Protein AF-0000000084758966 (afdb_homodimer)

Nearest PDB structures (foldseek):
  4do7-assembly2_B  TM=8.228E-01  e=1.237E-17  Burkholderia multivorans ATCC 17616
  4dnm-assembly1_A  TM=8.079E-01  e=5.740E-18  Burkholderia multivorans ATCC 17616
  6uvz-assembly3_C  TM=7.709E-01  e=3.587E-14  Bifidobacterium longum subsp. infantis ATCC 15697 = JCM 1222 = DSM 20088
  6uvz-assembly5_E  TM=7.665E-01  e=8.199E-14  Bifidobacterium longum subsp. infantis ATCC 15697 = JCM 1222 = DSM 20088
  1pv8-assembly1_B  TM=4.193E-01  e=4.571E-02  Homo sapiens

pLDDT: mean 95.63, std 5.4, range [53.03, 98.94]

Solvent-accessible surface area (backbone atoms only — not comparable to full-atom values): 34797 Å² total; per-residue (Å²): 91,40,86,73,74,53,63,56,58,62,68,48,68,72,50,39,65,72,52,84,61,84,46,65,68,39,80,55,61,26,31,38,55,27,29,48,59,42,51,33,80,81,47,72,34,44,71,65,53,52,25,47,43,45,52,74,18,51,47,34,47,47,30,24,23,33,38,61,74,83,31,40,34,35,64,62,78,59,78,78,53,15,38,49,18,28,40,24,27,44,28,10,50,18,21,43,14,39,28,52,50,36,55,65,18,36,39,34,57,25,29,27,30,42,60,63,40,60,50,18,70,75,34,52,66,58,51,55,51,41,36,38,32,24,70,67,22,55,31,26,33,38,57,86,50,40,53,57,93,52,81,69,51,54,75,52,68,66,75,41,61,80,65,48,70,72,33,66,43,32,43,40,14,50,49,44,32,28,76,69,70,23,30,40,42,40,49,39,34,37,91,46,39,63,55,50,37,51,47,45,66,74,37,65,76,29,41,33,35,32,32,30,66,42,23,61,57,10,37,63,99,38,37,67,80,34,64,66,59,50,50,52,37,52,54,40,48,48,58,38,42,72,39,89,42,48,31,35,27,54,31,48,71,39,34,60,40,30,39,66,65,44,60,76,46,94,50,44,59,52,29,68,58,48,24,63,71,44,39,68,61,52,53,51,48,39,71,53,50,33,41,72,33,25,20,41,25,59,36,33,62,50,20,42,30,29,37,42,66,34,39,49,52,34,12,52,49,59,65,42,61,83,49,52,74,67,42,40,41,16,28,30,28,49,25,43,26,62,75,49,66,50,69,72,58,82,49,57,85,76,104,91,38,85,70,75,52,64,55,57,63,66,49,68,72,50,39,64,71,54,84,64,84,47,65,67,38,81,55,61,25,31,37,54,26,28,49,61,42,54,33,78,81,44,74,35,44,72,66,53,52,24,46,42,45,52,74,19,52,47,35,48,48,31,24,23,33,38,61,77,82,32,40,35,34,65,65,78,60,79,79,54,15,39,47,20,28,38,25,28,46,30,10,48,18,21,42,14,41,28,52,49,35,56,65,16,36,38,36,56,25,29,27,32,42,62,62,40,61,50,18,69,73,35,52,66,58,51,54,51,44,37,40,32,24,70,68,22,56,33,26,34,39,58,84,51,40,54,58,94,52,80,70,51,53,76,54,69,67,74,40,62,79,65,49,69,73,33,65,43,31,45,40,14,48,48,43,33,27,75,69,70,23,30,40,42,40,49,37,34,36,90,45,38,62,56,52,39,51,46,45,67,74,37,64,75,29,41,34,35,33,34,31,66,43,22,60,59,10,37,62,100,37,38,68,80,35,64,66,59,50,49,51,36,51,54,40,48,47,60,38,42,72,38,89,42,49,31,36,28,54,30,49,69,40,35,62,40,31,39,67,65,44,60,77,46,95,50,44,59,53,29,67,59,48,23,63,71,43,38,69,60,50,53,51,49,39,72,54,50,33,41,74,32,24,22,41,25,60,35,32,61,50,20,41,30,29,39,45,68,34,38,49,55,33,12,52,48,59,65,42,61,85,48,52,72,68,40,41,41,15,28,30,28,48,25,42,26,63,75,49,66,50,69,71,59,82,47,57,86,76,104

Secondary structure (DSSP, 8-state):
-B-----PPPP-HHHHTT---PPSSTTSEEEEEEE--EEETTEEESHHHHHHHHHHH--EEEEEEEE--S-S--SSS-GGGTTHHHHHHHHHHHHHHHTT-STTSEEEEEEEE---GGGGGGGHHHHHHHHHHTTT-EEEEE------SSTT---SSS-PPTTGGGSHHHHHHHHHHHHTT-EEEE---GGGHHHHHHHHHH-TTS-EEE-GGG----STT--TT-HHHHHHHHHHHHHHHT-TTEEEEE--TTSGGG---GGGSSSPPPHHHHHHHHHHHHHHHHHHH-GGGEEE---BTGGGGTS-HHHHHHHHHHHTTTS-HHHHHIIIIIHHHHHHT--GGGGTTT-/-B-----PPPP-HHHHTT---PPSSTTSEEEEEEE--EEETTEEESHHHHHHHHHHH--EEEEEEEE--S-S--SSS-GGGTTHHHHHHHHHHHHHHHTT-STTSEEEEEEEE---GGGGGGGHHHHHHHHHHTTT-EEEEE------SSTT---SSS-PPTTGGGSHHHHHHHHHHHHTT-EEEE---GGGHHHHHHHHHH-TTS-EEE-GGG----STT--TT-HHHHHHHHHHHHHHHT-TTEEEEE--TTSGGG---GGGSSSPPPHHHHHHHHHHHHHHHHHHH-GGGEEE---BTGGGGTS-HHHHHHHHHHHTTTS-HHHHHIIIIIHHHHHHT--GGGGTTT-

InterPro domains:
  IPR006680 Amidohydrolase-related [PF04909] (31-342)
  IPR032466 Metal-dependent hydrolase [SSF51556] (29-342)
  IPR052350 Metallo-dependent Lactonases [PTHR43569] (25-344)

Organism: Klebsiella aerogenes (strain ATCC 13048 / DSM 30053 / CCUG 1429 / JCM 1235 / KCTC 2190 / NBRC 13534 / NCIMB 10102 / NCTC 10006 / CDC 819-56) (NCBI:txid1028307)

Foldseek 3Di:
DAEFDFPFFAFDPVQQVVDADAFDPQLQEFEQAEAEAADYPSHGDAQANVLCLLQVLSHHHAEYAYADDPHQFQPDDDPQQSQLRVLLVLLVSQVVQVVCPGNSHSYNQAYATEGDLLCQPVCVVSVVSSCVSNVNRYAAYEDDDAADPFPFQGGGRDHDDHLQCVDPSNLSSQLNCLVVNHAYEYDYALVCLVSVLVSCVVRVSHQYEYEQLRHQFDDDVHHLPRVVSVVSSLVSLLSSLVRLSYAYENEDCQGVRSPDPQLVDSHADALVVVLVSCLVSLVSNCVRNNLQRYEYHYHPPSSSSRHGSSRSVSNVCVSCVPPDPVSSSSHGPNSSCVSRVPDVCVCVVVD/DAEFDFPFFAFDPVQQVVDADAFDPQLQEFEQAEAEAADYPSHGDAQANVLCLLQVLSHHHAEYAYADDPHQFAPDDDPQQSQLRVLLVLLVSQVVQVVCPGNSHSYNQAYATEGDLLCQPVCVVSVVSSCVSNVNRYAAYEDAAAADPFPFQGGGRDHDDHLQCVDPSNLSSQLNCLVVNHAYEYDYALVCLVSVLVSCVVRVSHQYEYEQLRHQFDDDVHHLPRPVSVVSSLVSLLSSLVRLSYAYENEDCQGVRSPDPQLVDSHADALVVVLVSCLVSLVSNCVRNNLQRYEYHYHPPSSSSRHGSSRSVSNVCVSCVPPDPVSSSSHGPNSSCVSRVPDVCVCVVVD

Structure (mmCIF, N/CA/C/O backbone):
data_AF-0000000084758966-model_v1
#
loop_
_entity.id
_entity.type
_entity.pdbx_description
1 polymer 'Amidohydrolase-related domain-containing protein'
#
loop_
_atom_site.group_PDB
_atom_site.id
_atom_site.type_symbol
_atom_site.label_atom_id
_atom_site.label_alt_id
_atom_site.label_comp_id
_atom_site.label_asym_id
_atom_site.label_entity_id
_atom_site.label_seq_id
_atom_site.pdbx_PDB_ins_code
_atom_site.Cartn_x
_atom_site.Cartn_y
_atom_site.Cartn_z
_atom_site.occupancy
_atom_site.B_iso_or_equiv
_atom_site.auth_seq_id
_atom_site.auth_comp_id
_atom_site.auth_asym_id
_atom_site.auth_atom_id
_atom_site.pdbx_PDB_model_num
ATOM 1 N N . MET A 1 1 ? 10.836 -4.926 9.688 1 72.5 1 MET A N 1
ATOM 2 C CA . MET A 1 1 ? 10.93 -6.094 8.82 1 72.5 1 MET A CA 1
ATOM 3 C C . MET A 1 1 ? 10.352 -7.332 9.492 1 72.5 1 MET A C 1
ATOM 5 O O . MET A 1 1 ? 10.539 -7.531 10.695 1 72.5 1 MET A O 1
ATOM 9 N N . GLU A 1 2 ? 9.617 -8.094 8.648 1 82.69 2 GLU A N 1
ATOM 10 C CA . GLU A 1 2 ? 8.938 -9.273 9.18 1 82.69 2 GLU A CA 1
ATOM 11 C C . GLU A 1 2 ? 9.898 -10.453 9.312 1 82.69 2 GLU A C 1
ATOM 13 O O . GLU A 1 2 ? 10.742 -10.68 8.445 1 82.69 2 GLU A O 1
ATOM 18 N N . ILE A 1 3 ? 9.719 -11.195 10.375 1 78.69 3 ILE A N 1
ATOM 19 C CA . ILE A 1 3 ? 10.539 -12.383 10.586 1 78.69 3 ILE A CA 1
ATOM 20 C C . ILE A 1 3 ? 9.734 -13.633 10.234 1 78.69 3 ILE A C 1
ATOM 22 O O . ILE A 1 3 ? 8.75 -13.953 10.898 1 78.69 3 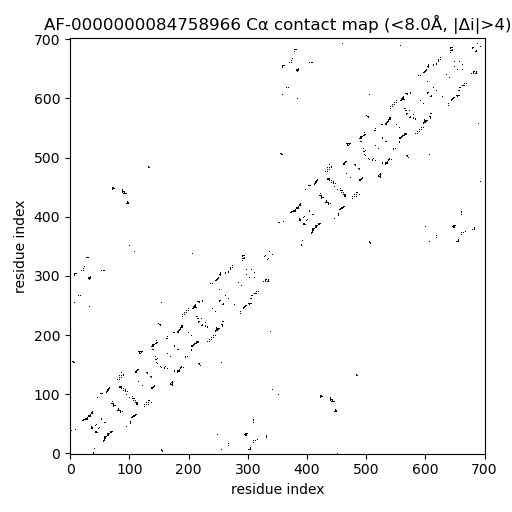ILE A O 1
ATOM 26 N N . VAL A 1 4 ? 10.078 -14.227 9.141 1 80.94 4 VAL A N 1
ATOM 27 C CA . VAL A 1 4 ? 9.453 -15.453 8.656 1 80.94 4 VAL A CA 1
ATOM 28 C C . VAL A 1 4 ? 10.531 -16.469 8.281 1 80.94 4 VAL A C 1
ATOM 30 O O . VAL A 1 4 ? 11.414 -16.188 7.469 1 80.94 4 VAL A O 1
ATOM 33 N N . THR A 1 5 ? 10.484 -17.672 8.859 1 79.56 5 THR A N 1
ATOM 34 C CA . THR A 1 5 ? 11.461 -18.719 8.57 1 79.56 5 THR A CA 1
ATOM 35 C C . THR A 1 5 ? 10.938 -19.641 7.477 1 79.56 5 THR A C 1
ATOM 37 O O . THR A 1 5 ? 10.414 -20.719 7.773 1 79.56 5 THR A O 1
ATOM 40 N N . ALA A 1 6 ? 11.055 -19.266 6.25 1 82.62 6 ALA A N 1
ATOM 41 C CA . ALA A 1 6 ? 10.641 -20.078 5.113 1 82.62 6 ALA A CA 1
ATOM 42 C C . ALA A 1 6 ? 11.844 -20.734 4.441 1 82.62 6 ALA A C 1
ATOM 44 O O . ALA A 1 6 ? 12.945 -20.156 4.426 1 82.62 6 ALA A O 1
ATOM 45 N N . PRO A 1 7 ? 11.617 -21.922 3.922 1 84.25 7 PRO A N 1
ATOM 46 C CA . PRO A 1 7 ? 12.727 -22.641 3.297 1 84.25 7 PRO A CA 1
ATOM 47 C C . PRO A 1 7 ? 12.977 -22.203 1.854 1 84.25 7 PRO A C 1
ATOM 49 O O . PRO A 1 7 ? 13.031 -23.047 0.954 1 84.25 7 PRO A O 1
ATOM 52 N N . HIS A 1 8 ? 13.086 -20.969 1.605 1 89.06 8 HIS A N 1
ATOM 53 C CA . HIS A 1 8 ? 13.352 -20.453 0.267 1 89.06 8 HIS A CA 1
ATOM 54 C C . HIS A 1 8 ? 14.82 -20.062 0.103 1 89.06 8 HIS A C 1
ATOM 56 O O . HIS A 1 8 ? 15.469 -19.641 1.062 1 89.06 8 HIS A O 1
ATOM 62 N N . LEU A 1 9 ? 15.281 -20.281 -1.057 1 91.38 9 LEU A N 1
ATOM 63 C CA . LEU A 1 9 ? 16.641 -19.844 -1.347 1 91.38 9 LEU A CA 1
ATOM 64 C C . LEU A 1 9 ? 16.75 -18.328 -1.337 1 91.38 9 LEU A C 1
ATOM 66 O O . LEU A 1 9 ? 15.844 -17.625 -1.811 1 91.38 9 LEU A O 1
ATOM 70 N N . ALA A 1 10 ? 17.844 -17.922 -0.864 1 91.62 10 ALA A N 1
ATOM 71 C CA . ALA A 1 10 ? 18.094 -16.484 -0.887 1 91.62 10 ALA A CA 1
ATOM 72 C C . ALA A 1 10 ? 18.234 -15.969 -2.318 1 91.62 10 ALA A C 1
ATOM 74 O O . ALA A 1 10 ? 18.812 -16.641 -3.174 1 91.62 10 ALA A O 1
ATOM 75 N N . VAL A 1 11 ? 17.719 -14.82 -2.596 1 95.75 11 VAL A N 1
ATOM 76 C CA . VAL A 1 11 ? 17.875 -14.164 -3.889 1 95.75 11 VAL A CA 1
ATOM 77 C C . VAL A 1 11 ? 19.281 -13.578 -3.994 1 95.75 11 VAL A C 1
ATOM 79 O O . VAL A 1 11 ? 19.703 -12.805 -3.133 1 95.75 11 VAL A O 1
ATOM 82 N N . ARG A 1 12 ? 20.047 -14 -4.969 1 95.94 12 ARG A N 1
ATOM 83 C CA . ARG A 1 12 ? 21.391 -13.492 -5.254 1 95.94 12 ARG A CA 1
ATOM 84 C C . ARG A 1 12 ? 21.391 -12.656 -6.527 1 95.94 12 ARG A C 1
ATOM 86 O O . ARG A 1 12 ? 21.688 -13.164 -7.609 1 95.94 12 ARG A O 1
ATOM 93 N N . ASN A 1 13 ? 21.156 -11.352 -6.391 1 96.12 13 ASN A N 1
ATOM 94 C CA . ASN A 1 13 ? 20.969 -10.469 -7.535 1 96.12 13 ASN A CA 1
ATOM 95 C C . ASN A 1 13 ? 22.219 -10.422 -8.422 1 96.12 13 ASN A C 1
ATOM 97 O O . ASN A 1 13 ? 22.109 -10.359 -9.648 1 96.12 13 ASN A O 1
ATOM 101 N N . GLU A 1 14 ? 23.359 -10.414 -7.805 1 96.88 14 GLU A N 1
ATOM 102 C CA . GLU A 1 14 ? 24.594 -10.383 -8.586 1 96.88 14 GLU A CA 1
ATOM 103 C C . GLU A 1 14 ? 24.766 -11.664 -9.398 1 96.88 14 GLU A C 1
ATOM 105 O O . GLU A 1 14 ? 25.219 -11.617 -10.547 1 96.88 14 GLU A O 1
ATOM 110 N N . TRP A 1 15 ? 24.438 -12.812 -8.766 1 97.88 15 TRP A N 1
ATOM 111 C CA . TRP A 1 15 ? 24.484 -14.094 -9.469 1 97.88 15 TRP A CA 1
ATOM 112 C C . TRP A 1 15 ? 23.484 -14.125 -10.617 1 97.88 15 TRP A C 1
ATOM 114 O O . TRP A 1 15 ? 23.812 -14.531 -11.727 1 97.88 15 TRP A O 1
ATOM 124 N N . LEU A 1 16 ? 22.297 -13.625 -10.398 1 98.12 16 LEU A N 1
ATOM 125 C CA . LEU A 1 16 ? 21.25 -13.594 -11.43 1 98.12 16 LEU A CA 1
ATOM 126 C C . LEU A 1 16 ? 21.688 -12.719 -12.602 1 98.12 16 LEU A C 1
ATOM 128 O O . LEU A 1 16 ? 21.328 -12.992 -13.75 1 98.12 16 LEU A O 1
ATOM 132 N N . ALA A 1 17 ? 22.484 -11.68 -12.312 1 96.88 17 ALA A N 1
ATOM 133 C CA . ALA A 1 17 ? 22.875 -10.688 -13.305 1 96.88 17 ALA A CA 1
ATOM 134 C C . ALA A 1 17 ? 23.938 -11.242 -14.242 1 96.88 17 ALA A C 1
ATOM 136 O O . ALA A 1 17 ? 24.219 -10.664 -15.289 1 96.88 17 ALA A O 1
ATOM 137 N N . LEU A 1 18 ? 24.5 -12.367 -13.891 1 97.81 18 LEU A N 1
ATOM 138 C CA . LEU A 1 18 ? 25.547 -12.977 -14.703 1 97.81 18 LEU A CA 1
ATOM 139 C C . LEU A 1 18 ? 24.984 -13.469 -16.031 1 97.81 18 LEU A C 1
ATOM 141 O O . LEU A 1 18 ? 25.75 -13.719 -16.969 1 97.81 18 LEU A O 1
ATOM 145 N N . HIS A 1 19 ? 23.688 -13.633 -16.125 1 97.5 19 HIS A N 1
ATOM 146 C CA . HIS A 1 19 ? 23.078 -14.07 -17.375 1 97.5 19 HIS A CA 1
ATOM 147 C C . HIS A 1 19 ? 21.812 -13.273 -17.688 1 97.5 19 HIS A C 1
ATOM 149 O O . HIS A 1 19 ? 20.891 -13.211 -16.844 1 97.5 19 HIS A O 1
ATOM 155 N N . ARG A 1 20 ? 21.719 -12.734 -18.812 1 96.25 20 ARG A N 1
ATOM 156 C CA . ARG A 1 20 ? 20.562 -12 -19.328 1 96.25 20 ARG A CA 1
ATOM 157 C C . ARG A 1 20 ? 20.219 -12.422 -20.75 1 96.25 20 ARG A C 1
ATOM 159 O O . ARG A 1 20 ? 21.125 -12.734 -21.531 1 96.25 20 ARG A O 1
ATOM 166 N N . GLU A 1 21 ? 18.938 -12.477 -21.016 1 97.81 21 GLU A N 1
ATOM 167 C CA . GLU A 1 21 ? 18.438 -12.812 -22.344 1 97.81 21 GLU A CA 1
ATOM 168 C C . GLU A 1 21 ? 17.469 -11.758 -22.844 1 97.81 21 GLU A C 1
ATOM 170 O O . GLU A 1 21 ? 16.672 -11.219 -22.078 1 97.81 21 GLU A O 1
ATOM 175 N N . PRO A 1 22 ? 17.641 -11.422 -24.188 1 98.31 22 PRO A N 1
ATOM 176 C CA . PRO A 1 22 ? 16.516 -10.648 -24.75 1 98.31 22 PRO A CA 1
ATOM 177 C C . PRO A 1 22 ? 15.188 -11.391 -24.656 1 98.31 22 PRO A C 1
ATOM 179 O O . PRO A 1 22 ? 15.148 -12.617 -24.797 1 98.31 22 PRO A O 1
ATOM 182 N N . PRO A 1 23 ? 14.141 -10.648 -24.469 1 98.75 23 PRO A N 1
ATOM 183 C CA . PRO A 1 23 ? 12.844 -11.328 -24.359 1 98.75 23 PRO A CA 1
ATOM 184 C C . PRO A 1 23 ? 12.398 -11.984 -25.656 1 98.75 23 PRO A C 1
ATOM 186 O O . PRO A 1 23 ? 12.469 -11.359 -26.719 1 98.75 23 PRO A O 1
ATOM 189 N N . LEU A 1 24 ? 11.977 -13.195 -25.547 1 98.56 24 LEU A N 1
ATOM 190 C CA . LEU A 1 24 ? 11.297 -13.852 -26.656 1 98.56 24 LEU A CA 1
ATOM 191 C C . LEU A 1 24 ? 9.852 -13.375 -26.766 1 98.56 24 LEU A C 1
ATOM 193 O O . LEU A 1 24 ? 9.164 -13.234 -25.75 1 98.56 24 LEU A O 1
ATOM 197 N N . GLN A 1 25 ? 9.391 -12.984 -28 1 97.69 25 GLN A N 1
ATOM 198 C CA . GLN A 1 25 ? 8.023 -12.547 -28.25 1 97.69 25 GLN A CA 1
ATOM 199 C C . GLN A 1 25 ? 7.617 -11.438 -27.281 1 97.69 25 GLN A C 1
ATOM 201 O O . GLN A 1 25 ? 6.598 -11.547 -26.594 1 97.69 25 GLN A O 1
ATOM 206 N N . PRO A 1 26 ? 8.383 -10.344 -27.266 1 97.38 26 PRO A N 1
ATOM 207 C CA . PRO A 1 26 ? 8.18 -9.289 -26.266 1 97.38 26 PRO A CA 1
ATOM 208 C C . PRO A 1 26 ? 6.785 -8.672 -26.344 1 97.38 26 PRO A C 1
ATOM 210 O O . PRO A 1 26 ? 6.344 -8.008 -25.406 1 97.38 26 PRO A O 1
ATOM 213 N N . GLU A 1 27 ? 6.035 -8.922 -27.438 1 95.31 27 GLU A N 1
ATOM 214 C CA . GLU A 1 27 ? 4.727 -8.305 -27.609 1 95.31 27 GLU A CA 1
ATOM 215 C C . GLU A 1 27 ? 3.621 -9.18 -27.016 1 95.31 27 GLU A C 1
ATOM 217 O O . GLU A 1 27 ? 2.486 -8.719 -26.844 1 95.31 27 GLU A O 1
ATOM 222 N N . LEU A 1 28 ? 3.889 -10.469 -26.75 1 96.75 28 LEU A N 1
ATOM 223 C CA . LEU A 1 28 ? 2.902 -11.383 -26.172 1 96.75 28 LEU A CA 1
ATOM 224 C C . LEU A 1 28 ? 2.514 -10.953 -24.766 1 96.75 28 LEU A C 1
ATOM 226 O O . LEU A 1 28 ? 3.363 -10.898 -23.875 1 96.75 28 LEU A O 1
ATOM 230 N N . PRO A 1 29 ? 1.207 -10.578 -24.531 1 97 29 PRO A N 1
ATOM 231 C CA . PRO A 1 29 ? 0.806 -10.164 -23.188 1 97 29 PRO A CA 1
ATOM 232 C C . PRO A 1 29 ? 0.881 -11.297 -22.172 1 97 29 PRO A C 1
ATOM 234 O O . PRO A 1 29 ? 0.601 -12.453 -22.5 1 97 29 PRO A O 1
ATOM 237 N N . ILE A 1 30 ? 1.218 -10.938 -20.969 1 98.19 30 ILE A N 1
ATOM 238 C CA . ILE A 1 30 ? 1.358 -11.906 -19.891 1 98.19 30 ILE A CA 1
ATOM 239 C C . ILE A 1 30 ? 0.564 -11.438 -18.672 1 98.19 30 ILE A C 1
ATOM 241 O O . ILE A 1 30 ? 0.602 -10.258 -18.312 1 98.19 30 ILE A O 1
ATOM 245 N N . ILE A 1 31 ? -0.259 -12.258 -18.125 1 98.5 31 ILE A N 1
ATOM 246 C CA . ILE A 1 31 ? -0.696 -12.125 -16.75 1 98.5 31 ILE A CA 1
ATOM 247 C C . ILE A 1 31 ? 0.118 -13.055 -15.852 1 98.5 31 ILE A C 1
ATOM 249 O O . ILE A 1 31 ? 0.013 -14.281 -15.961 1 98.5 31 ILE A O 1
ATOM 253 N N . ASP A 1 32 ? 1.025 -12.516 -15.07 1 98.88 32 ASP A N 1
ATOM 254 C CA . ASP A 1 32 ? 1.686 -13.344 -14.062 1 98.88 32 ASP A CA 1
ATOM 255 C C . ASP A 1 32 ? 0.694 -13.812 -13 1 98.88 32 ASP A C 1
ATOM 257 O O . ASP A 1 32 ? 0.366 -13.07 -12.078 1 98.88 32 ASP A O 1
ATOM 261 N N . ALA A 1 33 ? 0.337 -15.055 -13.047 1 98.88 33 ALA A N 1
ATOM 262 C CA . ALA A 1 33 ? -0.826 -15.547 -12.312 1 98.88 33 ALA A CA 1
ATOM 263 C C . ALA A 1 33 ? -0.471 -15.844 -10.859 1 98.88 33 ALA A C 1
ATOM 265 O O . ALA A 1 33 ? -1.327 -16.266 -10.078 1 98.88 33 ALA A O 1
ATOM 266 N N . HIS A 1 34 ? 0.829 -15.617 -10.484 1 98.94 34 HIS A N 1
ATOM 267 C CA . HIS A 1 34 ? 1.225 -15.945 -9.117 1 98.94 34 HIS A CA 1
ATOM 268 C C . HIS A 1 34 ? 2.529 -15.25 -8.742 1 98.94 34 HIS A C 1
ATOM 270 O O . HIS A 1 34 ? 3.6 -15.625 -9.234 1 98.94 34 HIS A O 1
ATOM 276 N N . HIS A 1 35 ? 2.424 -14.32 -7.883 1 98.75 35 HIS A N 1
ATOM 277 C CA . HIS A 1 35 ? 3.6 -13.75 -7.238 1 98.75 35 HIS A CA 1
ATOM 278 C C . HIS A 1 35 ? 3.297 -13.344 -5.801 1 98.75 35 HIS A C 1
ATOM 280 O O . HIS A 1 35 ? 2.143 -13.383 -5.371 1 98.75 35 HIS A O 1
ATOM 286 N N . HIS A 1 36 ? 4.336 -13.078 -5.074 1 98 36 HIS A N 1
ATOM 287 C CA . HIS A 1 36 ? 4.23 -12.617 -3.695 1 98 36 HIS A CA 1
ATOM 288 C C . HIS A 1 36 ? 4.934 -11.281 -3.506 1 98 36 HIS A C 1
ATOM 290 O O . HIS A 1 36 ? 5.758 -10.883 -4.332 1 98 36 HIS A O 1
ATOM 296 N N . LEU A 1 37 ? 4.574 -10.586 -2.506 1 98.38 37 LEU A N 1
ATOM 297 C CA . LEU A 1 37 ? 5.23 -9.375 -2.035 1 98.38 37 LEU A CA 1
ATOM 298 C C . LEU A 1 37 ? 5.461 -9.43 -0.528 1 98.38 37 LEU A C 1
ATOM 300 O O . LEU A 1 37 ? 4.535 -9.711 0.234 1 98.38 37 LEU A O 1
ATOM 304 N N . TRP A 1 38 ? 6.734 -9.18 -0.103 1 97 38 TRP A N 1
ATOM 305 C CA . TRP A 1 38 ? 7.008 -9.227 1.329 1 97 38 TRP A CA 1
ATOM 306 C C . TRP A 1 38 ? 8.219 -8.367 1.677 1 97 38 TRP A C 1
ATOM 308 O O . TRP A 1 38 ? 8.93 -7.895 0.786 1 97 38 TRP A O 1
ATOM 318 N N . ASP A 1 39 ? 8.383 -7.965 2.852 1 96.25 39 ASP A N 1
ATOM 319 C CA . ASP A 1 39 ? 9.531 -7.344 3.496 1 96.25 39 ASP A CA 1
ATOM 320 C C . ASP A 1 39 ? 9.984 -8.148 4.715 1 96.25 39 ASP A C 1
ATOM 322 O O . ASP A 1 39 ? 9.461 -7.961 5.816 1 96.25 39 ASP A O 1
ATOM 326 N N . ARG A 1 40 ? 10.93 -9.047 4.422 1 94.12 40 ARG A N 1
ATOM 327 C CA . ARG A 1 40 ? 11.328 -10.016 5.438 1 94.12 40 ARG A CA 1
ATOM 328 C C . ARG A 1 40 ? 12.828 -9.953 5.691 1 94.12 40 ARG A C 1
ATOM 330 O O . ARG A 1 40 ? 13.555 -9.258 4.977 1 94.12 40 ARG A O 1
ATOM 337 N N . GLN A 1 41 ? 13.242 -10.664 6.727 1 88.56 41 GLN A N 1
ATOM 338 C CA . GLN A 1 41 ? 14.656 -10.703 7.078 1 88.56 41 GLN A CA 1
ATOM 339 C C . GLN A 1 41 ? 15.484 -11.289 5.941 1 88.56 41 GLN A C 1
ATOM 341 O O . GLN A 1 41 ? 16.672 -10.961 5.793 1 88.56 41 GLN A O 1
ATOM 346 N N . THR A 1 42 ? 14.875 -12.102 5.098 1 86.12 42 THR A N 1
ATOM 347 C CA . THR A 1 42 ? 15.586 -12.773 4.012 1 86.12 42 THR A CA 1
ATOM 348 C C . THR A 1 42 ? 15.648 -11.875 2.777 1 86.12 42 THR A C 1
ATOM 350 O O . THR A 1 42 ? 16.312 -12.219 1.792 1 86.12 42 THR A O 1
ATOM 353 N N . GLY A 1 43 ? 14.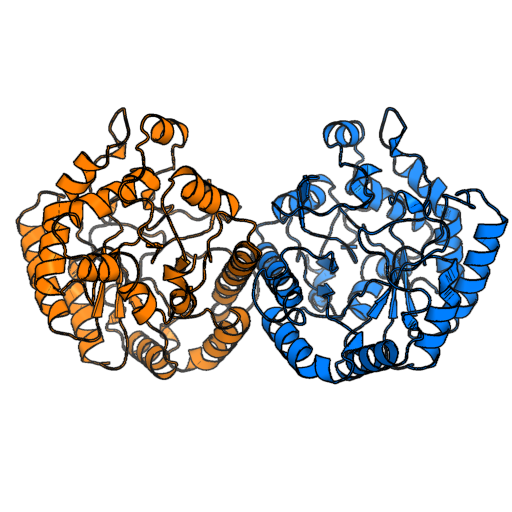914 -10.773 2.898 1 91.12 43 GLY A N 1
ATOM 354 C CA . GLY A 1 43 ? 14.961 -9.836 1.792 1 91.12 43 GLY A CA 1
ATOM 355 C C . GLY A 1 43 ? 13.617 -9.172 1.52 1 91.12 43 GLY A C 1
ATOM 356 O O . GLY A 1 43 ? 12.578 -9.648 1.987 1 91.12 43 GLY A O 1
ATOM 357 N N . ARG A 1 44 ? 13.719 -8.078 0.755 1 94.88 44 ARG A N 1
ATOM 358 C CA . ARG A 1 44 ? 12.531 -7.297 0.4 1 94.88 44 ARG A CA 1
ATOM 359 C C . ARG A 1 44 ? 12.156 -7.516 -1.061 1 94.88 44 ARG A C 1
ATOM 361 O O . ARG A 1 44 ? 13.023 -7.566 -1.934 1 94.88 44 ARG A O 1
ATOM 368 N N . TYR A 1 45 ? 10.984 -7.781 -1.384 1 97.75 45 TYR A N 1
ATOM 369 C CA . TYR A 1 45 ? 10.383 -7.832 -2.711 1 97.75 45 TYR A CA 1
ATOM 370 C C . TYR A 1 45 ? 9.008 -7.18 -2.711 1 97.75 45 TYR A C 1
ATOM 372 O O . TYR A 1 45 ? 7.992 -7.855 -2.508 1 97.75 45 TYR A O 1
ATOM 380 N N . LEU A 1 46 ? 9.023 -5.887 -2.895 1 98.06 46 LEU A N 1
ATOM 381 C CA . LEU A 1 46 ? 7.812 -5.078 -2.875 1 98.06 46 LEU A CA 1
ATOM 382 C C . LEU A 1 46 ? 7.562 -4.445 -4.238 1 98.06 46 LEU A C 1
ATOM 384 O O . LEU A 1 46 ? 7.969 -4.992 -5.266 1 98.06 46 LEU A O 1
ATOM 388 N N . THR A 1 47 ? 6.844 -3.375 -4.309 1 98.12 47 THR A N 1
ATOM 389 C CA . THR A 1 47 ? 6.41 -2.725 -5.543 1 98.12 47 THR A CA 1
ATOM 390 C C . THR A 1 47 ? 7.605 -2.438 -6.449 1 98.12 47 THR A C 1
ATOM 392 O O . THR A 1 47 ? 7.574 -2.754 -7.641 1 98.12 47 THR A O 1
ATOM 395 N N . HIS A 1 48 ? 8.656 -1.895 -5.898 1 96.88 48 HIS A N 1
ATOM 396 C CA . HIS A 1 48 ? 9.789 -1.454 -6.707 1 96.88 48 HIS A CA 1
ATOM 397 C C . HIS A 1 48 ? 10.555 -2.643 -7.273 1 96.88 48 HIS A C 1
ATOM 399 O O . HIS A 1 48 ? 10.922 -2.646 -8.453 1 96.88 48 HIS A O 1
ATOM 405 N N . GLU A 1 49 ? 10.789 -3.648 -6.383 1 97.62 49 GLU A N 1
ATOM 406 C CA . GLU A 1 49 ? 11.531 -4.828 -6.828 1 97.62 49 GLU A CA 1
ATOM 407 C C . GLU A 1 49 ? 10.773 -5.57 -7.926 1 97.62 49 GLU A C 1
ATOM 409 O O . GLU A 1 49 ? 11.359 -5.969 -8.93 1 97.62 49 GLU A O 1
ATOM 414 N N . PHE A 1 50 ? 9.477 -5.762 -7.723 1 98.75 50 PHE A N 1
ATOM 415 C CA . PHE A 1 50 ? 8.656 -6.457 -8.703 1 98.75 50 PHE A CA 1
ATOM 416 C C . PHE A 1 50 ? 8.586 -5.668 -10.008 1 98.75 50 PHE A C 1
ATOM 418 O O . PHE A 1 50 ? 8.742 -6.23 -11.094 1 98.75 50 PHE A O 1
ATOM 425 N N . SER A 1 51 ? 8.375 -4.316 -9.93 1 98.31 51 SER A N 1
ATOM 426 C CA . SER A 1 51 ? 8.344 -3.441 -11.094 1 98.31 51 SER A CA 1
ATOM 427 C C . SER A 1 51 ? 9.656 -3.502 -11.867 1 98.31 51 SER A C 1
ATOM 429 O O . SER A 1 51 ? 9.656 -3.545 -13.102 1 98.31 51 SER A O 1
ATOM 431 N N . ASP A 1 52 ? 10.734 -3.482 -11.125 1 97.88 52 ASP A N 1
ATOM 432 C CA . ASP A 1 52 ? 12.055 -3.547 -11.75 1 97.88 52 ASP A CA 1
ATOM 433 C C . ASP A 1 52 ? 12.234 -4.852 -12.523 1 97.88 52 ASP A C 1
ATOM 435 O O . ASP A 1 52 ? 12.789 -4.855 -13.625 1 97.88 52 ASP A O 1
ATOM 439 N N . ASP A 1 53 ? 11.805 -5.961 -11.914 1 98.56 53 ASP A N 1
ATOM 440 C CA . ASP A 1 53 ? 11.898 -7.25 -12.594 1 98.56 53 ASP A CA 1
ATOM 441 C C . ASP A 1 53 ? 11.102 -7.238 -13.898 1 98.56 53 ASP A C 1
ATOM 443 O O . ASP A 1 53 ? 11.578 -7.723 -14.922 1 98.56 53 ASP A O 1
ATOM 447 N N . ILE A 1 54 ? 9.906 -6.711 -13.844 1 98.56 54 ILE A N 1
ATOM 448 C CA . ILE A 1 54 ? 9.07 -6.641 -15.039 1 98.56 54 ILE A CA 1
ATOM 449 C C . ILE A 1 54 ? 9.758 -5.785 -16.094 1 98.56 54 ILE A C 1
ATOM 451 O O . ILE A 1 54 ? 9.93 -6.219 -17.234 1 98.56 54 ILE A O 1
ATOM 455 N N . GLN A 1 55 ? 10.203 -4.609 -15.703 1 97 55 GLN A N 1
ATOM 456 C CA . GLN A 1 55 ? 10.758 -3.643 -16.641 1 97 55 GLN A CA 1
ATOM 457 C C . GLN A 1 55 ? 12.047 -4.164 -17.281 1 97 55 GLN A C 1
ATOM 459 O O . GLN A 1 55 ? 12.227 -4.078 -18.484 1 97 55 GLN A O 1
ATOM 464 N N . THR A 1 56 ? 12.898 -4.699 -16.469 1 97.12 56 THR A N 1
ATOM 465 C CA . THR A 1 56 ? 14.203 -5.121 -16.969 1 97.12 56 THR A CA 1
ATOM 466 C C . THR A 1 56 ? 14.078 -6.406 -17.781 1 97.12 56 THR A C 1
ATOM 468 O O . THR A 1 56 ? 14.961 -6.73 -18.578 1 97.12 56 THR A O 1
ATOM 471 N N . SER A 1 57 ? 13.031 -7.172 -17.547 1 98 57 SER A N 1
ATOM 472 C CA . SER A 1 57 ? 12.836 -8.414 -18.281 1 98 57 SER A CA 1
ATOM 473 C C . SER A 1 57 ? 12.531 -8.141 -19.766 1 98 57 SER A C 1
ATOM 475 O O . SER A 1 57 ? 12.812 -8.977 -20.625 1 98 57 SER A O 1
ATOM 477 N N . GLY A 1 58 ? 11.867 -7.016 -20.031 1 97.62 58 GLY A N 1
ATOM 478 C CA . GLY A 1 58 ? 11.477 -6.648 -21.375 1 97.62 58 GLY A CA 1
ATOM 479 C C . GLY A 1 58 ? 10.211 -7.336 -21.844 1 97.62 58 GLY A C 1
ATOM 480 O O . GLY A 1 58 ? 9.703 -7.055 -22.938 1 97.62 58 GLY A O 1
ATOM 481 N N . HIS A 1 59 ? 9.695 -8.25 -21.047 1 98.38 59 HIS A N 1
ATOM 482 C CA . HIS A 1 59 ? 8.445 -8.922 -21.391 1 98.38 59 HIS A CA 1
ATOM 483 C C . HIS A 1 59 ? 7.242 -8.016 -21.156 1 98.38 59 HIS A C 1
ATOM 485 O O . HIS A 1 59 ? 7.301 -7.109 -20.312 1 98.38 59 HIS A O 1
ATOM 491 N N . ARG A 1 60 ? 6.164 -8.258 -21.859 1 97.25 60 ARG A N 1
ATOM 492 C CA . ARG A 1 60 ? 4.941 -7.473 -21.719 1 97.25 60 ARG A CA 1
ATOM 493 C C . ARG A 1 60 ? 4.043 -8.047 -20.625 1 97.25 60 ARG A C 1
ATOM 495 O O . ARG A 1 60 ? 2.988 -8.609 -20.922 1 97.25 60 ARG A O 1
ATOM 502 N N . VAL A 1 61 ? 4.461 -7.891 -19.438 1 97.81 61 VAL A N 1
ATOM 503 C CA . VAL A 1 61 ? 3.6 -8.25 -18.312 1 97.81 61 VAL A CA 1
ATOM 504 C C . VAL A 1 61 ? 2.504 -7.199 -18.141 1 97.81 61 VAL A C 1
ATOM 506 O O . VAL A 1 61 ? 2.775 -6.078 -17.703 1 97.81 61 VAL A O 1
ATOM 509 N N . PHE A 1 62 ? 1.348 -7.602 -18.391 1 95.31 62 PHE A N 1
ATOM 510 C CA . PHE A 1 62 ? 0.198 -6.703 -18.453 1 95.31 62 PHE A CA 1
ATOM 511 C C . PHE A 1 62 ? -0.464 -6.582 -17.078 1 95.31 62 PHE A C 1
ATOM 513 O O . PHE A 1 62 ? -0.916 -5.5 -16.703 1 95.31 62 PHE A O 1
ATOM 520 N N . SER A 1 63 ? -0.563 -7.609 -16.406 1 97.31 63 SER A N 1
ATOM 521 C CA . SER A 1 63 ? -1.243 -7.715 -15.117 1 97.31 63 SER A CA 1
ATOM 522 C C . SER A 1 63 ? -0.649 -8.836 -14.273 1 97.31 63 SER A C 1
ATOM 524 O O . SER A 1 63 ? 0.225 -9.57 -14.734 1 97.31 63 SER A O 1
ATOM 526 N N . SER A 1 64 ? -1.067 -8.875 -13.023 1 98.62 64 SER A N 1
ATOM 527 C CA . SER A 1 64 ? -0.572 -9.953 -12.172 1 98.62 64 SER A CA 1
ATOM 528 C C . SER A 1 64 ? -1.573 -10.289 -11.078 1 98.62 64 SER A C 1
ATOM 530 O O . SER A 1 64 ? -2.484 -9.508 -10.789 1 98.62 64 SER A O 1
ATOM 532 N N . VAL A 1 65 ? -1.412 -11.469 -10.516 1 98.94 65 VAL A N 1
ATOM 533 C CA . VAL A 1 65 ? -2.213 -11.977 -9.406 1 98.94 65 VAL A CA 1
ATOM 534 C C . VAL A 1 65 ? -1.337 -12.125 -8.164 1 98.94 65 VAL A C 1
ATOM 536 O O . VAL A 1 65 ? -0.365 -12.883 -8.164 1 98.94 65 VAL A O 1
ATOM 539 N N . TYR A 1 66 ? -1.687 -11.289 -7.129 1 98.88 66 TYR A N 1
ATOM 540 C CA . TYR A 1 66 ? -1.029 -11.438 -5.836 1 98.88 66 TYR A CA 1
ATOM 541 C C . TYR A 1 66 ? -1.579 -12.641 -5.078 1 98.88 66 TYR A C 1
ATOM 543 O O . TYR A 1 66 ? -2.797 -12.82 -4.984 1 98.88 66 TYR A O 1
ATOM 551 N N . VAL A 1 67 ? -0.711 -13.469 -4.559 1 98.75 67 VAL A N 1
ATOM 552 C CA . VAL A 1 67 ? -1.145 -14.641 -3.793 1 98.75 67 VAL A CA 1
ATOM 553 C C . VAL A 1 67 ? -0.61 -14.547 -2.365 1 98.75 67 VAL A C 1
ATOM 555 O O . VAL A 1 67 ? 0.573 -14.266 -2.156 1 98.75 67 VAL A O 1
ATOM 558 N N . GLN A 1 68 ? -1.47 -14.844 -1.469 1 96.56 68 GLN A N 1
ATOM 559 C CA . GLN A 1 68 ? -1.181 -14.703 -0.046 1 96.56 68 GLN A CA 1
ATOM 560 C C . GLN A 1 68 ? 0.123 -15.406 0.324 1 96.56 68 GLN A C 1
ATOM 562 O O . GLN A 1 68 ? 0.421 -16.484 -0.192 1 96.56 68 GLN A O 1
ATOM 567 N N . CYS A 1 69 ? 0.876 -14.797 1.172 1 95.31 69 CYS A N 1
ATOM 568 C CA . CYS A 1 69 ? 2.139 -15.352 1.649 1 95.31 69 CYS A CA 1
ATOM 569 C C . CYS A 1 69 ? 2.41 -14.93 3.088 1 95.31 69 CYS A C 1
ATOM 571 O O . CYS A 1 69 ? 3.564 -14.875 3.518 1 95.31 69 CYS A O 1
ATOM 573 N N . ARG A 1 70 ? 1.349 -14.461 3.828 1 93.62 70 ARG A N 1
ATOM 574 C CA . ARG A 1 70 ? 1.401 -14.039 5.223 1 93.62 70 ARG A CA 1
ATOM 575 C C . ARG A 1 70 ? 2.221 -12.766 5.379 1 93.62 70 ARG A C 1
ATOM 577 O O . ARG A 1 70 ? 2.996 -12.633 6.328 1 93.62 70 ARG A O 1
ATOM 584 N N . SER A 1 71 ? 2.135 -11.953 4.406 1 95.44 71 SER A N 1
ATOM 585 C CA . SER A 1 71 ? 2.746 -10.633 4.461 1 95.44 71 SER A CA 1
ATOM 586 C C . SER A 1 71 ? 1.829 -9.625 5.145 1 95.44 71 SER A C 1
ATOM 588 O O . SER A 1 71 ? 0.621 -9.609 4.902 1 95.44 71 SER A O 1
ATOM 590 N N . MET A 1 72 ? 2.363 -8.781 6.098 1 97.56 72 MET A N 1
ATOM 591 C CA . MET A 1 72 ? 1.708 -7.605 6.66 1 97.56 72 MET A CA 1
ATOM 592 C C . MET A 1 72 ? 0.439 -7.996 7.414 1 97.56 72 MET A C 1
ATOM 594 O O . MET A 1 72 ? -0.579 -7.309 7.324 1 97.56 72 MET A O 1
ATOM 598 N N . LEU A 1 73 ? 0.454 -9.164 8.07 1 96.56 73 LEU A N 1
ATOM 599 C CA . LEU A 1 73 ? -0.645 -9.5 8.969 1 96.56 73 LEU A CA 1
ATOM 600 C C . LEU A 1 73 ? -0.795 -8.438 10.055 1 96.56 73 LEU A C 1
ATOM 602 O O . LEU A 1 73 ? 0.2 -7.914 10.555 1 96.56 73 LEU A O 1
ATOM 606 N N . ARG A 1 74 ? -2.062 -8.156 10.422 1 96.31 74 ARG A N 1
ATOM 607 C CA . ARG A 1 74 ? -2.281 -7.195 11.5 1 96.31 74 ARG A CA 1
ATOM 608 C C . ARG A 1 74 ? -1.649 -7.68 12.805 1 96.31 74 ARG A C 1
ATOM 610 O O . ARG A 1 74 ? -1.78 -8.852 13.164 1 96.31 74 ARG A O 1
ATOM 617 N N . ARG A 1 75 ? -1.024 -6.801 13.477 1 94.06 75 ARG A N 1
ATOM 618 C CA . ARG A 1 75 ? -0.382 -7.137 14.742 1 94.06 75 ARG A CA 1
ATOM 619 C C . ARG A 1 75 ? -1.414 -7.301 15.852 1 94.06 75 ARG A C 1
ATOM 621 O O . ARG A 1 75 ? -1.243 -8.133 16.75 1 94.06 75 ARG A O 1
ATOM 628 N N . HIS A 1 76 ? -2.494 -6.508 15.742 1 91.19 76 HIS A N 1
ATOM 629 C CA . HIS A 1 76 ? -3.506 -6.492 16.797 1 91.19 76 HIS A CA 1
ATOM 630 C C . HIS A 1 76 ? -4.871 -6.906 16.25 1 91.19 76 HIS A C 1
ATOM 632 O O . HIS A 1 76 ? -5.055 -7.004 15.039 1 91.19 76 HIS A O 1
ATOM 638 N N . GLY A 1 77 ? -5.758 -7.219 17.219 1 90.56 77 GLY A N 1
ATOM 639 C CA . GLY A 1 77 ? -7.102 -7.625 16.844 1 90.56 77 GLY A CA 1
ATOM 640 C C . GLY A 1 77 ? -7.305 -9.125 16.875 1 90.56 77 GLY A C 1
ATOM 641 O O . GLY A 1 77 ? -6.387 -9.875 17.219 1 90.56 77 GLY A O 1
ATOM 642 N N . PRO A 1 78 ? -8.531 -9.547 16.516 1 92.56 78 PRO A N 1
ATOM 643 C CA . PRO A 1 78 ? -8.836 -10.977 16.516 1 92.56 78 PRO A CA 1
ATOM 644 C C . PRO A 1 78 ? -7.965 -11.758 15.539 1 92.56 78 PRO A C 1
ATOM 646 O O . PRO A 1 78 ? -7.719 -11.297 14.422 1 92.56 78 PRO A O 1
ATOM 649 N N . GLU A 1 79 ? -7.52 -12.93 15.953 1 91.38 79 GLU A N 1
ATOM 650 C CA . GLU A 1 79 ? -6.637 -13.781 15.156 1 91.38 79 GLU A CA 1
ATOM 651 C C . GLU A 1 79 ? -7.234 -14.062 13.781 1 91.38 79 GLU A C 1
ATOM 653 O O . GLU A 1 79 ? -6.52 -14.062 12.781 1 91.38 79 GLU A O 1
ATOM 658 N N . THR A 1 80 ? -8.531 -14.18 13.711 1 90.75 80 THR A N 1
ATOM 659 C CA . THR A 1 80 ? -9.227 -14.578 12.5 1 90.75 80 THR A CA 1
ATOM 660 C C . THR A 1 80 ? -9.25 -13.445 11.484 1 90.75 80 THR A C 1
ATOM 662 O O . THR A 1 80 ? -9.531 -13.664 10.305 1 90.75 80 THR A O 1
ATOM 665 N N . LEU A 1 81 ? -8.883 -12.203 11.969 1 94.06 81 LEU A N 1
ATOM 666 C CA . LEU A 1 81 ? -8.992 -11.055 11.078 1 94.06 81 LEU A CA 1
ATOM 667 C C . LEU A 1 81 ? -7.613 -10.5 10.734 1 94.06 81 LEU A C 1
ATOM 669 O O . LEU A 1 81 ? -7.488 -9.609 9.891 1 94.06 81 LEU A O 1
ATOM 673 N N . LYS A 1 82 ? -6.566 -11.07 11.305 1 95.56 82 LYS A N 1
ATOM 674 C CA . LYS A 1 82 ? -5.207 -10.586 11.086 1 95.56 82 LYS A CA 1
ATOM 675 C C . LYS A 1 82 ? -4.82 -10.672 9.609 1 95.56 82 LYS A C 1
ATOM 677 O O . LYS A 1 82 ? -4.156 -9.773 9.086 1 95.56 82 LYS A O 1
ATOM 682 N N . PRO A 1 83 ? -5.371 -11.703 8.883 1 96.25 83 PRO A N 1
ATOM 683 C CA . PRO A 1 83 ? -5 -11.82 7.469 1 96.25 83 PRO A CA 1
ATOM 684 C C . PRO A 1 83 ? -5.586 -10.703 6.609 1 96.25 83 PRO A C 1
ATOM 686 O O . PRO A 1 83 ? -5.168 -10.516 5.465 1 96.25 83 PRO A O 1
ATOM 689 N N . LEU A 1 84 ? -6.57 -9.938 7.137 1 96.88 84 LEU A N 1
ATOM 690 C CA . LEU A 1 84 ? -7.133 -8.812 6.391 1 96.88 84 LEU A CA 1
ATOM 691 C C . LEU A 1 84 ? -6.066 -7.766 6.094 1 96.88 84 LEU A C 1
ATOM 693 O O . LEU A 1 84 ? -6.133 -7.082 5.07 1 96.88 84 LEU A O 1
ATOM 697 N N . GLY A 1 85 ? -5.027 -7.684 7.008 1 97.69 85 GLY A N 1
ATOM 698 C CA . GLY A 1 85 ? -3.926 -6.762 6.785 1 97.69 85 GLY A CA 1
ATOM 699 C C . GLY A 1 85 ? -3.197 -7.008 5.477 1 97.69 85 GLY A C 1
ATOM 700 O O . GLY A 1 85 ? -2.818 -6.062 4.781 1 97.69 85 GLY A O 1
ATOM 701 N N . GLU A 1 86 ? -3.076 -8.258 5.121 1 98.12 86 GLU A N 1
ATOM 702 C CA . GLU A 1 8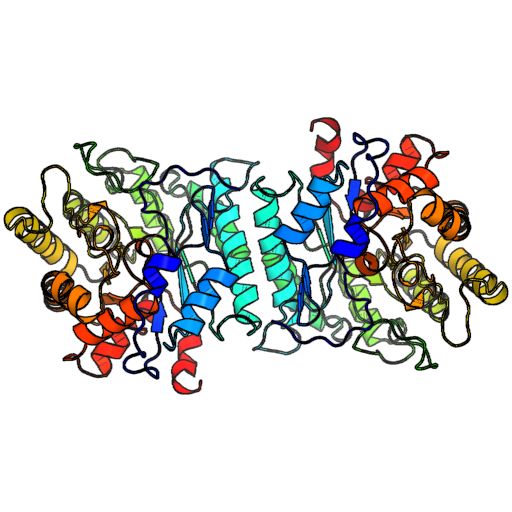6 ? -2.387 -8.617 3.883 1 98.12 86 GLU A CA 1
ATOM 703 C C . GLU A 1 86 ? -3.199 -8.195 2.66 1 98.12 86 GLU A C 1
ATOM 705 O O . GLU A 1 86 ? -2.635 -7.762 1.653 1 98.12 86 GLU A O 1
ATOM 710 N N . ILE A 1 87 ? -4.5 -8.336 2.723 1 98.38 87 ILE A N 1
ATOM 711 C CA . ILE A 1 87 ? -5.379 -7.988 1.614 1 98.38 87 ILE A CA 1
ATOM 712 C C . ILE A 1 87 ? -5.371 -6.477 1.407 1 98.38 87 ILE A C 1
ATOM 714 O O . ILE A 1 87 ? -5.277 -5.996 0.273 1 98.38 87 ILE A O 1
ATOM 718 N N . GLU A 1 88 ? -5.379 -5.758 2.49 1 97.81 88 GLU A N 1
ATOM 719 C CA . GLU A 1 88 ? -5.312 -4.301 2.434 1 97.81 88 GLU A CA 1
ATOM 720 C C . GLU A 1 88 ? -3.98 -3.834 1.856 1 97.81 88 GLU A C 1
ATOM 722 O O . GLU A 1 88 ? -3.943 -2.928 1.021 1 97.81 88 GLU A O 1
ATOM 727 N N . PHE A 1 89 ? -2.973 -4.48 2.312 1 98.56 89 PHE A N 1
ATOM 728 C CA . PHE A 1 89 ? -1.624 -4.203 1.829 1 98.56 89 PHE A CA 1
ATOM 729 C C . PHE A 1 89 ? -1.535 -4.422 0.323 1 98.56 89 PHE A C 1
ATOM 731 O O . PHE A 1 89 ? -1.102 -3.531 -0.413 1 98.56 89 PHE A O 1
ATOM 738 N N . ALA A 1 90 ? -1.973 -5.531 -0.139 1 98.75 90 ALA A N 1
ATOM 739 C CA . ALA A 1 90 ? -1.912 -5.863 -1.56 1 98.75 90 ALA A CA 1
ATOM 740 C C . ALA A 1 90 ? -2.746 -4.887 -2.387 1 98.75 90 ALA A C 1
ATOM 742 O O . ALA A 1 90 ? -2.365 -4.527 -3.502 1 98.75 90 ALA A O 1
ATOM 743 N N . SER A 1 91 ? -3.879 -4.508 -1.856 1 98.44 91 SER A N 1
ATOM 744 C CA . SER A 1 91 ? -4.727 -3.541 -2.545 1 98.44 91 SER A CA 1
ATOM 745 C C . SER A 1 91 ? -4.016 -2.203 -2.715 1 98.44 91 SER A C 1
ATOM 747 O O . SER A 1 91 ? -4.168 -1.539 -3.744 1 98.44 91 SER A O 1
ATOM 749 N N . GLY A 1 92 ? -3.299 -1.802 -1.689 1 98.5 92 GLY A N 1
ATOM 750 C CA . GLY A 1 92 ? -2.514 -0.583 -1.793 1 98.5 92 GLY A CA 1
ATOM 751 C C . GLY A 1 92 ? -1.441 -0.654 -2.863 1 98.5 92 GLY A C 1
ATOM 752 O O . GLY A 1 92 ? -1.184 0.332 -3.559 1 98.5 92 GLY A O 1
ATOM 753 N N . ILE A 1 93 ? -0.817 -1.798 -2.969 1 98.56 93 ILE A N 1
ATOM 754 C CA . ILE A 1 93 ? 0.195 -1.99 -4 1 98.56 93 ILE A CA 1
ATOM 755 C C . ILE A 1 93 ? -0.457 -1.937 -5.379 1 98.56 93 ILE A C 1
ATOM 757 O O . ILE A 1 93 ? 0.111 -1.378 -6.32 1 98.56 93 ILE A O 1
ATOM 761 N N . ALA A 1 94 ? -1.654 -2.541 -5.496 1 98.44 94 ALA A N 1
ATOM 762 C CA . ALA A 1 94 ? -2.4 -2.459 -6.746 1 98.44 94 ALA A CA 1
ATOM 763 C C . ALA A 1 94 ? -2.639 -1.005 -7.148 1 98.44 94 ALA A C 1
ATOM 765 O O . ALA A 1 94 ? -2.529 -0.652 -8.328 1 98.44 94 ALA A O 1
ATOM 766 N N . ALA A 1 95 ? -2.961 -0.173 -6.184 1 97.81 95 ALA A N 1
ATOM 767 C CA . ALA A 1 95 ? -3.176 1.249 -6.438 1 97.81 95 ALA A CA 1
ATOM 768 C C . ALA A 1 95 ? -1.903 1.913 -6.953 1 97.81 95 ALA A C 1
ATOM 770 O O . ALA A 1 95 ? -1.956 2.764 -7.844 1 97.81 95 ALA A O 1
ATOM 771 N N . MET A 1 96 ? -0.808 1.55 -6.387 1 98.12 96 MET A N 1
ATOM 772 C CA . MET A 1 96 ? 0.465 2.078 -6.867 1 98.12 96 MET A CA 1
ATOM 773 C C . MET A 1 96 ? 0.677 1.733 -8.336 1 98.12 96 MET A C 1
ATOM 775 O O . MET A 1 96 ? 0.977 2.611 -9.148 1 98.12 96 MET A O 1
ATOM 779 N N . PHE A 1 97 ? 0.447 0.494 -8.703 1 97.62 97 PHE A N 1
ATOM 780 C CA . PHE A 1 97 ? 0.612 0.075 -10.086 1 97.62 97 PHE A CA 1
ATOM 781 C C . PHE A 1 97 ? -0.398 0.777 -10.992 1 97.62 97 PHE A C 1
ATOM 783 O O . PHE A 1 97 ? -0.075 1.151 -12.117 1 97.62 97 PHE A O 1
ATOM 790 N N . ALA A 1 98 ? -1.601 0.958 -10.531 1 96.69 98 ALA A N 1
ATOM 791 C CA . ALA A 1 98 ? -2.676 1.564 -11.312 1 96.69 98 ALA A CA 1
ATOM 792 C C . ALA A 1 98 ? -2.373 3.029 -11.617 1 96.69 98 ALA A C 1
ATOM 794 O O . ALA A 1 98 ? -3.006 3.631 -12.492 1 96.69 98 ALA A O 1
ATOM 795 N N . SER A 1 99 ? -1.463 3.641 -10.836 1 96.31 99 SER A N 1
ATOM 796 C CA . SER A 1 99 ? -1.063 5.02 -11.102 1 96.31 99 SER A CA 1
ATOM 797 C C . SER A 1 99 ? -0.317 5.137 -12.422 1 96.31 99 SER A C 1
ATOM 799 O O . SER A 1 99 ? -0.195 6.23 -12.984 1 96.31 99 SER A O 1
ATOM 801 N N . GLY A 1 100 ? 0.304 4 -12.867 1 94.25 100 GLY A N 1
ATOM 802 C CA . GLY A 1 100 ? 1.045 3.979 -14.125 1 94.25 100 GLY A CA 1
ATOM 803 C C . GLY A 1 100 ? 2.525 4.262 -13.945 1 94.25 100 GLY A C 1
ATOM 804 O O . GLY A 1 100 ? 3.277 4.293 -14.922 1 94.25 100 GLY A O 1
ATOM 805 N N . HIS A 1 101 ? 2.982 4.32 -12.703 1 91.81 101 HIS A N 1
ATOM 806 C CA . HIS A 1 101 ? 4.359 4.742 -12.461 1 91.81 101 HIS A CA 1
ATOM 807 C C . HIS A 1 101 ? 5.273 3.541 -12.258 1 91.81 101 HIS A C 1
ATOM 809 O O . HIS A 1 101 ? 6.492 3.695 -12.148 1 91.81 101 HIS A O 1
ATOM 815 N N . TYR A 1 102 ? 4.664 2.293 -12.305 1 95.25 102 TYR A N 1
ATOM 816 C CA . TYR A 1 102 ? 5.438 1.09 -12.023 1 95.25 102 TYR A CA 1
ATOM 817 C C . TYR A 1 102 ? 5.246 0.05 -13.117 1 95.25 102 TYR A C 1
ATOM 819 O O . TYR A 1 102 ? 4.219 -0.628 -13.172 1 95.25 102 TYR A O 1
ATOM 827 N N . ALA A 1 103 ? 6.301 -0.203 -14.055 1 92.31 103 ALA A N 1
ATOM 828 C CA . ALA A 1 103 ? 6.457 -1.172 -15.141 1 92.31 103 ALA A CA 1
ATOM 829 C C . ALA A 1 103 ? 5.297 -1.083 -16.125 1 92.31 103 ALA A C 1
ATOM 831 O O . ALA A 1 103 ? 5.098 -1.983 -16.938 1 92.31 103 ALA A O 1
ATOM 832 N N . ASN A 1 104 ? 4.473 -0.012 -16.062 1 89.56 104 ASN A N 1
ATOM 833 C CA . ASN A 1 104 ? 3.268 0.048 -16.891 1 89.56 104 ASN A CA 1
ATOM 834 C C . ASN A 1 104 ? 2.457 -1.241 -16.797 1 89.56 104 ASN A C 1
ATOM 836 O O . ASN A 1 104 ? 2.123 -1.85 -17.812 1 89.56 104 ASN A O 1
ATOM 840 N N . ALA A 1 105 ? 2.189 -1.816 -15.789 1 94.94 105 ALA A N 1
ATOM 841 C CA . ALA A 1 105 ? 1.461 -3.045 -15.484 1 94.94 105 ALA A CA 1
ATOM 842 C C . ALA A 1 105 ? 0.38 -2.793 -14.438 1 94.94 105 ALA A C 1
ATOM 844 O O . ALA A 1 105 ? 0.501 -1.88 -13.617 1 94.94 105 ALA A O 1
ATOM 845 N N . LEU A 1 106 ? -0.679 -3.492 -14.547 1 96.31 106 LEU A N 1
ATOM 846 C CA . LEU A 1 106 ? -1.666 -3.521 -13.469 1 96.31 106 LEU A CA 1
ATOM 847 C C . LEU A 1 106 ? -1.329 -4.605 -12.453 1 96.31 106 LEU A C 1
ATOM 849 O O . LEU A 1 106 ? -2.025 -5.617 -12.367 1 96.31 106 LEU A O 1
ATOM 853 N N . GLY A 1 107 ? -0.23 -4.316 -11.703 1 97.5 107 GLY A N 1
ATOM 854 C CA . GLY A 1 107 ? 0.194 -5.266 -10.688 1 97.5 107 GLY A CA 1
ATOM 855 C C . GLY A 1 107 ? -0.845 -5.484 -9.602 1 97.5 107 GLY A C 1
ATOM 856 O O . GLY A 1 107 ? -1.515 -4.539 -9.18 1 97.5 107 GLY A O 1
ATOM 857 N N . CYS A 1 108 ? -1.034 -6.773 -9.195 1 98.44 108 CYS A N 1
ATOM 858 C CA . CYS A 1 108 ? -1.973 -7.156 -8.148 1 98.44 108 CYS A CA 1
ATOM 859 C C . CYS A 1 108 ? -3.404 -6.816 -8.547 1 98.44 108 CYS A C 1
ATOM 861 O O . CYS A 1 108 ? -4.203 -6.402 -7.707 1 98.44 108 CYS A O 1
ATOM 863 N N . GLU A 1 109 ? -3.678 -6.93 -9.828 1 97.69 109 GLU A N 1
ATOM 864 C CA . GLU A 1 109 ? -5.035 -6.66 -10.297 1 97.69 109 GLU A CA 1
ATOM 865 C C . GLU A 1 109 ? -6.035 -7.625 -9.664 1 97.69 109 GLU A C 1
ATOM 867 O O . GLU A 1 109 ? -7.203 -7.277 -9.477 1 97.69 109 GLU A O 1
ATOM 872 N N . ALA A 1 110 ? -5.551 -8.82 -9.375 1 98.75 110 ALA A N 1
ATOM 873 C CA . ALA A 1 110 ? -6.309 -9.789 -8.594 1 98.75 110 ALA A CA 1
ATOM 874 C C . ALA A 1 110 ? -5.547 -10.195 -7.336 1 98.75 110 ALA A C 1
ATOM 876 O O . ALA A 1 110 ? -4.312 -10.219 -7.332 1 98.75 110 ALA A O 1
ATOM 877 N N . ILE A 1 111 ? -6.348 -10.477 -6.293 1 98.81 111 ILE A N 1
ATOM 878 C CA . ILE A 1 111 ? -5.75 -10.805 -5.004 1 98.81 111 ILE A CA 1
ATOM 879 C C . ILE A 1 111 ? -6.305 -12.141 -4.504 1 98.81 111 ILE A C 1
ATOM 881 O O . ILE A 1 111 ? -7.523 -12.336 -4.461 1 98.81 111 ILE A O 1
ATOM 885 N N . ILE A 1 112 ? -5.434 -13.062 -4.297 1 98.88 112 ILE A N 1
ATOM 886 C CA . ILE A 1 112 ? -5.742 -14.273 -3.539 1 98.88 112 ILE A CA 1
ATOM 887 C C . ILE A 1 112 ? -5.324 -14.086 -2.082 1 98.88 112 ILE A C 1
ATOM 889 O O . ILE A 1 112 ? -4.133 -14.039 -1.771 1 98.88 112 ILE A O 1
ATOM 893 N N . GLY A 1 113 ? -6.316 -13.938 -1.227 1 98.06 113 GLY A N 1
ATOM 894 C CA . GLY A 1 113 ? -6.051 -13.68 0.178 1 98.06 113 GLY A CA 1
ATOM 895 C C . GLY A 1 113 ? -5.977 -14.938 1.018 1 98.06 113 GLY A C 1
ATOM 896 O O . GLY A 1 113 ? -5.934 -16.047 0.479 1 98.06 113 GLY A O 1
ATOM 897 N N . GLY A 1 114 ? -5.773 -14.688 2.311 1 95.25 114 GLY A N 1
ATOM 898 C CA . GLY A 1 114 ? -5.797 -15.766 3.283 1 95.25 114 GLY A CA 1
ATOM 899 C C . GLY A 1 114 ? -6.773 -15.523 4.418 1 95.25 114 GLY A C 1
ATOM 900 O O . GLY A 1 114 ? -6.82 -14.43 4.98 1 95.25 114 GLY A O 1
ATOM 901 N N . LEU A 1 115 ? -7.746 -16.406 4.637 1 94.19 115 LEU A N 1
ATOM 902 C CA . LEU A 1 115 ? -8.609 -16.469 5.812 1 94.19 115 LEU A CA 1
ATOM 903 C C . LEU A 1 115 ? -8.641 -17.891 6.383 1 94.19 115 LEU A C 1
ATOM 905 O O . LEU A 1 115 ? -8.234 -18.844 5.711 1 94.19 115 LEU A O 1
ATOM 909 N N . ASN A 1 116 ? -9.039 -18 7.602 1 92.31 116 ASN A N 1
ATOM 910 C CA . ASN A 1 116 ? -9.156 -19.312 8.227 1 92.31 116 ASN A CA 1
ATOM 911 C C . ASN A 1 116 ? -10.352 -20.094 7.684 1 92.31 116 ASN A C 1
ATOM 913 O O . ASN A 1 116 ? -11.477 -19.906 8.148 1 92.31 116 ASN A O 1
ATOM 917 N N . LEU A 1 117 ? -10.062 -21.016 6.848 1 94.06 117 LEU A N 1
ATOM 918 C CA . LEU A 1 117 ? -11.133 -21.781 6.211 1 94.06 117 LEU A CA 1
ATOM 919 C C . LEU A 1 117 ? -11.789 -22.734 7.199 1 94.06 117 LEU A C 1
ATOM 921 O O . LEU A 1 117 ? -12.875 -23.266 6.93 1 94.06 117 LEU A O 1
ATOM 925 N N . LEU A 1 118 ? -11.188 -22.906 8.359 1 93.44 118 LEU A N 1
ATOM 926 C CA . LEU A 1 118 ? -11.75 -23.828 9.344 1 93.44 118 LEU A CA 1
ATOM 927 C C . LEU A 1 118 ? -12.938 -23.203 10.055 1 93.44 118 LEU A C 1
ATOM 929 O O . LEU A 1 118 ? -13.688 -23.906 10.742 1 93.44 118 LEU A O 1
ATOM 933 N N . ALA A 1 119 ? -13.102 -21.922 9.875 1 91.44 119 ALA A N 1
ATOM 934 C CA . ALA A 1 119 ? -14.211 -21.234 10.523 1 91.44 119 ALA A CA 1
ATOM 935 C C . ALA A 1 119 ? -15.523 -21.5 9.805 1 91.44 119 ALA A C 1
ATOM 937 O O . ALA A 1 119 ? -16.594 -21.188 10.312 1 91.44 119 ALA A O 1
ATOM 938 N N . GLY A 1 120 ? -15.484 -22.125 8.695 1 89.12 120 GLY A N 1
ATOM 939 C CA . GLY A 1 120 ? -16.688 -22.438 7.938 1 89.12 120 GLY A CA 1
ATOM 940 C C . GLY A 1 120 ? -17.516 -21.219 7.613 1 89.12 120 GLY A C 1
ATOM 941 O O . GLY A 1 120 ? -16.984 -20.219 7.109 1 89.12 120 GLY A O 1
ATOM 942 N N . ASP A 1 121 ? -18.719 -21.234 7.973 1 85.88 121 ASP A N 1
ATOM 943 C CA . ASP A 1 121 ? -19.656 -20.141 7.672 1 85.88 121 ASP A CA 1
ATOM 944 C C . ASP A 1 121 ? -19.359 -18.906 8.508 1 85.88 121 ASP A C 1
ATOM 946 O O . ASP A 1 121 ? -19.75 -17.797 8.148 1 85.88 121 ASP A O 1
ATOM 950 N N . ALA A 1 122 ? -18.703 -19.172 9.562 1 89.81 122 ALA A N 1
ATOM 951 C CA . ALA A 1 122 ? -18.375 -18.062 10.461 1 89.81 122 ALA A CA 1
ATOM 952 C C . ALA A 1 122 ? -17.375 -17.109 9.812 1 89.81 122 ALA A C 1
ATOM 954 O O . ALA A 1 122 ? -17.156 -16 10.312 1 89.81 122 ALA A O 1
ATOM 955 N N . MET A 1 123 ? -16.906 -17.531 8.547 1 93.12 123 MET A N 1
ATOM 956 C CA . MET A 1 123 ? -15.945 -16.703 7.836 1 93.12 123 MET A CA 1
ATOM 957 C C . MET A 1 123 ? -16.641 -15.586 7.066 1 93.12 123 MET A C 1
ATOM 959 O O . MET A 1 123 ? -15.992 -14.656 6.59 1 93.12 123 MET A O 1
ATOM 963 N N . GLN A 1 124 ? -18.016 -15.594 6.926 1 95.12 124 GLN A N 1
ATOM 964 C CA . GLN A 1 124 ? -18.75 -14.727 6.012 1 95.12 124 GLN A CA 1
ATOM 965 C C . GLN A 1 124 ? -18.453 -13.258 6.289 1 95.12 124 GLN A C 1
ATOM 967 O O . GLN A 1 124 ? -18.141 -12.5 5.371 1 95.12 124 GLN A O 1
ATOM 972 N N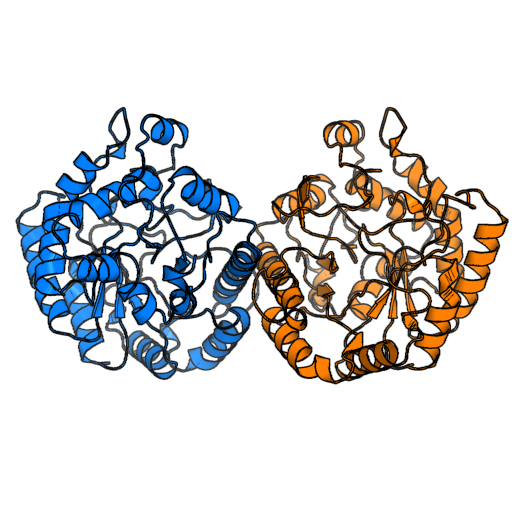 . PRO A 1 125 ? -18.469 -12.883 7.602 1 94.5 125 PRO A N 1
ATOM 973 C CA . PRO A 1 125 ? -18.172 -11.469 7.867 1 94.5 125 PRO A CA 1
ATOM 974 C C . PRO A 1 125 ? -16.75 -11.078 7.438 1 94.5 125 PRO A C 1
ATOM 976 O O . PRO A 1 125 ? -16.547 -9.969 6.941 1 94.5 125 PRO A O 1
ATOM 979 N N . ALA A 1 126 ? -15.812 -11.945 7.633 1 95.12 126 ALA A N 1
ATOM 980 C CA . ALA A 1 126 ? -14.438 -11.68 7.234 1 95.12 126 ALA A CA 1
ATOM 981 C C . ALA A 1 126 ? -14.312 -11.586 5.715 1 95.12 126 ALA A C 1
ATOM 983 O O . ALA A 1 126 ? -13.547 -10.766 5.199 1 95.12 126 ALA A O 1
ATOM 984 N N . ILE A 1 127 ? -15.086 -12.391 4.965 1 96.62 127 ILE A N 1
ATOM 985 C CA . ILE A 1 127 ? -15.086 -12.359 3.506 1 96.62 127 ILE A CA 1
ATOM 986 C C . ILE A 1 127 ? -15.625 -11.016 3.023 1 96.62 127 ILE A C 1
ATOM 988 O O . ILE A 1 127 ? -15.047 -10.398 2.123 1 96.62 127 ILE A O 1
ATOM 992 N N . GLU A 1 128 ? -16.672 -10.57 3.646 1 95.12 128 GLU A N 1
ATOM 993 C CA . GLU A 1 128 ? -17.266 -9.281 3.279 1 95.12 128 GLU A CA 1
ATOM 994 C C . GLU A 1 128 ? -16.281 -8.141 3.51 1 95.12 128 GLU A C 1
ATOM 996 O O . GLU A 1 128 ? -16.125 -7.262 2.656 1 95.12 128 GLU A O 1
ATOM 1001 N N . SER A 1 129 ? -15.625 -8.203 4.656 1 94.19 129 SER A N 1
ATOM 1002 C CA . SER A 1 129 ? -14.602 -7.199 4.953 1 94.19 129 SER A CA 1
ATOM 1003 C C . SER A 1 129 ? -13.461 -7.258 3.939 1 94.19 129 SER A C 1
ATOM 1005 O O . SER A 1 129 ? -12.984 -6.223 3.479 1 94.19 129 SER A O 1
ATOM 1007 N N . ALA A 1 130 ? -13.07 -8.422 3.586 1 96.69 130 ALA A N 1
ATOM 1008 C CA . ALA A 1 130 ? -11.969 -8.617 2.645 1 96.69 130 ALA A CA 1
ATOM 1009 C C . ALA A 1 130 ? -12.328 -8.078 1.263 1 96.69 130 ALA A C 1
ATOM 1011 O O . ALA A 1 130 ? -11.5 -7.449 0.6 1 96.69 130 ALA A O 1
ATOM 1012 N N . LEU A 1 131 ? -13.562 -8.297 0.83 1 96.19 131 LEU A N 1
ATOM 1013 C CA . LEU A 1 131 ? -14.031 -7.801 -0.462 1 96.19 131 LEU A CA 1
ATOM 1014 C C . LEU A 1 131 ? -14.008 -6.277 -0.502 1 96.19 131 LEU A C 1
ATOM 1016 O O . LEU A 1 131 ? -13.531 -5.684 -1.476 1 96.19 131 LEU A O 1
ATOM 1020 N N . ALA A 1 132 ? -14.391 -5.711 0.54 1 93.81 132 ALA A N 1
ATOM 1021 C CA . ALA A 1 132 ? -14.414 -4.254 0.617 1 93.81 132 ALA A CA 1
ATOM 1022 C C . ALA A 1 132 ? -12.992 -3.686 0.647 1 93.81 132 ALA A C 1
ATOM 1024 O O . ALA A 1 132 ? -12.672 -2.758 -0.098 1 93.81 132 ALA A O 1
ATOM 1025 N N . LEU A 1 133 ? -12.125 -4.25 1.417 1 94.75 133 LEU A N 1
ATOM 1026 C CA . LEU A 1 133 ? -10.766 -3.766 1.636 1 94.75 133 LEU A CA 1
ATOM 1027 C C . LEU A 1 133 ? -9.914 -3.947 0.384 1 94.75 133 LEU A C 1
ATOM 1029 O O . LEU A 1 133 ? -8.938 -3.221 0.18 1 94.75 133 LEU A O 1
ATOM 1033 N N . SER A 1 134 ? -10.312 -4.887 -0.486 1 96.56 134 SER A N 1
ATOM 1034 C CA . SER A 1 134 ? -9.516 -5.176 -1.679 1 96.56 134 SER A CA 1
ATOM 1035 C C . SER A 1 134 ? -9.938 -4.289 -2.848 1 96.56 134 SER A C 1
ATOM 1037 O O . SER A 1 134 ? -9.336 -4.344 -3.922 1 96.56 134 SER A O 1
ATOM 1039 N N . GLY A 1 135 ? -11.008 -3.438 -2.668 1 91.5 135 GLY A N 1
ATOM 1040 C CA . GLY A 1 135 ? -11.547 -2.652 -3.77 1 91.5 135 GLY A CA 1
ATOM 1041 C C . GLY A 1 135 ? -12.125 -3.502 -4.883 1 91.5 135 GLY A C 1
ATOM 1042 O O . GLY A 1 135 ? -12.062 -3.123 -6.055 1 91.5 135 GLY A O 1
ATOM 1043 N N . GLY A 1 136 ? -12.523 -4.695 -4.52 1 91.19 136 GLY A N 1
ATOM 1044 C CA . GLY A 1 136 ? -13.109 -5.59 -5.508 1 91.19 136 GLY A CA 1
ATOM 1045 C C . GLY A 1 136 ? -12.086 -6.473 -6.195 1 91.19 136 GLY A C 1
ATOM 1046 O O . GLY A 1 136 ? -12.398 -7.145 -7.18 1 91.19 136 GLY A O 1
ATOM 1047 N N . ARG A 1 137 ? -10.883 -6.52 -5.691 1 97.31 137 ARG A N 1
ATOM 1048 C CA . ARG A 1 137 ? -9.812 -7.266 -6.355 1 97.31 137 ARG A CA 1
ATOM 1049 C C . ARG A 1 137 ? -9.719 -8.688 -5.812 1 97.31 137 ARG A C 1
ATOM 1051 O O . ARG A 1 137 ? -9.039 -9.531 -6.395 1 97.31 137 ARG A O 1
ATOM 1058 N N . LEU A 1 138 ? -10.375 -8.977 -4.66 1 98.25 138 LEU A N 1
ATOM 1059 C CA . LEU A 1 138 ? -10.305 -10.312 -4.074 1 98.25 138 LEU A CA 1
ATOM 1060 C C . LEU A 1 138 ? -10.953 -11.344 -4.988 1 98.25 138 LEU A C 1
ATOM 1062 O O . LEU A 1 138 ? -12.109 -11.18 -5.387 1 98.25 138 LEU A O 1
ATOM 1066 N N . ARG A 1 139 ? -10.172 -12.375 -5.312 1 98.75 139 ARG A N 1
ATOM 1067 C CA . ARG A 1 139 ? -10.688 -13.359 -6.258 1 98.75 139 ARG A CA 1
ATOM 1068 C C . ARG A 1 139 ? -10.656 -14.766 -5.66 1 98.75 139 ARG A C 1
ATOM 1070 O O . ARG A 1 139 ? -11.281 -15.688 -6.184 1 98.75 139 ARG A O 1
ATOM 1077 N N . GLY A 1 140 ? -10.008 -14.984 -4.641 1 98.62 140 GLY A N 1
ATOM 1078 C CA . GLY A 1 140 ? -9.891 -16.297 -4.035 1 98.62 140 GLY A CA 1
ATOM 1079 C C . GLY A 1 140 ? -9.133 -16.297 -2.725 1 98.62 140 GLY A C 1
ATOM 1080 O O . GLY A 1 140 ? -8.797 -15.227 -2.207 1 98.62 140 GLY A O 1
ATOM 1081 N N . MET A 1 141 ? -8.992 -17.484 -2.16 1 98.12 141 MET A N 1
ATOM 1082 C CA . MET A 1 141 ? -8.242 -17.688 -0.924 1 98.12 141 MET A CA 1
ATOM 1083 C C . MET A 1 141 ? -7.25 -18.844 -1.077 1 98.12 141 MET A C 1
ATOM 1085 O O . MET A 1 141 ? -7.441 -19.719 -1.916 1 98.12 141 MET A O 1
ATOM 1089 N N . ARG A 1 142 ? -6.238 -18.703 -0.385 1 96.31 142 ARG A N 1
ATOM 1090 C CA . ARG A 1 142 ? -5.277 -19.797 -0.234 1 96.31 142 ARG A CA 1
ATOM 1091 C C . ARG A 1 142 ? -4.988 -20.062 1.237 1 96.31 142 ARG A C 1
ATOM 1093 O O . ARG A 1 142 ? -4.855 -19.141 2.035 1 96.31 142 ARG A O 1
ATOM 1100 N N . ASN A 1 143 ? -5.031 -21.328 1.646 1 91.44 143 ASN A N 1
ATOM 1101 C CA . ASN A 1 143 ? -4.703 -21.797 2.99 1 91.44 143 ASN A CA 1
ATOM 1102 C C . ASN A 1 143 ? -3.592 -22.844 2.971 1 91.44 143 ASN A C 1
ATOM 1104 O O . ASN A 1 143 ? -3.436 -23.562 1.987 1 91.44 143 ASN A O 1
ATOM 1108 N N . PRO A 1 144 ? -2.844 -22.875 4.043 1 90.06 144 PRO A N 1
ATOM 1109 C CA . PRO A 1 144 ? -1.8 -23.906 4.109 1 90.06 144 PRO A CA 1
ATOM 1110 C C . PRO A 1 144 ? -2.365 -25.312 4.105 1 90.06 144 PRO A C 1
ATOM 1112 O O . PRO A 1 144 ? -3.213 -25.656 4.938 1 90.06 144 PRO A O 1
ATOM 1115 N N . LEU A 1 145 ? -1.893 -26.094 3.168 1 95.62 145 LEU A N 1
ATOM 1116 C CA . LEU A 1 145 ? -2.377 -27.469 3.061 1 95.62 145 LEU A CA 1
ATOM 1117 C C . LEU A 1 145 ? -1.216 -28.453 2.893 1 95.62 145 LEU A C 1
ATOM 1119 O O . LEU A 1 145 ? -1.378 -29.656 3.096 1 95.62 145 LEU A O 1
ATOM 1123 N N . ALA A 1 146 ? -0.04 -27.984 2.488 1 96.44 146 ALA A N 1
ATOM 1124 C CA . ALA A 1 146 ? 1.067 -28.859 2.121 1 96.44 146 ALA A CA 1
ATOM 1125 C C . ALA A 1 146 ? 1.587 -29.625 3.336 1 96.44 146 ALA A C 1
ATOM 1127 O O . ALA A 1 146 ? 2.057 -29.031 4.301 1 96.44 146 ALA A O 1
ATOM 1128 N N . TRP A 1 147 ? 1.518 -30.906 3.295 1 96.56 147 TRP A N 1
ATOM 1129 C CA . TRP A 1 147 ? 1.937 -31.781 4.391 1 96.56 147 TRP A CA 1
ATOM 1130 C C . TRP A 1 147 ? 2.615 -33.031 3.857 1 96.56 147 TRP A C 1
ATOM 1132 O O . TRP A 1 147 ? 2.188 -33.594 2.846 1 96.56 147 TRP A O 1
ATOM 1142 N N . HIS A 1 148 ? 3.623 -33.438 4.43 1 96.62 148 HIS A N 1
ATOM 1143 C CA . HIS A 1 148 ? 4.32 -34.688 4.172 1 96.62 148 HIS A CA 1
ATOM 1144 C C . HIS A 1 148 ? 4.906 -35.25 5.453 1 96.62 148 HIS A C 1
ATOM 1146 O O . HIS A 1 148 ? 5.383 -34.531 6.316 1 96.62 148 HIS A O 1
ATOM 1152 N N . PRO A 1 149 ? 4.875 -36.594 5.598 1 95.5 149 PRO A N 1
ATOM 1153 C CA . PRO A 1 149 ? 5.391 -37.188 6.836 1 95.5 149 PRO A CA 1
ATOM 1154 C C . PRO A 1 149 ? 6.906 -37.062 6.969 1 95.5 149 PRO A C 1
ATOM 1156 O O . PRO A 1 149 ? 7.434 -37.062 8.086 1 95.5 149 PRO A O 1
ATOM 1159 N N . ASP A 1 150 ? 7.66 -36.969 5.867 1 95.62 150 ASP A N 1
ATOM 1160 C CA . ASP A 1 150 ? 9.109 -36.812 5.898 1 95.62 150 ASP A CA 1
ATOM 1161 C C . ASP A 1 150 ? 9.5 -35.375 6.164 1 95.62 150 ASP A C 1
ATOM 1163 O O . ASP A 1 150 ? 9.164 -34.469 5.375 1 95.62 150 ASP A O 1
ATOM 1167 N N . PRO A 1 151 ? 10.211 -35.094 7.18 1 92 151 PRO A N 1
ATOM 1168 C CA . PRO A 1 151 ? 10.539 -33.688 7.547 1 92 151 PRO A CA 1
ATOM 1169 C C . PRO A 1 151 ? 11.438 -33.031 6.52 1 92 151 PRO A C 1
ATOM 1171 O O . PRO A 1 151 ? 11.555 -31.797 6.516 1 92 151 PRO A O 1
ATOM 1174 N N . ARG A 1 152 ? 12.102 -33.906 5.754 1 92.94 152 ARG A N 1
ATOM 1175 C CA . ARG A 1 152 ? 12.961 -33.344 4.707 1 92.94 152 ARG A CA 1
ATOM 1176 C C . ARG A 1 152 ? 12.125 -32.719 3.598 1 92.94 152 ARG A C 1
ATOM 1178 O O . ARG A 1 152 ? 12.648 -31.984 2.766 1 92.94 152 ARG A O 1
ATOM 1185 N N . VAL A 1 153 ? 10.812 -32.938 3.52 1 95.44 153 VAL A N 1
ATOM 1186 C CA . VAL A 1 153 ? 9.875 -32.344 2.57 1 95.44 153 VAL A CA 1
ATOM 1187 C C . VAL A 1 153 ? 9.148 -31.172 3.227 1 95.44 153 VAL A C 1
ATOM 1189 O O . VAL A 1 153 ? 8.117 -31.344 3.869 1 95.44 153 VAL A O 1
ATOM 1192 N N . THR A 1 154 ? 9.727 -29.969 3.062 1 91.94 154 THR A N 1
ATOM 1193 C CA . THR A 1 154 ? 9.18 -28.766 3.678 1 91.94 154 THR A CA 1
ATOM 1194 C C . THR A 1 154 ? 9.273 -27.578 2.721 1 91.94 154 THR A C 1
ATOM 1196 O O . THR A 1 154 ? 10.297 -27.391 2.055 1 91.94 154 THR A O 1
ATOM 1199 N N . SER A 1 155 ? 8.211 -26.906 2.564 1 90.94 155 SER A N 1
ATOM 1200 C CA . SER A 1 155 ? 8.195 -25.781 1.651 1 90.94 155 SER A CA 1
ATOM 1201 C C . SER A 1 155 ? 7.598 -24.547 2.318 1 90.94 155 SER A C 1
ATOM 1203 O O . SER A 1 155 ? 7.523 -23.469 1.706 1 90.94 155 SER A O 1
ATOM 1205 N N . SER A 1 156 ? 7.137 -24.578 3.514 1 86.88 156 SER A N 1
ATOM 1206 C CA . SER A 1 156 ? 6.5 -23.484 4.238 1 86.88 156 SER A CA 1
ATOM 1207 C C . SER A 1 156 ? 6.941 -23.453 5.699 1 86.88 156 SER A C 1
ATOM 1209 O O . SER A 1 156 ? 7.367 -24.469 6.242 1 86.88 156 SER A O 1
ATOM 1211 N N . PRO A 1 157 ? 6.938 -22.25 6.301 1 80 157 PRO A N 1
ATOM 1212 C CA . PRO A 1 157 ? 7.301 -22.172 7.719 1 80 157 PRO A CA 1
ATOM 1213 C C . PRO A 1 157 ? 6.273 -22.844 8.625 1 80 157 PRO A C 1
ATOM 1215 O O . PRO A 1 157 ? 6.594 -23.203 9.758 1 80 157 PRO A O 1
ATOM 1218 N N . VAL A 1 158 ? 5.133 -23 8.156 1 78.81 158 VAL A N 1
ATOM 1219 C CA . VAL A 1 158 ? 4.055 -23.625 8.922 1 78.81 158 VAL A CA 1
ATOM 1220 C C . VAL A 1 158 ? 3.623 -24.922 8.25 1 78.81 158 VAL A C 1
ATOM 1222 O O . VAL A 1 158 ? 3.438 -24.969 7.031 1 78.81 158 VAL A O 1
ATOM 1225 N N . THR A 1 159 ? 3.535 -26.047 9.055 1 87.56 159 THR A N 1
ATOM 1226 C CA . THR A 1 159 ? 3.059 -27.328 8.547 1 87.56 159 THR A CA 1
ATOM 1227 C C . THR A 1 159 ? 1.655 -27.625 9.062 1 87.56 159 THR A C 1
ATOM 1229 O O . THR A 1 159 ? 1.459 -27.812 10.266 1 87.56 159 THR A O 1
ATOM 1232 N N . PRO A 1 160 ? 0.76 -27.641 8.156 1 92.38 160 PRO A N 1
ATOM 1233 C CA . PRO A 1 160 ? -0.605 -27.984 8.57 1 92.38 160 PRO A CA 1
ATOM 1234 C C . PRO A 1 160 ? -0.767 -29.453 8.93 1 92.38 160 PRO A C 1
ATOM 1236 O O . PRO A 1 160 ? 0.117 -30.266 8.641 1 92.38 160 PRO A O 1
ATOM 1239 N N . PRO A 1 161 ? -1.862 -29.812 9.648 1 92.62 161 PRO A N 1
ATOM 1240 C CA . PRO A 1 161 ? -2.125 -31.234 9.906 1 92.62 161 PRO A CA 1
ATOM 1241 C C . PRO A 1 161 ? -2.4 -32.031 8.633 1 92.62 161 PRO A C 1
ATOM 1243 O O . PRO A 1 161 ? -2.84 -31.453 7.629 1 92.62 161 PRO A O 1
ATOM 1246 N N . ALA A 1 162 ? -2.037 -33.312 8.703 1 94.81 162 ALA A N 1
ATOM 1247 C CA . ALA A 1 162 ? -2.338 -34.219 7.598 1 94.81 162 ALA A CA 1
ATOM 1248 C C . ALA A 1 162 ? -3.838 -34.25 7.32 1 94.81 162 ALA A C 1
ATOM 1250 O O . ALA A 1 162 ? -4.648 -34.25 8.25 1 94.81 162 ALA A O 1
ATOM 1251 N N . GLY A 1 163 ? -4.219 -34.219 6.059 1 95 163 GLY A N 1
ATOM 1252 C CA . GLY A 1 163 ? -5.594 -34.469 5.66 1 95 163 GLY A CA 1
ATOM 1253 C C . GLY A 1 163 ? -6.5 -33.25 5.879 1 95 163 GLY A C 1
ATOM 1254 O O . GLY A 1 163 ? -7.723 -33.406 5.906 1 95 163 GLY A O 1
ATOM 1255 N N . LEU A 1 164 ? -5.949 -32.125 6.062 1 94.38 164 LEU A N 1
ATOM 1256 C CA . LEU A 1 164 ? -6.715 -30.922 6.395 1 94.38 164 LEU A CA 1
ATOM 1257 C C . LEU A 1 164 ? -7.773 -30.641 5.336 1 94.38 164 LEU A C 1
ATOM 1259 O O . LEU A 1 164 ? -8.898 -30.25 5.66 1 94.38 164 LEU A O 1
ATOM 1263 N N . ALA A 1 165 ? -7.5 -30.844 4.07 1 94.19 165 ALA A N 1
ATOM 1264 C CA . ALA A 1 165 ? -8.406 -30.516 2.971 1 94.19 165 ALA A CA 1
ATOM 1265 C C . ALA A 1 165 ? -9.664 -31.391 3.029 1 94.19 165 ALA A C 1
ATOM 1267 O O . ALA A 1 165 ? -10.703 -31.031 2.48 1 94.19 165 ALA A O 1
ATOM 1268 N N . LEU A 1 166 ? -9.578 -32.5 3.699 1 92 166 LEU A N 1
ATOM 1269 C CA . LEU A 1 166 ? -10.688 -33.438 3.771 1 92 166 LEU A CA 1
ATOM 1270 C C . LEU A 1 166 ? -11.492 -33.25 5.051 1 92 166 LEU A C 1
ATOM 1272 O O . LEU A 1 166 ? -12.547 -33.844 5.234 1 92 166 LEU A O 1
ATOM 1276 N N . SER A 1 167 ? -10.992 -32.469 5.941 1 94.88 167 SER A N 1
ATOM 1277 C CA . SER A 1 167 ? -11.711 -32.219 7.191 1 94.88 167 SER A CA 1
ATOM 1278 C C . SER A 1 167 ? -13.016 -31.484 6.945 1 94.88 167 SER A C 1
ATOM 1280 O O . SER A 1 167 ? -13.125 -30.703 6 1 94.88 167 SER A O 1
ATOM 1282 N N . GLU A 1 168 ? -13.969 -31.703 7.809 1 95.5 168 GLU A N 1
ATOM 1283 C CA . GLU A 1 168 ? -15.297 -31.125 7.652 1 95.5 168 GLU A CA 1
ATOM 1284 C C . GLU A 1 168 ? -15.242 -29.594 7.762 1 95.5 168 GLU A C 1
ATOM 1286 O O . GLU A 1 168 ? -15.844 -28.891 6.949 1 95.5 168 GLU A O 1
ATOM 1291 N N . PRO A 1 169 ? -14.508 -29.109 8.75 1 95 169 PRO A N 1
ATOM 1292 C CA . PRO A 1 169 ? -14.453 -27.656 8.836 1 95 169 PRO A CA 1
ATOM 1293 C C . PRO A 1 169 ? -13.844 -27.016 7.59 1 95 169 PRO A C 1
ATOM 1295 O O . PRO A 1 169 ? -14.336 -25.984 7.121 1 95 169 PRO A O 1
ATOM 1298 N N . PHE A 1 170 ? -12.875 -27.609 7.031 1 96.25 170 PHE A N 1
ATOM 1299 C CA . PHE A 1 170 ? -12.242 -27.062 5.836 1 96.25 170 PHE A CA 1
ATOM 1300 C C . PHE A 1 170 ? -13.195 -27.094 4.648 1 96.25 170 PHE A C 1
ATOM 1302 O O . PHE A 1 170 ? -13.289 -26.141 3.889 1 96.25 170 PHE A O 1
ATOM 1309 N N . ARG A 1 171 ? -13.914 -28.219 4.543 1 96.5 171 ARG A N 1
ATOM 1310 C CA . ARG A 1 171 ? -14.867 -28.375 3.449 1 96.5 171 ARG A CA 1
ATOM 1311 C C . ARG A 1 171 ? -15.984 -27.344 3.545 1 96.5 171 ARG A C 1
ATOM 1313 O O . ARG A 1 171 ? -16.438 -26.812 2.529 1 96.5 171 ARG A O 1
ATOM 1320 N N . ARG A 1 172 ? -16.391 -27.062 4.734 1 96.5 172 ARG A N 1
ATOM 1321 C CA . ARG A 1 172 ? -17.406 -26.031 4.934 1 96.5 172 ARG A CA 1
ATOM 1322 C C . ARG A 1 172 ? -16.875 -24.656 4.535 1 96.5 172 ARG A C 1
ATOM 1324 O O . ARG A 1 172 ? -17.609 -23.859 3.932 1 96.5 172 ARG A O 1
ATOM 1331 N N . GLY A 1 173 ? -15.633 -24.391 4.945 1 96.75 173 GLY A N 1
ATOM 1332 C CA . GLY A 1 173 ? -15 -23.156 4.523 1 96.75 173 GLY A CA 1
ATOM 1333 C C . GLY A 1 173 ? -14.867 -23.031 3.016 1 96.75 173 GLY A C 1
ATOM 1334 O O . GLY A 1 173 ? -15.133 -21.969 2.445 1 96.75 173 GLY A O 1
ATOM 1335 N N . ALA A 1 174 ? -14.531 -24.125 2.373 1 97.69 174 ALA A N 1
ATOM 1336 C CA . ALA A 1 174 ? -14.406 -24.156 0.917 1 97.69 174 ALA A CA 1
ATOM 1337 C C . ALA A 1 174 ? -15.75 -23.922 0.247 1 97.69 174 ALA A C 1
ATOM 1339 O O . ALA A 1 174 ? -15.836 -23.219 -0.762 1 97.69 174 ALA A O 1
ATOM 1340 N N . ALA A 1 175 ? -16.734 -24.484 0.815 1 97.25 175 ALA A N 1
ATOM 1341 C CA . ALA A 1 175 ? -18.094 -24.266 0.297 1 97.25 175 ALA A CA 1
ATOM 1342 C C . ALA A 1 175 ? -18.5 -22.812 0.423 1 97.25 175 ALA A C 1
ATOM 1344 O O . ALA A 1 175 ? -19.172 -22.266 -0.462 1 97.25 175 ALA A O 1
ATOM 1345 N N . CYS A 1 176 ? -18.125 -22.25 1.527 1 97.06 176 CYS A N 1
ATOM 1346 C CA . CYS A 1 176 ? -18.406 -20.844 1.732 1 97.06 176 CYS A CA 1
ATOM 1347 C C . CYS A 1 176 ? -17.719 -19.984 0.67 1 97.06 176 CYS A C 1
ATOM 1349 O O . CYS A 1 176 ? -18.297 -19.016 0.18 1 97.06 176 CYS A O 1
ATOM 1351 N N . LEU A 1 177 ? -16.484 -20.312 0.253 1 97.75 177 LEU A N 1
ATOM 1352 C CA . LEU A 1 177 ? -15.805 -19.625 -0.838 1 97.75 177 LEU A CA 1
ATOM 1353 C C . LEU A 1 177 ? -16.609 -19.703 -2.127 1 97.75 177 LEU A C 1
ATOM 1355 O O . LEU A 1 177 ? -16.844 -18.703 -2.797 1 97.75 177 LEU A O 1
ATOM 1359 N N . ALA A 1 178 ? -17.094 -20.922 -2.418 1 98 178 ALA A N 1
ATOM 1360 C CA . ALA A 1 178 ? -17.875 -21.156 -3.637 1 98 178 ALA A CA 1
ATOM 1361 C C . ALA A 1 178 ? -19.125 -20.297 -3.662 1 98 178 ALA A C 1
ATOM 1363 O O . ALA A 1 178 ? -19.484 -19.734 -4.699 1 98 178 ALA A O 1
ATOM 1364 N N . GLN A 1 179 ? -19.734 -20.141 -2.535 1 97.31 179 GLN A N 1
ATOM 1365 C CA . GLN A 1 179 ? -20.969 -19.375 -2.416 1 97.31 179 GLN A CA 1
ATOM 1366 C C . GLN A 1 179 ? -20.719 -17.891 -2.648 1 97.31 179 GLN A C 1
ATOM 1368 O O . GLN A 1 179 ? -21.625 -17.156 -3.061 1 97.31 179 GLN A O 1
ATOM 1373 N N . ASN A 1 180 ? -19.516 -17.469 -2.369 1 97.06 180 ASN A N 1
ATOM 1374 C CA . ASN A 1 180 ? -19.172 -16.062 -2.539 1 97.06 180 ASN A CA 1
ATOM 1375 C C . ASN A 1 180 ? -18.453 -15.812 -3.865 1 97.06 180 ASN A C 1
ATOM 1377 O O . ASN A 1 180 ? -17.906 -14.734 -4.094 1 97.06 180 ASN A O 1
ATOM 1381 N N . GLY A 1 181 ? -18.359 -16.844 -4.734 1 97.5 181 GLY A N 1
ATOM 1382 C CA . GLY A 1 181 ? -17.719 -16.703 -6.035 1 97.5 181 GLY A CA 1
ATOM 1383 C C . GLY A 1 181 ? -16.219 -16.594 -5.957 1 97.5 181 GLY A C 1
ATOM 1384 O O . GLY A 1 181 ? -15.578 -16.016 -6.844 1 97.5 181 GLY A O 1
ATOM 1385 N N . LEU A 1 182 ? -15.617 -17.062 -4.883 1 98.38 182 LEU A N 1
ATOM 1386 C CA . LEU A 1 182 ? -14.172 -17.016 -4.684 1 98.38 182 LEU A CA 1
ATOM 1387 C C . LEU A 1 182 ? -13.531 -18.359 -5 1 98.38 182 LEU A C 1
ATOM 1389 O O . LEU A 1 182 ? -14.109 -19.422 -4.707 1 98.38 182 LEU A O 1
ATOM 1393 N N . SER A 1 183 ? -12.383 -18.344 -5.617 1 98.69 183 SER A N 1
ATOM 1394 C CA . SER A 1 183 ? -11.633 -19.562 -5.91 1 98.69 183 SER A CA 1
ATOM 1395 C C . SER A 1 183 ? -10.82 -20.016 -4.703 1 98.69 183 SER A C 1
ATOM 1397 O O . SER A 1 183 ? -10.672 -19.281 -3.729 1 98.69 183 SER A O 1
ATOM 1399 N N . LEU A 1 184 ? -10.438 -21.266 -4.742 1 98.56 184 LEU A N 1
ATOM 1400 C CA . LEU A 1 184 ? -9.484 -21.828 -3.791 1 98.56 184 LEU A CA 1
ATOM 1401 C C . LEU A 1 184 ? -8.172 -22.188 -4.488 1 98.56 184 LEU A C 1
ATOM 1403 O O . LEU A 1 184 ? -8.141 -23.109 -5.312 1 98.56 184 LEU A O 1
ATOM 1407 N N . ASP A 1 185 ? -7.113 -21.422 -4.23 1 98.75 185 ASP A N 1
ATOM 1408 C CA . ASP A 1 185 ? -5.781 -21.797 -4.691 1 98.75 185 ASP A CA 1
ATOM 1409 C C . ASP A 1 185 ? -5.133 -22.812 -3.746 1 98.75 185 ASP A C 1
ATOM 1411 O O . ASP A 1 185 ? -5.113 -22.609 -2.531 1 98.75 185 ASP A O 1
ATOM 1415 N N . VAL A 1 186 ? -4.621 -23.859 -4.305 1 98.12 186 VAL A N 1
ATOM 1416 C CA . VAL A 1 186 ? -4.172 -24.969 -3.469 1 98.12 186 VAL A CA 1
ATOM 1417 C C . VAL A 1 186 ? -2.699 -25.25 -3.742 1 98.12 186 VAL A C 1
ATOM 1419 O O . VAL A 1 186 ? -2.305 -25.469 -4.891 1 98.12 186 VAL A O 1
ATOM 1422 N N . TRP A 1 187 ? -1.935 -25.188 -2.732 1 97.31 187 TRP A N 1
ATOM 1423 C CA . TRP A 1 187 ? -0.558 -25.672 -2.748 1 97.31 187 TRP A CA 1
ATOM 1424 C C . TRP A 1 187 ? -0.408 -26.906 -1.878 1 97.31 187 TRP A C 1
ATOM 1426 O O . TRP A 1 187 ? -0.637 -26.859 -0.667 1 97.31 187 TRP A O 1
ATOM 1436 N N . VAL A 1 188 ? -0.114 -28.016 -2.504 1 97.5 188 VAL A N 1
ATOM 1437 C CA . VAL A 1 188 ? 0.067 -29.297 -1.854 1 97.5 188 VAL A CA 1
ATOM 1438 C C . VAL A 1 188 ? 1.19 -30.078 -2.543 1 97.5 188 VAL A C 1
ATOM 1440 O O . VAL A 1 188 ? 1.703 -29.641 -3.578 1 97.5 188 VAL A O 1
ATOM 1443 N N . TYR A 1 189 ? 1.592 -31.203 -1.9 1 97.69 189 TYR A N 1
ATOM 1444 C CA . TYR A 1 189 ? 2.531 -32.125 -2.539 1 97.69 189 TYR A CA 1
ATOM 1445 C C . TYR A 1 189 ? 1.798 -33.188 -3.357 1 97.69 189 TYR A C 1
ATOM 1447 O O . TYR A 1 189 ? 0.614 -33.438 -3.127 1 97.69 189 TYR A O 1
ATOM 1455 N N . HIS A 1 190 ? 2.549 -33.75 -4.332 1 97.94 190 HIS A N 1
ATOM 1456 C CA . HIS A 1 190 ? 1.927 -34.719 -5.254 1 97.94 190 HIS A CA 1
ATOM 1457 C C . HIS A 1 190 ? 1.251 -35.844 -4.5 1 97.94 190 HIS A C 1
ATOM 1459 O O . HIS A 1 190 ? 0.291 -36.438 -4.996 1 97.94 190 HIS A O 1
ATOM 1465 N N . THR A 1 191 ? 1.641 -36.094 -3.234 1 97.25 191 THR A N 1
ATOM 1466 C CA . THR A 1 191 ? 1.101 -37.188 -2.426 1 97.25 191 THR A CA 1
ATOM 1467 C C . THR A 1 191 ? -0.297 -36.844 -1.922 1 97.25 191 THR A C 1
ATOM 1469 O O . THR A 1 191 ? -1.002 -37.688 -1.394 1 97.25 191 THR A O 1
ATOM 1472 N N . GLN A 1 192 ? -0.716 -35.594 -2.088 1 98.25 192 GLN A N 1
ATOM 1473 C CA . GLN A 1 192 ? -1.99 -35.125 -1.542 1 98.25 192 GLN A CA 1
ATOM 1474 C C . GLN A 1 192 ? -3.006 -34.875 -2.652 1 98.25 192 GLN A C 1
ATOM 1476 O O . GLN A 1 192 ? -4.125 -34.438 -2.391 1 98.25 192 GLN A O 1
ATOM 1481 N N . LEU A 1 193 ? -2.691 -35.125 -3.922 1 98.56 193 LEU A N 1
ATOM 1482 C CA . LEU A 1 193 ? -3.504 -34.719 -5.062 1 98.56 193 LEU A CA 1
ATOM 1483 C C . LEU A 1 193 ? -4.848 -35.438 -5.059 1 98.56 193 LEU A C 1
ATOM 1485 O O . LEU A 1 193 ? -5.859 -34.875 -5.48 1 98.56 193 LEU A O 1
ATOM 1489 N N . ASP A 1 194 ? -4.906 -36.656 -4.602 1 97.06 194 ASP A N 1
ATOM 1490 C CA . ASP A 1 194 ? -6.168 -37.375 -4.547 1 97.06 194 ASP A CA 1
ATOM 1491 C C . ASP A 1 194 ? -7.141 -36.719 -3.568 1 97.06 194 ASP A C 1
ATOM 1493 O O . ASP A 1 194 ? -8.352 -36.719 -3.783 1 97.06 194 ASP A O 1
ATOM 1497 N N . GLU A 1 195 ? -6.59 -36.188 -2.48 1 96.94 195 GLU A N 1
ATOM 1498 C CA . GLU A 1 195 ? -7.418 -35.438 -1.536 1 96.94 195 GLU A CA 1
ATOM 1499 C C . GLU A 1 195 ? -8.031 -34.219 -2.193 1 96.94 195 GLU A C 1
ATOM 1501 O O . GLU A 1 195 ? -9.18 -33.875 -1.927 1 96.94 195 GLU A O 1
ATOM 1506 N N . ILE A 1 196 ? -7.297 -33.562 -3.021 1 98.19 196 ILE A N 1
ATOM 1507 C CA . ILE A 1 196 ? -7.773 -32.344 -3.707 1 98.19 196 ILE A CA 1
ATOM 1508 C C . ILE A 1 196 ? -8.828 -32.75 -4.742 1 98.19 196 ILE A C 1
ATOM 1510 O O . ILE A 1 196 ? -9.828 -32.031 -4.914 1 98.19 196 ILE A O 1
ATOM 1514 N N . ALA A 1 197 ? -8.602 -33.906 -5.41 1 98.38 197 ALA A N 1
ATOM 1515 C CA . ALA A 1 197 ? -9.602 -34.375 -6.352 1 98.38 197 ALA A CA 1
ATOM 1516 C C . ALA A 1 197 ? -10.93 -34.656 -5.656 1 98.38 197 ALA A C 1
ATOM 1518 O O . ALA A 1 197 ? -11.992 -34.344 -6.199 1 98.38 197 ALA A O 1
ATOM 1519 N N . GLU A 1 198 ? -10.852 -35.219 -4.484 1 97.81 198 GLU A N 1
ATOM 1520 C CA . GLU A 1 198 ? -12.07 -35.469 -3.715 1 97.81 198 GLU A CA 1
ATOM 1521 C C . GLU A 1 198 ? -12.781 -34.188 -3.352 1 97.81 198 GLU A C 1
ATOM 1523 O O . GLU A 1 198 ? -14.008 -34.094 -3.471 1 97.81 198 GLU A O 1
ATOM 1528 N N . LEU A 1 199 ? -12.016 -33.219 -2.906 1 97.62 199 LEU A N 1
ATOM 1529 C CA . LEU A 1 199 ? -12.578 -31.906 -2.584 1 97.62 199 LEU A CA 1
ATOM 1530 C C . LEU A 1 199 ? -13.273 -31.297 -3.801 1 97.62 199 LEU A C 1
ATOM 1532 O O . LEU A 1 199 ? -14.391 -30.797 -3.695 1 97.62 199 LEU A O 1
ATOM 1536 N N . ALA A 1 200 ? -12.633 -31.359 -4.945 1 98.31 200 ALA A N 1
ATOM 1537 C CA . ALA A 1 200 ? -13.148 -30.797 -6.191 1 98.31 200 ALA A CA 1
ATOM 1538 C C . ALA A 1 200 ? -14.445 -31.484 -6.605 1 98.31 200 ALA A C 1
ATOM 1540 O O . ALA A 1 200 ? -15.375 -30.844 -7.094 1 98.31 200 ALA A O 1
ATOM 1541 N N . ARG A 1 201 ? -14.5 -32.781 -6.434 1 97.81 201 ARG A N 1
ATOM 1542 C CA . ARG A 1 201 ? -15.688 -33.562 -6.777 1 97.81 201 ARG A CA 1
ATOM 1543 C C . ARG A 1 201 ? -16.859 -33.219 -5.867 1 97.81 201 ARG A C 1
ATOM 1545 O O . ARG A 1 201 ? -18 -33.156 -6.309 1 97.81 201 ARG A O 1
ATOM 1552 N N . GLN A 1 202 ? -16.562 -32.969 -4.652 1 97.06 202 GLN A N 1
ATOM 1553 C CA . GLN A 1 202 ? -17.594 -32.719 -3.646 1 97.06 202 GLN A CA 1
ATOM 1554 C C . GLN A 1 202 ? -18.219 -31.344 -3.803 1 97.06 202 GLN A C 1
ATOM 1556 O O . GLN A 1 202 ? -19.375 -31.141 -3.445 1 97.06 202 GLN A O 1
ATOM 1561 N N . ILE A 1 203 ? -17.469 -30.391 -4.266 1 97.88 203 ILE A N 1
ATOM 1562 C CA . ILE A 1 203 ? -17.969 -29.031 -4.441 1 97.88 203 ILE A CA 1
ATOM 1563 C C . ILE A 1 203 ? -17.734 -28.594 -5.887 1 97.88 203 ILE A C 1
ATOM 1565 O O . ILE A 1 203 ? -16.891 -27.734 -6.156 1 97.88 203 ILE A O 1
ATOM 1569 N N . PRO A 1 204 ? -18.531 -29.016 -6.785 1 97.88 204 PRO A N 1
ATOM 1570 C CA . PRO A 1 204 ? -18.312 -28.766 -8.211 1 97.88 204 PRO A CA 1
ATOM 1571 C C . PRO A 1 204 ? -18.391 -27.281 -8.578 1 97.88 204 PRO A C 1
ATOM 1573 O O . PRO A 1 204 ? -17.906 -26.875 -9.633 1 97.88 204 PRO A O 1
ATOM 1576 N N . THR A 1 205 ? -18.984 -26.469 -7.688 1 98.06 205 THR A N 1
ATOM 1577 C CA . THR A 1 205 ? -19.141 -25.062 -7.98 1 98.06 205 THR A CA 1
ATOM 1578 C C . THR A 1 205 ? -17.922 -24.266 -7.512 1 98.06 205 THR A C 1
ATOM 1580 O O . THR A 1 205 ? -17.797 -23.078 -7.797 1 98.06 205 THR A O 1
ATOM 1583 N N . LEU A 1 206 ? -17.016 -24.891 -6.801 1 98.19 206 LEU A N 1
ATOM 1584 C CA . LEU A 1 206 ? -15.781 -24.266 -6.344 1 98.19 206 LEU A CA 1
ATOM 1585 C C . LEU A 1 206 ? -14.711 -24.328 -7.43 1 98.19 206 LEU A C 1
ATOM 1587 O O . LEU A 1 206 ? -14.344 -25.406 -7.891 1 98.19 206 LEU A O 1
ATOM 1591 N N . GLN A 1 207 ? -14.289 -23.203 -7.855 1 98.56 207 GLN A N 1
ATOM 1592 C CA . GLN A 1 207 ? -13.117 -23.172 -8.727 1 98.56 207 GLN A CA 1
ATOM 1593 C C . GLN A 1 207 ? -11.844 -23.422 -7.938 1 98.56 207 GLN A C 1
ATOM 1595 O O . GLN A 1 207 ? -11.516 -22.688 -7.012 1 98.56 207 GLN A O 1
ATOM 1600 N N . ILE A 1 208 ? -11.172 -24.469 -8.242 1 98.75 208 ILE A N 1
ATOM 1601 C CA . ILE A 1 208 ? -9.914 -24.812 -7.594 1 98.75 208 ILE A CA 1
ATOM 1602 C C . ILE A 1 208 ? -8.75 -24.562 -8.555 1 98.75 208 ILE A C 1
ATOM 1604 O O . ILE A 1 208 ? -8.789 -24.984 -9.711 1 98.75 208 ILE A O 1
ATOM 1608 N N . VAL A 1 209 ? -7.793 -23.812 -8.141 1 98.88 209 VAL A N 1
ATOM 1609 C CA . VAL A 1 209 ? -6.562 -23.578 -8.898 1 98.88 209 VAL A CA 1
ATOM 1610 C C . VAL A 1 209 ? -5.402 -24.328 -8.234 1 98.88 209 VAL A C 1
ATOM 1612 O O . VAL A 1 209 ? -4.977 -23.969 -7.133 1 98.88 209 VAL A O 1
ATOM 1615 N N . LEU A 1 210 ? -4.988 -25.344 -8.852 1 98.81 210 LEU A N 1
ATOM 1616 C CA . LEU A 1 210 ? -3.871 -26.141 -8.352 1 98.81 210 LEU A CA 1
ATOM 1617 C C . LEU A 1 210 ? -2.541 -25.453 -8.641 1 98.81 210 LEU A C 1
ATOM 1619 O O . LEU A 1 210 ? -2.176 -25.25 -9.797 1 98.81 210 LEU A O 1
ATOM 1623 N N . ASP A 1 211 ? -1.831 -25.094 -7.566 1 98.69 211 ASP A N 1
ATOM 1624 C CA . ASP A 1 211 ? -0.588 -24.344 -7.699 1 98.69 211 ASP A CA 1
ATOM 1625 C C . ASP A 1 211 ? 0.587 -25.266 -8.008 1 98.69 211 ASP A C 1
ATOM 1627 O O . ASP A 1 211 ? 0.61 -26.422 -7.559 1 98.69 211 ASP A O 1
ATOM 1631 N N . HIS A 1 212 ? 1.522 -24.766 -8.828 1 98.5 212 HIS A N 1
ATOM 1632 C CA . HIS A 1 212 ? 2.879 -25.297 -8.969 1 98.5 212 HIS A CA 1
ATOM 1633 C C . HIS A 1 212 ? 2.869 -26.734 -9.445 1 98.5 212 HIS A C 1
ATOM 1635 O O . HIS A 1 212 ? 3.504 -27.609 -8.836 1 98.5 212 HIS A O 1
ATOM 1641 N N . CYS A 1 213 ? 2.053 -27 -10.438 1 98.38 213 CYS A N 1
ATOM 1642 C CA . CYS A 1 213 ? 2.023 -28.281 -11.148 1 98.38 213 CYS A CA 1
ATOM 1643 C C . CYS A 1 213 ? 1.57 -29.406 -10.227 1 98.38 213 CYS A C 1
ATOM 1645 O O . CYS A 1 213 ? 1.9 -30.578 -10.461 1 98.38 213 CYS A O 1
ATOM 1647 N N . GLY A 1 214 ? 0.924 -29.062 -9.117 1 98 214 GLY A N 1
ATOM 1648 C CA . GLY A 1 214 ? 0.464 -30.094 -8.203 1 98 214 GLY A CA 1
ATOM 1649 C C . GLY A 1 214 ? 1.553 -30.594 -7.27 1 98 214 GLY A C 1
ATOM 1650 O O . GLY A 1 214 ? 1.428 -31.672 -6.684 1 98 214 GLY A O 1
ATOM 1651 N N . GLY A 1 215 ? 2.625 -29.953 -7.199 1 97.62 215 GLY A N 1
ATOM 1652 C CA . GLY A 1 215 ? 3.637 -30.109 -6.168 1 97.62 215 GLY A CA 1
ATOM 1653 C C . GLY A 1 215 ? 4.441 -31.391 -6.312 1 97.62 215 GLY A C 1
ATOM 1654 O O . GLY A 1 215 ? 4.605 -32.125 -5.344 1 97.62 215 GLY A O 1
ATOM 1655 N N . PRO A 1 216 ? 4.898 -31.734 -7.555 1 97.62 216 PRO A N 1
ATOM 1656 C CA . PRO A 1 216 ? 5.859 -32.844 -7.621 1 97.62 216 PRO A CA 1
ATOM 1657 C C . PRO A 1 216 ? 7.098 -32.594 -6.762 1 97.62 216 PRO A C 1
ATOM 1659 O O . PRO A 1 216 ? 7.785 -31.594 -6.938 1 97.62 216 PRO A O 1
ATOM 1662 N N . VAL A 1 217 ? 7.387 -33.531 -5.859 1 97 217 VAL A N 1
ATOM 1663 C CA . VAL A 1 217 ? 8.453 -33.375 -4.879 1 97 217 VAL A CA 1
ATOM 1664 C C . VAL A 1 217 ? 9.711 -34.094 -5.359 1 97 217 VAL A C 1
ATOM 1666 O O . VAL A 1 217 ? 9.633 -35.219 -5.852 1 97 217 VAL A O 1
ATOM 1669 N N . GLY A 1 218 ? 10.836 -33.406 -5.262 1 96 218 GLY A N 1
ATOM 1670 C CA . GLY A 1 218 ? 12.086 -33.969 -5.711 1 96 218 GLY A CA 1
ATOM 1671 C C . GLY A 1 218 ? 13.133 -34.062 -4.613 1 96 218 GLY A C 1
ATOM 1672 O O . GLY A 1 218 ? 14.336 -34.062 -4.895 1 96 218 GLY A O 1
ATOM 1673 N N . VAL A 1 219 ? 12.703 -34.062 -3.34 1 95.88 219 VAL A N 1
ATOM 1674 C CA . VAL A 1 219 ? 13.617 -34.125 -2.205 1 95.88 219 VAL A CA 1
ATOM 1675 C C . VAL A 1 219 ? 13.164 -35.219 -1.238 1 95.88 219 VAL A C 1
ATOM 1677 O O . VAL A 1 219 ? 12.117 -35.844 -1.438 1 95.88 219 VAL A O 1
ATOM 1680 N N . GLY A 1 220 ? 13.961 -35.406 -0.213 1 95.12 220 GLY A N 1
ATOM 1681 C CA . GLY A 1 220 ? 13.609 -36.438 0.746 1 95.12 220 GLY A CA 1
ATOM 1682 C C . GLY A 1 220 ? 13.602 -37.812 0.145 1 95.12 220 GLY A C 1
ATOM 1683 O O . GLY A 1 220 ? 14.586 -38.25 -0.458 1 95.12 220 GLY A O 1
ATOM 1684 N N . PRO A 1 221 ? 12.422 -38.5 0.282 1 95.38 221 PRO A N 1
ATOM 1685 C CA . PRO A 1 221 ? 12.359 -39.844 -0.275 1 95.38 221 PRO A CA 1
ATOM 1686 C C . PRO A 1 221 ? 12.289 -39.844 -1.801 1 95.38 221 PRO A C 1
ATOM 1688 O O . PRO A 1 221 ? 12.242 -40.906 -2.414 1 95.38 221 PRO A O 1
ATOM 1691 N N . TYR A 1 222 ? 12.375 -38.625 -2.359 1 95.19 222 TYR A N 1
ATOM 1692 C CA . TYR A 1 222 ? 12.227 -38.5 -3.805 1 95.19 222 TYR A CA 1
ATOM 1693 C C . TYR A 1 222 ? 13.43 -37.812 -4.414 1 95.19 222 TYR A C 1
ATOM 1695 O O . TYR A 1 222 ? 14.281 -37.281 -3.695 1 95.19 222 TYR A O 1
ATOM 1703 N N . SER A 1 223 ? 13.492 -38 -5.656 1 91.75 223 SER A N 1
ATOM 1704 C CA . SER A 1 223 ? 14.414 -37.219 -6.473 1 91.75 223 SER A CA 1
ATOM 1705 C C . SER A 1 223 ? 13.711 -36.656 -7.703 1 91.75 223 SER A C 1
ATOM 1707 O O . SER A 1 223 ? 12.695 -37.188 -8.148 1 91.75 223 SER A O 1
ATOM 1709 N N . GLU A 1 224 ? 14.188 -35.594 -8.195 1 83.69 224 GLU A N 1
ATOM 1710 C CA . GLU A 1 224 ? 13.57 -34.938 -9.352 1 83.69 224 GLU A CA 1
ATOM 1711 C C . GLU A 1 224 ? 13.555 -35.844 -10.562 1 83.69 224 GLU A C 1
ATOM 1713 O O . GLU A 1 224 ? 12.758 -35.688 -11.477 1 83.69 224 GLU A O 1
ATOM 1718 N N . ARG A 1 225 ? 14.398 -36.906 -10.508 1 86.88 225 ARG A N 1
ATOM 1719 C CA . ARG A 1 225 ? 14.508 -37.812 -11.617 1 86.88 225 ARG A CA 1
ATOM 1720 C C . ARG A 1 225 ? 13.875 -39.156 -11.273 1 86.88 225 ARG A C 1
ATOM 1722 O O . ARG A 1 225 ? 14.039 -40.156 -12.008 1 86.88 225 ARG A O 1
ATOM 1729 N N . ASP A 1 226 ? 13.172 -39.125 -10.211 1 91.06 226 ASP A N 1
ATOM 1730 C CA . ASP A 1 226 ? 12.555 -40.344 -9.75 1 91.06 226 ASP A CA 1
ATOM 1731 C C . ASP A 1 226 ? 11.383 -40.75 -10.641 1 91.06 226 ASP A C 1
ATOM 1733 O O . ASP A 1 226 ? 10.32 -40.125 -10.594 1 91.06 226 ASP A O 1
ATOM 1737 N N . PRO A 1 227 ? 11.5 -41.812 -11.438 1 93.44 227 PRO A N 1
ATOM 1738 C CA . PRO A 1 227 ? 10.43 -42.188 -12.359 1 93.44 227 PRO A CA 1
ATOM 1739 C C . PRO A 1 227 ? 9.164 -42.625 -11.633 1 93.44 227 PRO A C 1
ATOM 1741 O O . PRO A 1 227 ? 8.055 -42.438 -12.141 1 93.44 227 PRO A O 1
ATOM 1744 N N . ASP A 1 228 ? 9.312 -43.219 -10.5 1 94.69 228 ASP A N 1
ATOM 1745 C CA . ASP A 1 228 ? 8.148 -43.656 -9.742 1 94.69 228 ASP A CA 1
ATOM 1746 C C . ASP A 1 228 ? 7.332 -42.469 -9.242 1 94.69 228 ASP A C 1
ATOM 1748 O O . ASP A 1 228 ? 6.102 -42.469 -9.297 1 94.69 228 ASP A O 1
ATOM 1752 N N . MET A 1 229 ? 8.055 -41.562 -8.719 1 95 229 MET A N 1
ATOM 1753 C CA . MET A 1 229 ? 7.391 -40.344 -8.281 1 95 229 MET A CA 1
ATOM 1754 C C . MET A 1 229 ? 6.672 -39.656 -9.445 1 95 229 MET A C 1
ATOM 1756 O O . MET A 1 229 ? 5.531 -39.219 -9.305 1 95 229 MET A O 1
ATOM 1760 N N . PHE A 1 230 ? 7.273 -39.562 -10.641 1 97.44 230 PHE A N 1
ATOM 1761 C CA . PHE A 1 230 ? 6.68 -38.969 -11.828 1 97.44 230 PHE A CA 1
ATOM 1762 C C . PHE A 1 230 ? 5.398 -39.688 -12.227 1 97.44 230 PHE A C 1
ATOM 1764 O O . PHE A 1 230 ? 4.395 -39.062 -12.539 1 97.44 230 PHE A O 1
ATOM 1771 N N . GLN A 1 231 ? 5.484 -40.969 -12.195 1 97.44 231 GLN A N 1
ATOM 1772 C CA . GLN A 1 231 ? 4.324 -41.75 -12.57 1 97.44 231 GLN A CA 1
ATOM 1773 C C . GLN A 1 231 ? 3.18 -41.562 -11.578 1 97.44 231 GLN A C 1
ATOM 1775 O O . GLN A 1 231 ? 2.014 -41.5 -11.977 1 97.44 231 GLN A O 1
ATOM 1780 N N . GLN A 1 232 ? 3.543 -41.562 -10.344 1 96.94 232 GLN A N 1
ATOM 1781 C CA . GLN A 1 232 ? 2.531 -41.312 -9.32 1 96.94 232 GLN A CA 1
ATOM 1782 C C . GLN A 1 232 ? 1.878 -39.938 -9.531 1 96.94 232 GLN A C 1
ATOM 1784 O O . GLN A 1 232 ? 0.652 -39.812 -9.492 1 96.94 232 GLN A O 1
ATOM 1789 N N . TRP A 1 233 ? 2.686 -38.969 -9.672 1 98.19 233 TRP A N 1
ATOM 1790 C CA . TRP A 1 233 ? 2.221 -37.594 -9.945 1 98.19 233 TRP A CA 1
ATOM 1791 C C . TRP A 1 233 ? 1.326 -37.562 -11.18 1 98.19 233 TRP A C 1
ATOM 1793 O O . TRP A 1 233 ? 0.209 -37.062 -11.133 1 98.19 233 TRP A O 1
ATOM 1803 N N . ARG A 1 234 ? 1.76 -38.156 -12.25 1 98.31 234 ARG A N 1
ATOM 1804 C CA . ARG A 1 234 ? 1.021 -38.156 -13.508 1 98.31 234 ARG A CA 1
ATOM 1805 C C . ARG A 1 234 ? -0.342 -38.844 -13.336 1 98.31 234 ARG A C 1
ATOM 1807 O O . ARG A 1 234 ? -1.346 -38.344 -13.859 1 98.31 234 ARG A O 1
ATOM 1814 N N . SER A 1 235 ? -0.349 -39.906 -12.648 1 98.12 235 SER A N 1
ATOM 1815 C CA . SER A 1 235 ? -1.593 -40.625 -12.406 1 98.12 235 SER A CA 1
ATOM 1816 C C . SER A 1 235 ? -2.586 -39.781 -11.625 1 98.12 235 SER A C 1
ATOM 1818 O O . SER A 1 235 ? -3.766 -39.688 -11.977 1 98.12 235 SER A O 1
ATOM 1820 N N . SER A 1 236 ? -2.113 -39.188 -10.578 1 98.31 236 SER A N 1
ATOM 1821 C CA . SER A 1 236 ? -2.977 -38.312 -9.766 1 98.31 236 SER A CA 1
ATOM 1822 C C . SER A 1 236 ? -3.451 -37.125 -10.555 1 98.31 236 SER A C 1
ATOM 1824 O O . SER A 1 236 ? -4.605 -36.688 -10.422 1 98.31 236 SER A O 1
ATOM 1826 N N . MET A 1 237 ? -2.592 -36.562 -11.375 1 98.75 237 MET A N 1
ATOM 1827 C CA . MET A 1 237 ? -2.949 -35.406 -12.211 1 98.75 237 MET A CA 1
ATOM 1828 C C . MET A 1 237 ? -4.031 -35.781 -13.211 1 98.75 237 MET A C 1
ATOM 1830 O O . MET A 1 237 ? -4.891 -34.969 -13.555 1 98.75 237 MET A O 1
ATOM 1834 N N . ARG A 1 238 ? -3.953 -36.969 -13.711 1 98.31 238 ARG A N 1
ATOM 1835 C CA . ARG A 1 238 ? -4.977 -37.469 -14.633 1 98.31 238 ARG A CA 1
ATOM 1836 C C . ARG A 1 238 ? -6.355 -37.438 -13.984 1 98.31 238 ARG A C 1
ATOM 1838 O O . ARG A 1 238 ? -7.336 -37.031 -14.609 1 98.31 238 ARG A O 1
ATOM 1845 N N . HIS A 1 239 ? -6.441 -37.844 -12.734 1 97.75 239 HIS A N 1
ATOM 1846 C CA . HIS A 1 239 ? -7.703 -37.781 -12 1 97.75 239 HIS A CA 1
ATOM 1847 C C . HIS A 1 239 ? -8.203 -36.344 -11.859 1 97.75 239 HIS A C 1
ATOM 1849 O O . HIS A 1 239 ? -9.398 -36.094 -12.039 1 97.75 239 HIS A O 1
ATOM 1855 N N . LEU A 1 240 ? -7.32 -35.469 -11.523 1 98.69 240 LEU A N 1
ATOM 1856 C CA . LEU A 1 240 ? -7.688 -34.062 -11.383 1 98.69 240 LEU A CA 1
ATOM 1857 C C . LEU A 1 240 ? -8.156 -33.5 -12.711 1 98.69 240 LEU A C 1
ATOM 1859 O O . LEU A 1 240 ? -9.07 -32.656 -12.742 1 98.69 240 LEU A O 1
ATOM 1863 N N . ALA A 1 241 ? -7.531 -33.906 -13.797 1 98.62 241 ALA A N 1
ATOM 1864 C CA . ALA A 1 241 ? -7.828 -33.375 -15.125 1 98.62 241 ALA A CA 1
ATOM 1865 C C . ALA A 1 241 ? -9.242 -33.75 -15.562 1 98.62 241 ALA A C 1
ATOM 1867 O O . ALA A 1 241 ? -9.82 -33.094 -16.438 1 98.62 241 ALA A O 1
ATOM 1868 N N . GLU A 1 242 ? -9.852 -34.781 -15 1 98.19 242 GLU A N 1
ATOM 1869 C CA . GLU A 1 242 ? -11.219 -35.188 -15.312 1 98.19 242 GLU A CA 1
ATOM 1870 C C . GLU A 1 242 ? -12.234 -34.25 -14.688 1 98.19 242 GLU A C 1
ATOM 1872 O O . GLU A 1 242 ? -13.414 -34.25 -15.047 1 98.19 242 GLU A O 1
ATOM 1877 N N . LEU A 1 243 ? -11.867 -33.406 -13.781 1 98.62 243 LEU A N 1
ATOM 1878 C CA . LEU A 1 243 ? -12.742 -32.5 -13.047 1 98.62 243 LEU A CA 1
ATOM 1879 C C . LEU A 1 243 ? -12.719 -31.094 -13.664 1 98.62 243 LEU A C 1
ATOM 1881 O O . LEU A 1 243 ? -11.727 -30.375 -13.531 1 98.62 243 LEU A O 1
ATOM 1885 N N . PRO A 1 244 ? -13.797 -30.609 -14.188 1 98.12 244 PRO A N 1
ATOM 1886 C CA . PRO A 1 244 ? -13.797 -29.375 -14.977 1 98.12 244 PRO A CA 1
ATOM 1887 C C . PRO A 1 244 ? -13.547 -28.125 -14.133 1 98.12 244 PRO A C 1
ATOM 1889 O O . PRO A 1 244 ? -13.234 -27.062 -14.664 1 98.12 244 PRO A O 1
ATOM 1892 N N . ASN A 1 245 ? -13.703 -28.188 -12.812 1 98.5 245 ASN A N 1
ATOM 1893 C CA . ASN A 1 245 ? -13.547 -27.031 -11.945 1 98.5 245 ASN A CA 1
ATOM 1894 C C . ASN A 1 245 ? -12.117 -26.906 -11.422 1 98.5 245 ASN A C 1
ATOM 1896 O O . ASN A 1 245 ? -11.867 -26.203 -10.445 1 98.5 245 ASN A O 1
ATOM 1900 N N . VAL A 1 246 ? -11.148 -27.609 -12.055 1 98.81 246 VAL A N 1
ATOM 1901 C CA . VAL A 1 246 ? -9.75 -27.531 -11.625 1 98.81 246 VAL A CA 1
ATOM 1902 C C . VAL A 1 246 ? -8.898 -26.969 -12.75 1 98.81 246 VAL A C 1
ATOM 1904 O O . VAL A 1 246 ? -8.977 -27.422 -13.898 1 98.81 246 VAL A O 1
ATOM 1907 N N . CYS A 1 247 ? -8.164 -25.906 -12.469 1 98.69 247 CYS A N 1
ATOM 1908 C CA . CYS A 1 247 ? -7.109 -25.359 -13.312 1 98.69 247 CYS A CA 1
ATOM 1909 C C . CYS A 1 247 ? -5.742 -25.531 -12.664 1 98.69 247 CYS A C 1
ATOM 1911 O O . CYS A 1 247 ? -5.648 -25.797 -11.461 1 98.69 247 CYS A O 1
ATOM 1913 N N . VAL A 1 248 ? -4.699 -25.375 -13.484 1 98.81 248 VAL A N 1
ATOM 1914 C CA . VAL A 1 248 ? -3.359 -25.641 -12.969 1 98.81 248 VAL A CA 1
ATOM 1915 C C . VAL A 1 248 ? -2.441 -24.453 -13.281 1 98.81 248 VAL A C 1
ATOM 1917 O O . VAL A 1 248 ? -2.484 -23.906 -14.383 1 98.81 248 VAL A O 1
ATOM 1920 N N . LYS A 1 249 ? -1.694 -24.031 -12.297 1 98.88 249 LYS A N 1
ATOM 1921 C CA . LYS A 1 249 ? -0.58 -23.109 -12.516 1 98.88 249 LYS A CA 1
ATOM 1922 C C . LYS A 1 249 ? 0.711 -23.875 -12.805 1 98.88 249 LYS A C 1
ATOM 1924 O O . LYS A 1 249 ? 1.116 -24.734 -12.016 1 98.88 249 LYS A O 1
ATOM 1929 N N . ILE A 1 250 ? 1.244 -23.625 -13.938 1 98.75 250 ILE A N 1
ATOM 1930 C CA . ILE A 1 250 ? 2.557 -24.156 -14.281 1 98.75 250 ILE A CA 1
ATOM 1931 C C . ILE A 1 250 ? 3.646 -23.219 -13.758 1 98.75 250 ILE A C 1
ATOM 1933 O O . ILE A 1 250 ? 4.004 -22.25 -14.422 1 98.75 250 ILE A O 1
ATOM 1937 N N . SER A 1 251 ? 4.109 -23.484 -12.578 1 98.31 251 SER A N 1
ATOM 1938 C CA . SER A 1 251 ? 5.012 -22.641 -11.805 1 98.31 251 SER A CA 1
ATOM 1939 C C . SER A 1 251 ? 5.684 -23.422 -10.68 1 98.31 251 SER A C 1
ATOM 1941 O O . SER A 1 251 ? 5.516 -24.641 -10.578 1 98.31 251 SER A O 1
ATOM 1943 N N . GLY A 1 252 ? 6.492 -22.781 -9.906 1 97.75 252 GLY A N 1
ATOM 1944 C CA . GLY A 1 252 ? 7.055 -23.328 -8.688 1 97.75 252 GLY A CA 1
ATOM 1945 C C . GLY A 1 252 ? 8.258 -24.234 -8.945 1 97.75 252 GLY A C 1
ATOM 1946 O O . GLY A 1 252 ? 8.656 -25 -8.07 1 97.75 252 GLY A O 1
ATOM 1947 N N . PHE A 1 253 ? 8.852 -24.094 -10.133 1 96.38 253 PHE A N 1
ATOM 1948 C CA . PHE A 1 253 ? 9.961 -24.969 -10.516 1 96.38 253 PHE A CA 1
ATOM 1949 C C . PHE A 1 253 ? 11.234 -24.562 -9.781 1 96.38 253 PHE A C 1
ATOM 1951 O O . PHE A 1 253 ? 12.211 -25.328 -9.758 1 96.38 253 PHE A O 1
ATOM 1958 N N . GLY A 1 254 ? 11.219 -23.391 -9.195 1 96.5 254 GLY A N 1
ATOM 1959 C CA . GLY A 1 254 ? 12.406 -22.906 -8.516 1 96.5 254 GLY A CA 1
ATOM 1960 C C . GLY A 1 254 ? 12.398 -23.188 -7.02 1 96.5 254 GLY A C 1
ATOM 1961 O O . GLY A 1 254 ? 13.359 -22.859 -6.316 1 96.5 254 GLY A O 1
ATOM 1962 N N . MET A 1 255 ? 11.328 -23.812 -6.477 1 96.56 255 MET A N 1
ATOM 1963 C CA . MET A 1 255 ? 11.273 -24.156 -5.059 1 96.56 255 MET A CA 1
ATOM 1964 C C . MET A 1 255 ? 12.266 -25.266 -4.73 1 96.56 255 MET A C 1
ATOM 1966 O O . MET A 1 255 ? 12.438 -26.203 -5.52 1 96.56 255 MET A O 1
ATOM 1970 N N . THR A 1 256 ? 12.789 -25.234 -3.533 1 94.88 256 THR A N 1
ATOM 1971 C CA . THR A 1 256 ? 13.781 -26.219 -3.133 1 94.88 256 THR A CA 1
ATOM 1972 C C . THR A 1 256 ? 13.164 -27.625 -3.09 1 94.88 256 THR A C 1
ATOM 1974 O O . THR A 1 256 ? 13.836 -28.609 -3.379 1 94.88 256 THR A O 1
ATOM 1977 N N . VAL A 1 257 ? 11.922 -27.656 -2.82 1 95.75 257 VAL A N 1
ATOM 1978 C CA . VAL A 1 257 ? 11.25 -28.953 -2.664 1 95.75 257 VAL A CA 1
ATOM 1979 C C . VAL A 1 257 ? 11.125 -29.641 -4.023 1 95.75 257 VAL A C 1
ATOM 1981 O O . VAL A 1 257 ? 10.969 -30.859 -4.094 1 95.75 257 VAL A O 1
ATOM 1984 N N . ARG A 1 258 ? 11.234 -28.906 -5.113 1 95.56 258 ARG A N 1
ATOM 1985 C CA . ARG A 1 258 ? 11.211 -29.484 -6.453 1 95.56 258 ARG A CA 1
ATOM 1986 C C . ARG A 1 258 ? 12.484 -30.266 -6.734 1 95.56 258 ARG A C 1
ATOM 1988 O O . ARG A 1 258 ? 12.477 -31.219 -7.523 1 95.56 258 ARG A O 1
ATOM 1995 N N . GLY A 1 259 ? 13.609 -29.797 -6.203 1 95 259 GLY A N 1
ATOM 1996 C CA . GLY A 1 259 ? 14.836 -30.594 -6.195 1 95 259 GLY A CA 1
ATOM 1997 C C . GLY A 1 259 ? 15.797 -30.219 -7.305 1 95 259 GLY A C 1
ATOM 1998 O O . GLY A 1 259 ? 16.906 -30.75 -7.391 1 95 259 GLY A O 1
ATOM 1999 N N . PHE A 1 260 ? 15.391 -29.25 -8.227 1 96.12 260 PHE A N 1
ATOM 2000 C CA . PHE A 1 260 ? 16.312 -28.844 -9.281 1 96.12 260 PHE A CA 1
ATOM 2001 C C . PHE A 1 260 ? 17.531 -28.125 -8.688 1 96.12 260 PHE A C 1
ATOM 2003 O O . PHE A 1 260 ? 17.406 -27.344 -7.75 1 96.12 260 PHE A O 1
ATOM 2010 N N . PRO A 1 261 ? 18.688 -28.344 -9.195 1 95.38 261 PRO A N 1
ATOM 2011 C CA . PRO A 1 261 ? 19.922 -27.812 -8.586 1 95.38 261 PRO A CA 1
ATOM 2012 C C . PRO A 1 261 ? 20.438 -26.547 -9.281 1 95.38 261 PRO A C 1
ATOM 2014 O O . PRO A 1 261 ? 21.641 -26.344 -9.359 1 95.38 261 PRO A O 1
ATOM 2017 N N . PHE A 1 262 ? 19.641 -25.75 -9.891 1 96.69 262 PHE A N 1
ATOM 2018 C CA . PHE A 1 262 ? 20.078 -24.641 -10.719 1 96.69 262 PHE A CA 1
ATOM 2019 C C . PHE A 1 262 ? 20.906 -23.656 -9.906 1 96.69 262 PHE A C 1
ATOM 2021 O O . PHE A 1 262 ? 21.875 -23.094 -10.406 1 96.69 262 PHE A O 1
ATOM 2028 N N . ALA A 1 263 ? 20.578 -23.484 -8.633 1 96.62 263 ALA A N 1
ATOM 2029 C CA . ALA A 1 263 ? 21.203 -22.484 -7.781 1 96.62 263 ALA A CA 1
ATOM 2030 C C . ALA A 1 263 ? 22.641 -22.859 -7.434 1 96.62 263 ALA A C 1
ATOM 2032 O O . ALA A 1 263 ? 23.422 -22.016 -7.016 1 96.62 263 ALA A O 1
ATOM 2033 N N . ALA A 1 264 ? 22.938 -24.141 -7.594 1 96.31 264 ALA A N 1
ATOM 2034 C CA . ALA A 1 264 ? 24.25 -24.641 -7.203 1 96.31 264 ALA A CA 1
ATOM 2035 C C . ALA A 1 264 ? 25.297 -24.328 -8.266 1 96.31 264 ALA A C 1
ATOM 2037 O O . ALA A 1 264 ? 26.5 -24.422 -8.008 1 96.31 264 ALA A O 1
ATOM 2038 N N . ALA A 1 265 ? 24.875 -23.938 -9.406 1 97.06 265 ALA A N 1
ATOM 2039 C CA . ALA A 1 265 ? 25.781 -23.703 -10.523 1 97.06 265 ALA A CA 1
ATOM 2040 C C . ALA A 1 265 ? 26.484 -22.359 -10.367 1 97.06 265 ALA A C 1
ATOM 2042 O O . ALA A 1 265 ? 26.031 -21.484 -9.625 1 97.06 265 ALA A O 1
ATOM 2043 N N . GLU A 1 266 ? 27.578 -22.172 -11.055 1 97.19 266 GLU A N 1
ATOM 2044 C CA . GLU A 1 266 ? 28.359 -20.938 -11.023 1 97.19 266 GLU A CA 1
ATOM 2045 C C . GLU A 1 266 ? 27.594 -19.797 -11.672 1 97.19 266 GLU A C 1
ATOM 2047 O O . GLU A 1 266 ? 27.719 -18.641 -11.258 1 97.19 266 GLU A O 1
ATOM 2052 N N . THR A 1 267 ? 26.875 -20.156 -12.648 1 97.88 267 THR A N 1
ATOM 2053 C CA . THR A 1 267 ? 26.047 -19.188 -13.359 1 97.88 267 THR A CA 1
ATOM 2054 C C . THR A 1 267 ? 24.594 -19.609 -13.367 1 97.88 267 THR A C 1
ATOM 2056 O O . THR A 1 267 ? 24.281 -20.797 -13.305 1 97.88 267 THR A O 1
ATOM 2059 N N . PRO A 1 268 ? 23.703 -18.625 -13.344 1 98.44 268 PRO A N 1
ATOM 2060 C CA . PRO A 1 268 ? 22.281 -19 -13.406 1 98.44 268 PRO A CA 1
ATOM 2061 C C . PRO A 1 268 ? 21.922 -19.703 -14.711 1 98.44 268 PRO A C 1
ATOM 2063 O O . PRO A 1 268 ? 22.625 -19.547 -15.719 1 98.44 268 PRO A O 1
ATOM 2066 N N . PRO A 1 269 ? 20.906 -20.469 -14.688 1 98.62 269 PRO A N 1
ATOM 2067 C CA . PRO A 1 269 ? 20.516 -21.188 -15.898 1 98.62 269 PRO A CA 1
ATOM 2068 C C . PRO A 1 269 ? 19.984 -20.266 -16.984 1 98.62 269 PRO A C 1
ATOM 2070 O O . PRO A 1 269 ? 19.469 -19.172 -16.688 1 98.62 269 PRO A O 1
ATOM 2073 N N . ASP A 1 270 ? 20.188 -20.656 -18.203 1 98.62 270 ASP A N 1
ATOM 2074 C CA . ASP A 1 270 ? 19.516 -19.969 -19.297 1 98.62 270 ASP A CA 1
ATOM 2075 C C . ASP A 1 270 ? 18.141 -20.562 -19.562 1 98.62 270 ASP A C 1
ATOM 2077 O O . ASP A 1 270 ? 17.75 -21.547 -18.922 1 98.62 270 ASP A O 1
ATOM 2081 N N . SER A 1 271 ? 17.391 -19.922 -20.438 1 98.81 271 SER A N 1
ATOM 2082 C CA . SER A 1 271 ? 16 -20.328 -20.656 1 98.81 271 SER A CA 1
ATOM 2083 C C . SER A 1 271 ? 15.914 -21.672 -21.344 1 98.81 271 SER A C 1
ATOM 2085 O O . SER A 1 271 ? 14.938 -22.406 -21.172 1 98.81 271 SER A O 1
ATOM 2087 N N . GLN A 1 272 ? 16.891 -22.031 -22.156 1 98.69 272 GLN A N 1
ATOM 2088 C CA . GLN A 1 272 ? 16.906 -23.328 -22.812 1 98.69 272 GLN A CA 1
ATOM 2089 C C . GLN A 1 272 ? 17.047 -24.453 -21.797 1 98.69 272 GLN A C 1
ATOM 2091 O O . GLN A 1 272 ? 16.344 -25.469 -21.859 1 98.69 272 GLN A O 1
ATOM 2096 N N . MET A 1 273 ? 17.984 -24.234 -20.859 1 98.56 273 MET A N 1
ATOM 2097 C CA . MET A 1 273 ? 18.203 -25.203 -19.781 1 98.56 273 MET A CA 1
ATOM 2098 C C . MET A 1 273 ? 16.922 -25.406 -18.953 1 98.56 273 MET A C 1
ATOM 2100 O O . MET A 1 273 ? 16.547 -26.531 -18.656 1 98.56 273 MET A O 1
ATOM 2104 N N . LEU A 1 274 ? 16.297 -24.328 -18.625 1 98.81 274 LEU A N 1
ATOM 2105 C CA . LEU A 1 274 ? 15.07 -24.391 -17.828 1 98.81 274 LEU A CA 1
ATOM 2106 C C . LEU A 1 274 ? 13.953 -25.094 -18.594 1 98.81 274 LEU A C 1
ATOM 2108 O O . LEU A 1 274 ? 13.289 -25.984 -18.062 1 98.81 274 LEU A O 1
ATOM 2112 N N . ALA A 1 275 ? 13.758 -24.703 -19.844 1 98.81 275 ALA A N 1
ATOM 2113 C CA . ALA A 1 275 ? 12.703 -25.297 -20.672 1 98.81 275 ALA A CA 1
ATOM 2114 C C . ALA A 1 275 ? 12.891 -26.812 -20.812 1 98.81 275 ALA A C 1
ATOM 2116 O O . ALA A 1 275 ? 11.93 -27.562 -20.719 1 98.81 275 ALA A O 1
ATOM 2117 N N . GLN A 1 276 ? 14.125 -27.203 -21 1 98.38 276 GLN A N 1
ATOM 2118 C CA . GLN A 1 276 ? 14.422 -28.625 -21.141 1 98.38 276 GLN A CA 1
ATOM 2119 C C . GLN A 1 276 ? 14.109 -29.375 -19.844 1 98.38 276 GLN A C 1
ATOM 2121 O O . GLN A 1 276 ? 13.523 -30.469 -19.875 1 98.38 276 GLN A O 1
ATOM 2126 N N . ALA A 1 277 ? 14.445 -28.797 -18.734 1 97.81 277 ALA A N 1
ATOM 2127 C CA . ALA A 1 277 ? 14.219 -29.422 -17.438 1 97.81 277 ALA A CA 1
ATOM 2128 C C . ALA A 1 277 ? 12.727 -29.531 -17.125 1 97.81 277 ALA A C 1
ATOM 2130 O O . ALA A 1 277 ? 12.281 -30.484 -16.484 1 97.81 277 ALA A O 1
ATOM 2131 N N . TRP A 1 278 ? 11.945 -28.594 -17.609 1 98.25 278 TRP A N 1
ATOM 2132 C CA . TRP A 1 278 ? 10.539 -28.469 -17.219 1 98.25 278 TRP A CA 1
ATOM 2133 C C . TRP A 1 278 ? 9.641 -29.172 -18.234 1 98.25 278 TRP A C 1
ATOM 2135 O O . TRP A 1 278 ? 8.469 -29.438 -17.953 1 98.25 278 TRP A O 1
ATOM 2145 N N . GLN A 1 279 ? 10.141 -29.531 -19.344 1 98.06 279 GLN A N 1
ATOM 2146 C CA . GLN A 1 279 ? 9.391 -29.984 -20.516 1 98.06 279 GLN A CA 1
ATOM 2147 C C . GLN A 1 279 ? 8.531 -31.203 -20.172 1 98.06 279 GLN A C 1
ATOM 2149 O O . GLN A 1 279 ? 7.352 -31.25 -20.531 1 98.06 279 GLN A O 1
ATOM 2154 N N . PRO A 1 280 ? 9.016 -32.219 -19.422 1 97.31 280 PRO A N 1
ATOM 2155 C CA . PRO A 1 280 ? 8.18 -33.406 -19.156 1 97.31 280 PRO A CA 1
ATOM 2156 C C . PRO A 1 280 ? 6.926 -33.062 -18.359 1 97.31 280 PRO A C 1
ATOM 2158 O O . PRO A 1 280 ? 5.855 -33.625 -18.609 1 97.31 280 PRO A O 1
ATOM 2161 N N . TRP A 1 281 ? 7.082 -32.188 -17.438 1 97.69 281 TRP A N 1
ATOM 2162 C CA . TRP A 1 281 ? 5.957 -31.781 -16.594 1 97.69 281 TRP A CA 1
ATOM 2163 C C . TRP A 1 281 ? 4.957 -30.953 -17.391 1 97.69 281 TRP A C 1
ATOM 2165 O O . TRP A 1 281 ? 3.748 -31.203 -17.344 1 97.69 281 TRP A O 1
ATOM 2175 N N . PHE A 1 282 ? 5.48 -30.031 -18.203 1 98.44 282 PHE A N 1
ATOM 2176 C CA . PHE A 1 282 ? 4.656 -29.156 -19.031 1 98.44 282 PHE A CA 1
ATOM 2177 C C . PHE A 1 282 ? 3.834 -29.984 -20.016 1 98.44 282 PHE A C 1
ATOM 2179 O O . PHE A 1 282 ? 2.611 -29.828 -20.094 1 98.44 282 PHE A O 1
ATOM 2186 N N . GLU A 1 283 ? 4.5 -30.844 -20.719 1 98.31 283 GLU A N 1
ATOM 2187 C CA . GLU A 1 283 ? 3.832 -31.625 -21.75 1 98.31 283 GLU A CA 1
ATOM 2188 C C . GLU A 1 283 ? 2.75 -32.531 -21.141 1 98.31 283 GLU A C 1
ATOM 2190 O O . GLU A 1 283 ? 1.67 -32.656 -21.719 1 98.31 283 GLU A O 1
ATOM 2195 N N . THR A 1 284 ? 3.057 -33.062 -20.016 1 98.5 284 THR A N 1
ATOM 2196 C CA . THR A 1 284 ? 2.088 -33.938 -19.344 1 98.5 284 THR A CA 1
ATOM 2197 C C . THR A 1 284 ? 0.848 -33.156 -18.938 1 98.5 284 THR A C 1
ATOM 2199 O O . THR A 1 284 ? -0.279 -33.562 -19.188 1 98.5 284 THR A O 1
ATOM 2202 N N . ILE A 1 285 ? 1.034 -32 -18.328 1 98.75 285 ILE A N 1
ATOM 2203 C CA . ILE A 1 285 ? -0.069 -31.188 -17.828 1 98.75 285 ILE A CA 1
ATOM 2204 C C . ILE A 1 285 ? -0.931 -30.703 -19 1 98.75 285 ILE A C 1
ATOM 2206 O O . ILE A 1 285 ? -2.16 -30.781 -18.938 1 98.75 285 ILE A O 1
ATOM 2210 N N . ILE A 1 286 ? -0.279 -30.297 -20.109 1 98.69 286 ILE A N 1
ATOM 2211 C CA . ILE A 1 286 ? -1.015 -29.797 -21.266 1 98.69 286 ILE A CA 1
ATOM 2212 C C . ILE A 1 286 ? -1.816 -30.922 -21.891 1 98.69 286 ILE A C 1
ATOM 2214 O O . ILE A 1 286 ? -2.963 -30.734 -22.312 1 98.69 286 ILE A O 1
ATOM 2218 N N . ALA A 1 287 ? -1.177 -32.062 -21.969 1 98.5 287 ALA A N 1
ATOM 2219 C CA . ALA A 1 287 ? -1.861 -33.219 -22.547 1 98.5 287 ALA A CA 1
ATOM 2220 C C . ALA A 1 287 ? -3.094 -33.594 -21.734 1 98.5 287 ALA A C 1
ATOM 2222 O O . ALA A 1 287 ? -4.105 -34 -22.281 1 98.5 287 ALA A O 1
ATOM 2223 N N . LEU A 1 288 ? -3.045 -33.438 -20.453 1 98.69 288 LEU A N 1
ATOM 2224 C CA . LEU A 1 288 ? -4.109 -33.875 -19.562 1 98.69 288 LEU A CA 1
ATOM 2225 C C . LEU A 1 288 ? -5.191 -32.812 -19.438 1 98.69 288 LEU A C 1
ATOM 2227 O O . LEU A 1 288 ? -6.383 -33.125 -19.5 1 98.69 288 LEU A O 1
ATOM 2231 N N . PHE A 1 289 ? -4.863 -31.531 -19.234 1 98.75 289 PHE A N 1
ATOM 2232 C CA . PHE A 1 289 ? -5.797 -30.484 -18.859 1 98.75 289 PHE A CA 1
ATOM 2233 C C . PHE A 1 289 ? -6.188 -29.641 -20.078 1 98.75 289 PHE A C 1
ATOM 2235 O O . PHE A 1 289 ? -7.262 -29.047 -20.094 1 98.75 289 PHE A O 1
ATOM 2242 N N . GLY A 1 290 ? -5.281 -29.656 -21.141 1 98.31 290 GLY A N 1
ATOM 2243 C CA . GLY A 1 290 ? -5.43 -28.656 -22.188 1 98.31 290 GLY A CA 1
ATOM 2244 C C . GLY A 1 290 ? -4.973 -27.281 -21.766 1 98.31 290 GLY A C 1
ATOM 2245 O O . GLY A 1 290 ? -4.953 -26.953 -20.578 1 98.31 290 GLY A O 1
ATOM 2246 N N . ALA A 1 291 ? -4.664 -26.453 -22.781 1 98.25 291 ALA A N 1
ATOM 2247 C CA . ALA A 1 291 ? -4.141 -25.109 -22.516 1 98.25 291 ALA A CA 1
ATOM 2248 C C . ALA A 1 291 ? -5.199 -24.234 -21.844 1 98.25 291 ALA A C 1
ATOM 2250 O O . ALA A 1 291 ? -4.867 -23.328 -21.094 1 98.25 291 ALA A O 1
ATOM 2251 N N . GLU A 1 292 ? -6.508 -24.484 -22.016 1 98.06 292 GLU A N 1
ATOM 2252 C CA . GLU A 1 292 ? -7.609 -23.656 -21.547 1 98.06 292 GLU A CA 1
ATOM 2253 C C . GLU A 1 292 ? -7.75 -23.75 -20.031 1 98.06 292 GLU A C 1
ATOM 2255 O O . GLU A 1 292 ? -8.445 -22.938 -19.406 1 98.06 292 GLU A O 1
ATOM 2260 N N . ARG A 1 293 ? -7.094 -24.688 -19.406 1 98.75 293 ARG A N 1
ATOM 2261 C CA . ARG A 1 293 ? -7.164 -24.844 -17.953 1 98.75 293 ARG A CA 1
ATOM 2262 C C . ARG A 1 293 ? -5.777 -24.75 -17.328 1 98.75 293 ARG A C 1
ATOM 2264 O O . ARG A 1 293 ? -5.566 -25.219 -16.203 1 98.75 293 ARG A O 1
ATOM 2271 N N . CYS A 1 294 ? -4.797 -24.203 -18.094 1 98.81 294 CYS A N 1
ATOM 2272 C CA . CYS A 1 294 ? -3.428 -24.062 -17.609 1 98.81 294 CYS A CA 1
ATOM 2273 C C . CYS A 1 294 ? -2.967 -22.609 -17.719 1 98.81 294 CYS A C 1
ATOM 2275 O O . CYS A 1 294 ? -3.371 -21.891 -18.625 1 98.81 294 CYS A O 1
ATOM 2277 N N . MET A 1 295 ? -2.211 -22.172 -16.797 1 98.88 295 MET A N 1
ATOM 2278 C CA . MET A 1 295 ? -1.644 -20.828 -16.844 1 98.88 295 MET A CA 1
ATOM 2279 C C . MET A 1 295 ? -0.217 -20.828 -16.297 1 98.88 295 MET A C 1
ATOM 2281 O O . MET A 1 295 ? 0.09 -21.531 -15.336 1 98.88 295 MET A O 1
ATOM 2285 N N . PHE A 1 296 ? 0.676 -20.078 -16.938 1 98.94 296 PHE A N 1
ATOM 2286 C CA . PHE A 1 296 ? 2.016 -19.859 -16.406 1 98.94 296 PHE A CA 1
ATOM 2287 C C . PHE A 1 296 ? 1.979 -18.859 -15.258 1 98.94 296 PHE A C 1
ATOM 2289 O O . PHE A 1 296 ? 1.082 -18.016 -15.18 1 98.94 296 PHE A O 1
ATOM 2296 N N . ALA A 1 297 ? 2.861 -18.984 -14.336 1 98.88 297 ALA A N 1
ATOM 2297 C CA . ALA A 1 297 ? 2.992 -18.078 -13.195 1 98.88 297 ALA A CA 1
ATOM 2298 C C . ALA A 1 297 ? 4.422 -18.078 -12.664 1 98.88 297 ALA A C 1
ATOM 2300 O O . ALA A 1 297 ? 5.094 -19.109 -12.656 1 98.88 297 ALA A O 1
ATOM 2301 N N . SER A 1 298 ? 4.898 -16.984 -12.227 1 98.81 298 SER A N 1
ATOM 2302 C CA . SER A 1 298 ? 6.312 -16.875 -11.891 1 98.81 298 SER A CA 1
ATOM 2303 C C . SER A 1 298 ? 6.605 -17.453 -10.516 1 98.81 298 SER A C 1
ATOM 2305 O O . SER A 1 298 ? 7.648 -18.078 -10.312 1 98.81 298 SER A O 1
ATOM 2307 N N . ASN A 1 299 ? 5.676 -17.219 -9.555 1 98.62 299 ASN A N 1
ATOM 2308 C CA . ASN A 1 299 ? 5.879 -17.547 -8.148 1 98.62 299 ASN A CA 1
ATOM 2309 C C . ASN A 1 299 ? 7.023 -16.75 -7.539 1 98.62 299 ASN A C 1
ATOM 2311 O O . ASN A 1 299 ? 7.684 -17.203 -6.602 1 98.62 299 ASN A O 1
ATOM 2315 N N . PHE A 1 300 ? 7.246 -15.594 -8.086 1 98.31 300 PHE A N 1
ATOM 2316 C CA . PHE A 1 300 ? 8.297 -14.719 -7.57 1 98.31 300 PHE A CA 1
ATOM 2317 C C . PHE A 1 300 ? 7.871 -14.07 -6.262 1 98.31 300 PHE A C 1
ATOM 2319 O O . PHE A 1 300 ? 6.691 -13.758 -6.07 1 98.31 300 PHE A O 1
ATOM 2326 N N . PRO A 1 301 ? 8.844 -13.852 -5.305 1 97.5 301 PRO A N 1
ATOM 2327 C CA . PRO A 1 301 ? 10.273 -14.094 -5.477 1 97.5 301 PRO A CA 1
ATOM 2328 C C . PRO A 1 301 ? 10.719 -15.453 -4.941 1 97.5 301 PRO A C 1
ATOM 2330 O O . PRO A 1 301 ? 11.914 -15.703 -4.805 1 97.5 301 PRO A O 1
ATOM 2333 N N . VAL A 1 302 ? 9.805 -16.344 -4.672 1 97 302 VAL A N 1
ATOM 2334 C CA . VAL A 1 302 ? 10.148 -17.641 -4.137 1 97 302 VAL A CA 1
ATOM 2335 C C . VAL A 1 302 ? 11.102 -18.359 -5.09 1 97 302 VAL A C 1
ATOM 2337 O O . VAL A 1 302 ? 12.109 -18.938 -4.66 1 97 302 VAL A O 1
ATOM 2340 N N . ASP A 1 303 ? 10.836 -18.297 -6.398 1 97.94 303 ASP A N 1
ATOM 2341 C CA . ASP A 1 303 ? 11.609 -19.016 -7.406 1 97.94 303 ASP A CA 1
ATOM 2342 C C . ASP A 1 303 ? 12.844 -18.203 -7.832 1 97.94 303 ASP A C 1
ATOM 2344 O O . ASP A 1 303 ? 13.719 -18.734 -8.523 1 97.94 303 ASP A O 1
ATOM 2348 N N . LYS A 1 304 ? 12.953 -17 -7.363 1 97.88 304 LYS A N 1
ATOM 2349 C CA . LYS A 1 304 ? 13.977 -16.062 -7.844 1 97.88 304 LYS A CA 1
ATOM 2350 C C . LYS A 1 304 ? 15.367 -16.484 -7.379 1 97.88 304 LYS A C 1
ATOM 2352 O O . LYS A 1 304 ? 16.375 -16.047 -7.93 1 97.88 304 LYS A O 1
ATOM 2357 N N . GLY A 1 305 ? 15.438 -17.375 -6.395 1 96.69 305 GLY A N 1
ATOM 2358 C CA . GLY A 1 305 ? 16.719 -17.922 -6 1 96.69 305 GLY A CA 1
ATOM 2359 C C . GLY A 1 305 ? 17.328 -18.844 -7.047 1 96.69 305 GLY A C 1
ATOM 2360 O O . GLY A 1 305 ? 18.516 -19.156 -6.992 1 96.69 305 GLY A O 1
ATOM 2361 N N . MET A 1 306 ? 16.594 -19.234 -8.055 1 97.94 306 MET A N 1
ATOM 2362 C CA . MET A 1 306 ? 17.016 -20.25 -9.023 1 97.94 306 MET A CA 1
ATOM 2363 C C . MET A 1 306 ? 17.25 -19.625 -10.391 1 97.94 306 MET A C 1
ATOM 2365 O O . MET A 1 306 ? 18.094 -20.094 -11.148 1 97.94 306 MET A O 1
ATOM 2369 N N . PHE A 1 307 ? 16.531 -18.625 -10.75 1 98.56 307 PHE A N 1
ATOM 2370 C CA . PHE A 1 307 ? 16.609 -18.016 -12.07 1 98.56 307 PHE A CA 1
ATOM 2371 C C . PHE A 1 307 ? 15.992 -16.625 -12.055 1 98.56 307 PHE A C 1
ATOM 2373 O O . PHE A 1 307 ? 15.273 -16.266 -11.125 1 98.56 307 PHE A O 1
ATOM 2380 N N . SER A 1 308 ? 16.297 -15.781 -13.078 1 98.56 308 SER A N 1
ATOM 2381 C CA . SER A 1 308 ? 15.758 -14.422 -13.156 1 98.56 308 SER A CA 1
ATOM 2382 C C . SER A 1 308 ? 14.367 -14.406 -13.773 1 98.56 308 SER A C 1
ATOM 2384 O O . SER A 1 308 ? 13.961 -15.375 -14.422 1 98.56 308 SER A O 1
ATOM 2386 N N . TYR A 1 309 ? 13.633 -13.352 -13.562 1 98.75 309 TYR A N 1
ATOM 2387 C CA . TYR A 1 309 ? 12.266 -13.164 -14.031 1 98.75 309 TYR A CA 1
ATOM 2388 C C . TYR A 1 309 ? 12.195 -13.242 -15.555 1 98.75 309 TYR A C 1
ATOM 2390 O O . TYR A 1 309 ? 11.32 -13.906 -16.109 1 98.75 309 TYR A O 1
ATOM 2398 N N . GLY A 1 310 ? 13.125 -12.539 -16.234 1 98.81 310 GLY A N 1
ATOM 2399 C CA . GLY A 1 310 ? 13.156 -12.555 -17.688 1 98.81 310 GLY A CA 1
ATOM 2400 C C . GLY A 1 310 ? 13.43 -13.93 -18.266 1 98.81 310 GLY A C 1
ATOM 2401 O O . GLY A 1 310 ? 12.758 -14.344 -19.203 1 98.81 310 GLY A O 1
ATOM 2402 N N . VAL A 1 311 ? 14.391 -14.625 -17.641 1 98.81 311 VAL A N 1
ATOM 2403 C CA . VAL A 1 311 ? 14.773 -15.945 -18.125 1 98.81 311 VAL A CA 1
ATOM 2404 C C . VAL A 1 311 ? 13.625 -16.922 -17.906 1 98.81 311 VAL A C 1
ATOM 2406 O O . VAL A 1 311 ? 13.398 -17.828 -18.719 1 98.81 311 VAL A O 1
ATOM 2409 N N . PHE A 1 312 ? 12.891 -16.766 -16.844 1 98.81 312 PHE A N 1
ATOM 2410 C CA . PHE A 1 312 ? 11.719 -17.594 -16.562 1 98.81 312 PHE A CA 1
ATOM 2411 C C . PHE A 1 312 ? 10.711 -17.5 -17.703 1 98.81 312 PHE A C 1
ATOM 2413 O O . PHE A 1 312 ? 10.266 -18.516 -18.219 1 98.81 312 PHE A O 1
ATOM 2420 N N . TRP A 1 313 ? 10.344 -16.281 -18.062 1 98.94 313 TRP A N 1
ATOM 2421 C CA . TRP A 1 313 ? 9.32 -16.109 -19.078 1 98.94 313 TRP A CA 1
ATOM 2422 C C . TRP A 1 313 ? 9.828 -16.594 -20.438 1 98.94 313 TRP A C 1
ATOM 2424 O O . TRP A 1 313 ? 9.055 -17.109 -21.25 1 98.94 313 TRP A O 1
ATOM 2434 N N . ASN A 1 314 ? 11.133 -16.375 -20.719 1 98.94 314 ASN A N 1
ATOM 2435 C CA . ASN A 1 314 ? 11.703 -16.969 -21.922 1 98.94 314 ASN A CA 1
ATOM 2436 C C . ASN A 1 314 ? 11.547 -18.484 -21.922 1 98.94 314 ASN A C 1
ATOM 2438 O O . ASN A 1 314 ? 11.219 -19.078 -22.938 1 98.94 314 ASN A O 1
ATOM 2442 N N . ALA A 1 315 ? 11.805 -19.109 -20.781 1 98.94 315 ALA A N 1
ATOM 2443 C CA . ALA A 1 315 ? 11.656 -20.547 -20.672 1 98.94 315 ALA A CA 1
ATOM 2444 C C . ALA A 1 315 ? 10.211 -20.969 -20.938 1 98.94 315 ALA A C 1
ATOM 2446 O O . ALA A 1 315 ? 9.969 -21.953 -21.641 1 98.94 315 ALA A O 1
ATOM 2447 N N . CYS A 1 316 ? 9.273 -20.219 -20.406 1 98.94 316 CYS A N 1
ATOM 2448 C CA . CYS A 1 316 ? 7.867 -20.516 -20.641 1 98.94 316 CYS A CA 1
ATOM 2449 C C . CYS A 1 316 ? 7.535 -20.406 -22.125 1 98.94 316 CYS A C 1
ATOM 2451 O O . CYS A 1 316 ? 6.809 -21.25 -22.656 1 98.94 316 CYS A O 1
ATOM 2453 N N . LYS A 1 317 ? 8.086 -19.406 -22.75 1 98.88 317 LYS A N 1
ATOM 2454 C CA . LYS A 1 317 ? 7.816 -19.203 -24.172 1 98.88 317 LYS A CA 1
ATOM 2455 C C . LYS A 1 317 ? 8.469 -20.297 -25.016 1 98.88 317 LYS A C 1
ATOM 2457 O O . LYS A 1 317 ? 7.918 -20.688 -26.047 1 98.88 317 LYS A O 1
ATOM 2462 N N . ARG A 1 318 ? 9.617 -20.812 -24.594 1 98.88 318 ARG A N 1
ATOM 2463 C CA . ARG A 1 318 ? 10.219 -21.953 -25.266 1 98.88 318 ARG A CA 1
ATOM 2464 C C . ARG A 1 318 ? 9.352 -23.203 -25.125 1 98.88 318 ARG A C 1
ATOM 2466 O O . ARG A 1 318 ? 9.172 -23.953 -26.078 1 98.88 318 ARG A O 1
ATOM 2473 N N . LEU A 1 319 ? 8.812 -23.422 -23.938 1 98.81 319 LEU A N 1
ATOM 2474 C CA . LEU A 1 319 ? 7.93 -24.547 -23.703 1 98.81 319 LEU A CA 1
ATOM 2475 C C . LEU A 1 319 ? 6.707 -24.5 -24.609 1 98.81 319 LEU A C 1
ATOM 2477 O O . LEU A 1 319 ? 6.254 -25.516 -25.109 1 98.81 319 LEU A O 1
ATOM 2481 N N . ALA A 1 320 ? 6.207 -23.266 -24.812 1 98.69 320 ALA A N 1
ATOM 2482 C CA . ALA A 1 320 ? 4.949 -23.078 -25.531 1 98.69 320 ALA A CA 1
ATOM 2483 C C . ALA A 1 320 ? 5.203 -22.844 -27.031 1 98.69 320 ALA A C 1
ATOM 2485 O O . ALA A 1 320 ? 4.277 -22.516 -27.781 1 98.69 320 ALA A O 1
ATOM 2486 N N . GLN A 1 321 ? 6.418 -22.984 -27.469 1 97.25 321 GLN A N 1
ATOM 2487 C CA . GLN A 1 321 ? 6.824 -22.578 -28.812 1 97.25 321 GLN A CA 1
ATOM 2488 C C . GLN A 1 321 ? 6.012 -23.297 -29.875 1 97.25 321 GLN A C 1
ATOM 2490 O O . GLN A 1 321 ? 5.715 -22.719 -30.922 1 97.25 321 GLN A O 1
ATOM 2495 N N . GLN A 1 322 ? 5.594 -24.531 -29.625 1 96.31 322 GLN A N 1
ATOM 2496 C CA . GLN A 1 322 ? 4.891 -25.312 -30.625 1 96.31 322 GLN A CA 1
ATOM 2497 C C . GLN A 1 322 ? 3.379 -25.156 -30.484 1 96.31 322 GLN A C 1
ATOM 2499 O O . GLN A 1 322 ? 2.617 -25.688 -31.297 1 96.31 322 GLN A O 1
ATOM 2504 N N . ALA A 1 323 ? 2.951 -24.453 -29.469 1 97.62 323 ALA A N 1
ATOM 2505 C CA . ALA A 1 323 ? 1.522 -24.234 -29.25 1 97.62 323 ALA A CA 1
ATOM 2506 C C . ALA A 1 323 ? 0.976 -23.219 -30.266 1 97.62 323 ALA A C 1
ATOM 2508 O O . ALA A 1 323 ? 1.714 -22.359 -30.75 1 97.62 323 ALA A O 1
ATOM 2509 N N . SER A 1 324 ? -0.309 -23.328 -30.641 1 97.62 324 SER A N 1
ATOM 2510 C CA . SER A 1 324 ? -0.972 -22.344 -31.484 1 97.62 324 SER A CA 1
ATOM 2511 C C . SER A 1 324 ? -1.05 -20.984 -30.781 1 97.62 324 SER A C 1
ATOM 2513 O O . SER A 1 324 ? -0.878 -20.906 -29.562 1 97.62 324 SER A O 1
ATOM 2515 N N . PRO A 1 325 ? -1.321 -19.922 -31.578 1 96.25 325 PRO A N 1
ATOM 2516 C CA . PRO A 1 325 ? -1.479 -18.609 -30.969 1 96.25 325 PRO A CA 1
ATOM 2517 C C . PRO A 1 325 ? -2.564 -18.578 -29.891 1 96.25 325 PRO A C 1
ATOM 2519 O O . PRO A 1 325 ? -2.396 -17.938 -28.844 1 96.25 325 PRO A O 1
ATOM 2522 N N . ASP A 1 326 ? -3.588 -19.312 -30.156 1 97.25 326 ASP A N 1
ATOM 2523 C CA . ASP A 1 326 ? -4.676 -19.375 -29.188 1 97.25 326 ASP A CA 1
ATOM 2524 C C . ASP A 1 326 ? -4.238 -20.078 -27.906 1 97.25 326 ASP A C 1
ATOM 2526 O O . ASP A 1 326 ? -4.582 -19.656 -26.812 1 97.25 326 ASP A O 1
ATOM 2530 N N . GLU A 1 327 ? -3.529 -21.156 -28.109 1 98.25 327 GLU A N 1
ATOM 2531 C CA . GLU A 1 327 ? -3.025 -21.891 -26.953 1 98.25 327 GLU A CA 1
ATOM 2532 C C . GLU A 1 327 ? -2.025 -21.047 -26.156 1 98.25 327 GLU A C 1
ATOM 2534 O O . GLU A 1 327 ? -2.025 -21.062 -24.922 1 98.25 327 GLU A O 1
ATOM 2539 N N . GLN A 1 328 ? -1.203 -20.344 -26.844 1 98.19 328 GLN A N 1
ATOM 2540 C CA . GLN A 1 328 ? -0.275 -19.438 -26.172 1 98.19 328 GLN A CA 1
ATOM 2541 C C . GLN A 1 328 ? -1.022 -18.375 -25.359 1 98.19 328 GLN A C 1
ATOM 2543 O O . GLN A 1 328 ? -0.662 -18.094 -24.219 1 98.19 328 GLN A O 1
ATOM 2548 N N . ALA A 1 329 ? -2.062 -17.859 -25.984 1 97.31 329 ALA A N 1
ATOM 2549 C CA . ALA A 1 329 ? -2.863 -16.859 -25.281 1 97.31 329 ALA A CA 1
ATOM 2550 C C . ALA A 1 329 ? -3.457 -17.438 -23.984 1 97.31 329 ALA A C 1
ATOM 2552 O O . ALA A 1 329 ? -3.484 -16.766 -22.953 1 97.31 329 ALA A O 1
ATOM 2553 N N . GLN A 1 330 ? -3.953 -18.641 -24.078 1 98.31 330 GLN A N 1
ATOM 2554 C CA . GLN A 1 330 ? -4.488 -19.297 -22.891 1 98.31 330 GLN A CA 1
ATOM 2555 C C . GLN A 1 330 ? -3.43 -19.422 -21.797 1 98.31 330 GLN A C 1
ATOM 2557 O O . GLN A 1 330 ? -3.648 -18.984 -20.672 1 98.31 330 GLN A O 1
ATOM 2562 N N . LEU A 1 331 ? -2.244 -19.875 -22.172 1 98.88 331 LEU A N 1
ATOM 2563 C CA . LEU A 1 331 ? -1.182 -20.188 -21.219 1 98.88 331 LEU A CA 1
ATOM 2564 C C . LEU A 1 331 ? -0.644 -18.906 -20.578 1 98.88 331 LEU A C 1
ATOM 2566 O O . LEU A 1 331 ? -0.301 -18.906 -19.391 1 98.88 331 LEU A O 1
ATOM 2570 N N . PHE A 1 332 ? -0.633 -17.844 -21.359 1 98.62 332 PHE A N 1
ATOM 2571 C CA . PHE A 1 332 ? 0.106 -16.672 -20.906 1 98.62 332 PHE A CA 1
ATOM 2572 C C . PHE A 1 332 ? -0.835 -15.641 -20.281 1 98.62 332 PHE A C 1
ATOM 2574 O O . PHE A 1 332 ? -0.4 -14.758 -19.531 1 98.62 332 PHE A O 1
ATOM 2581 N N . TRP A 1 333 ? -2.191 -15.664 -20.641 1 97.94 333 TRP A N 1
ATOM 2582 C CA . TRP A 1 333 ? -2.967 -14.594 -20.016 1 97.94 333 TRP A CA 1
ATOM 2583 C C . TRP A 1 333 ? -4.445 -14.969 -19.938 1 97.94 333 TRP A C 1
ATOM 2585 O O . TRP A 1 333 ? -5.129 -14.617 -18.969 1 97.94 333 TRP A O 1
ATOM 2595 N N . ARG A 1 334 ? -5.016 -15.703 -20.906 1 97.69 334 ARG A N 1
ATOM 2596 C CA . ARG A 1 334 ? -6.461 -15.844 -21.016 1 97.69 334 ARG A CA 1
ATOM 2597 C C . ARG A 1 334 ? -7.008 -16.75 -19.906 1 97.69 334 ARG A C 1
ATOM 2599 O O . ARG A 1 334 ? -8.055 -16.453 -19.328 1 97.69 334 ARG A O 1
ATOM 2606 N N . THR A 1 335 ? -6.355 -17.844 -19.641 1 98.44 335 THR A N 1
ATOM 2607 C CA . THR A 1 335 ? -6.812 -18.734 -18.578 1 98.44 335 THR A CA 1
ATOM 2608 C C . THR A 1 335 ? -6.773 -18.031 -17.234 1 98.44 335 THR A C 1
ATOM 2610 O O . THR A 1 335 ? -7.723 -18.125 -16.453 1 98.44 335 THR A O 1
ATOM 2613 N N . ALA A 1 336 ? -5.699 -17.312 -16.953 1 98.62 336 ALA A N 1
ATOM 2614 C CA . ALA A 1 336 ? -5.609 -16.547 -15.719 1 98.62 336 ALA A CA 1
ATOM 2615 C C . ALA A 1 336 ? -6.723 -15.5 -15.633 1 98.62 336 ALA A C 1
ATOM 2617 O O . ALA A 1 336 ? -7.359 -15.344 -14.586 1 98.62 336 ALA A O 1
ATOM 2618 N N . ALA A 1 337 ? -6.98 -14.797 -16.75 1 98.06 337 ALA A N 1
ATOM 2619 C CA . ALA A 1 337 ? -8.023 -13.773 -16.797 1 98.06 337 ALA A CA 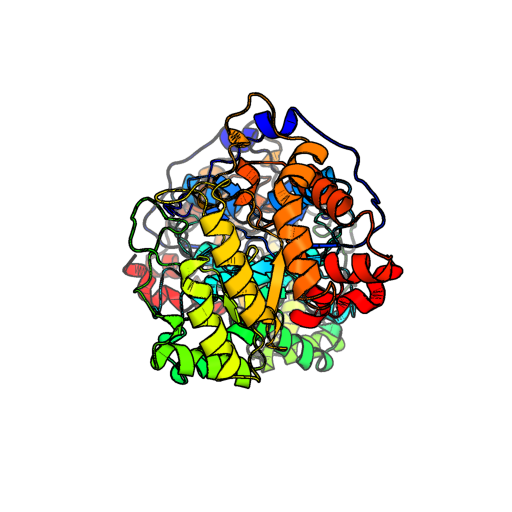1
ATOM 2620 C C . ALA A 1 337 ? -9.391 -14.375 -16.484 1 98.06 337 ALA A C 1
ATOM 2622 O O . ALA A 1 337 ? -10.172 -13.789 -15.727 1 98.06 337 ALA A O 1
ATOM 2623 N N . THR A 1 338 ? -9.648 -15.5 -17.047 1 97.12 338 THR A N 1
ATOM 2624 C CA . THR A 1 338 ? -10.93 -16.156 -16.844 1 97.12 338 THR A CA 1
ATOM 2625 C C . THR A 1 338 ? -11.07 -16.672 -15.422 1 97.12 338 THR A C 1
ATOM 2627 O O . THR A 1 338 ? -12.07 -16.406 -14.75 1 97.12 338 THR A O 1
ATOM 2630 N N . CYS A 1 339 ? -10.047 -17.344 -14.93 1 97.81 339 CYS A N 1
ATOM 2631 C CA . CYS A 1 339 ? -10.07 -17.938 -13.602 1 97.81 339 CYS A CA 1
ATOM 2632 C C . CYS A 1 339 ? -10.211 -16.875 -12.516 1 97.81 339 CYS A C 1
ATOM 2634 O O . CYS A 1 339 ? -10.938 -17.078 -11.539 1 97.81 339 CYS A O 1
ATOM 2636 N N . TYR A 1 340 ? -9.57 -15.734 -12.727 1 98.31 340 TYR A N 1
ATOM 2637 C CA . TYR A 1 340 ? -9.523 -14.711 -11.688 1 98.31 340 TYR A CA 1
ATOM 2638 C C . TYR A 1 340 ? -10.367 -13.5 -12.07 1 98.31 340 TYR A C 1
ATOM 2640 O O . TYR A 1 340 ? -10.297 -12.453 -11.414 1 98.31 340 TYR A O 1
ATOM 2648 N N . ARG A 1 341 ? -11.141 -13.594 -13.188 1 97.12 341 ARG A N 1
ATOM 2649 C CA . ARG A 1 341 ? -12.109 -12.586 -13.602 1 97.12 341 ARG A CA 1
ATOM 2650 C C . ARG A 1 341 ? -11.445 -11.227 -13.758 1 97.12 341 ARG A C 1
ATOM 2652 O O . ARG A 1 341 ? -11.922 -10.227 -13.211 1 97.12 341 ARG A O 1
ATOM 2659 N N . ILE A 1 342 ? -10.328 -11.227 -14.367 1 95.81 342 ILE A N 1
ATOM 2660 C CA . ILE A 1 342 ? -9.609 -10 -14.711 1 95.81 342 ILE A CA 1
ATOM 2661 C C . ILE A 1 342 ? -10.195 -9.398 -15.984 1 95.81 342 ILE A C 1
ATOM 2663 O O . ILE A 1 342 ? -10.094 -10 -17.062 1 95.81 342 ILE A O 1
ATOM 2667 N N . THR A 1 343 ? -10.75 -8.18 -15.891 1 86.19 343 THR A N 1
ATOM 2668 C CA . THR A 1 343 ? -11.523 -7.652 -17.016 1 86.19 343 THR A CA 1
ATOM 2669 C C . THR A 1 343 ? -10.711 -6.633 -17.797 1 86.19 343 THR A C 1
ATOM 2671 O O . THR A 1 343 ? -11.102 -6.23 -18.891 1 86.19 343 THR A O 1
ATOM 2674 N N . SER A 1 344 ? -9.57 -6.289 -17.297 1 86.31 344 SER A N 1
ATOM 2675 C CA . SER A 1 344 ? -8.75 -5.301 -18 1 86.31 344 SER A CA 1
ATOM 2676 C C . SER A 1 344 ? -8.234 -5.855 -19.312 1 86.31 344 SER A C 1
ATOM 2678 O O . SER A 1 344 ? -7.75 -5.105 -20.172 1 86.31 344 SER A O 1
ATOM 2680 N N . VAL A 1 345 ? -8.352 -7.133 -19.516 1 84.19 345 VAL A N 1
ATOM 2681 C CA . VAL A 1 345 ? -7.848 -7.797 -20.719 1 84.19 345 VAL A CA 1
ATOM 2682 C C . VAL A 1 345 ? -8.688 -7.387 -21.922 1 84.19 345 VAL A C 1
ATOM 2684 O O . VAL A 1 345 ? -8.289 -7.613 -23.062 1 84.19 345 VAL A O 1
ATOM 2687 N N . GLU A 1 346 ? -9.828 -6.859 -21.703 1 79.19 346 GLU A N 1
ATOM 2688 C CA . GLU A 1 346 ? -10.633 -6.371 -22.812 1 79.19 346 GLU A CA 1
ATOM 2689 C C . GLU A 1 346 ? -9.852 -5.383 -23.672 1 79.19 346 GLU A C 1
ATOM 2691 O O . GLU A 1 346 ? -10.102 -5.266 -24.875 1 79.19 346 GLU A O 1
ATOM 2696 N N . ASN A 1 347 ? -8.828 -4.77 -23.109 1 70.69 347 ASN A N 1
ATOM 2697 C CA . ASN A 1 347 ? -8.008 -3.781 -23.797 1 70.69 347 ASN A CA 1
ATOM 2698 C C . ASN A 1 347 ? -6.59 -4.293 -24.031 1 70.69 347 ASN A C 1
ATOM 2700 O O . ASN A 1 347 ? -5.66 -3.5 -24.203 1 70.69 347 ASN A O 1
ATOM 2704 N N . ILE A 1 348 ? -6.445 -5.633 -23.984 1 78.81 348 ILE A N 1
ATOM 2705 C CA . ILE A 1 348 ? -5.109 -6.215 -23.938 1 78.81 348 ILE A CA 1
ATOM 2706 C C . ILE A 1 348 ? -4.426 -6.043 -25.297 1 78.81 348 ILE A C 1
ATOM 2708 O O . ILE A 1 348 ? -3.201 -5.934 -25.375 1 78.81 348 ILE A O 1
ATOM 2712 N N . ASN A 1 349 ? -5.227 -5.883 -26.359 1 70.12 349 ASN A N 1
ATOM 2713 C CA . ASN A 1 349 ? -4.641 -5.691 -27.688 1 70.12 349 ASN A CA 1
ATOM 2714 C C . ASN A 1 349 ? -4.484 -4.211 -28.016 1 70.12 349 ASN A C 1
ATOM 2716 O O . ASN A 1 349 ? -3.902 -3.863 -29.047 1 70.12 349 ASN A O 1
ATOM 2720 N N . ASP A 1 350 ? -5.027 -3.25 -27.141 1 59.59 350 ASP A N 1
ATOM 2721 C CA . ASP A 1 350 ? -4.957 -1.813 -27.406 1 59.59 350 ASP A CA 1
ATOM 2722 C C . ASP A 1 350 ? -3.684 -1.214 -26.812 1 59.59 350 ASP A C 1
ATOM 2724 O O . ASP A 1 350 ? -3.344 -0.063 -27.094 1 59.59 350 ASP A O 1
ATOM 2728 N N . GLN A 1 351 ? -3.053 -1.897 -26.062 1 54.19 351 GLN A N 1
ATOM 2729 C CA . GLN A 1 351 ? -1.893 -1.315 -25.391 1 54.19 351 GLN A CA 1
ATOM 2730 C C . GLN A 1 351 ? -0.592 -1.812 -26.016 1 54.19 351 GLN A C 1
ATOM 2732 O O . GLN A 1 351 ? -0.507 -2.961 -26.453 1 54.19 351 GLN A O 1
ATOM 2737 N N . MET B 1 1 ? 8.125 6.586 -11.789 1 74.31 1 MET B N 1
ATOM 2738 C CA . MET B 1 1 ? 8.141 7.719 -10.867 1 74.31 1 MET B CA 1
ATOM 2739 C C . MET B 1 1 ? 7.203 8.82 -11.344 1 74.31 1 MET B C 1
ATOM 2741 O O . MET B 1 1 ? 7.133 9.109 -12.539 1 74.31 1 MET B O 1
ATOM 2745 N N . GLU B 1 2 ? 6.477 9.336 -10.383 1 81.62 2 GLU B N 1
ATOM 2746 C CA . GLU B 1 2 ? 5.496 10.367 -10.703 1 81.62 2 GLU B CA 1
ATOM 2747 C C . GLU B 1 2 ? 6.172 11.711 -10.953 1 81.62 2 GLU B C 1
ATOM 2749 O O . GLU B 1 2 ? 7.094 12.094 -10.234 1 81.62 2 GLU B O 1
ATOM 2754 N N . ILE B 1 3 ? 5.664 12.414 -11.945 1 78.88 3 ILE B N 1
ATOM 2755 C CA . ILE B 1 3 ? 6.207 13.734 -12.266 1 78.88 3 ILE B CA 1
ATOM 2756 C C . ILE B 1 3 ? 5.273 14.82 -11.742 1 78.88 3 ILE B C 1
ATOM 2758 O O . ILE B 1 3 ? 4.137 14.945 -12.203 1 78.88 3 ILE B O 1
ATOM 2762 N N . VAL B 1 4 ? 5.68 15.469 -10.719 1 80.19 4 VAL B N 1
ATOM 2763 C CA . VAL B 1 4 ? 4.949 16.578 -10.109 1 80.19 4 VAL B CA 1
ATOM 2764 C C . VAL B 1 4 ? 5.891 17.766 -9.906 1 80.19 4 VAL B C 1
ATOM 2766 O O . VAL B 1 4 ? 6.926 17.641 -9.25 1 80.19 4 VAL B O 1
ATOM 2769 N N . THR B 1 5 ? 5.551 18.938 -10.445 1 79.38 5 THR B N 1
ATOM 2770 C CA . THR B 1 5 ? 6.379 20.125 -10.312 1 79.38 5 THR B CA 1
ATOM 2771 C C . THR B 1 5 ? 5.902 20.984 -9.148 1 79.38 5 THR B C 1
ATOM 2773 O O . THR B 1 5 ? 5.188 21.969 -9.344 1 79.38 5 THR B O 1
ATOM 2776 N N . ALA B 1 6 ? 6.25 20.625 -7.953 1 82.5 6 ALA B N 1
ATOM 2777 C CA . ALA B 1 6 ? 5.902 21.391 -6.758 1 82.5 6 ALA B CA 1
ATOM 2778 C C . ALA B 1 6 ? 7.078 22.25 -6.297 1 82.5 6 ALA B C 1
ATOM 2780 O O . ALA B 1 6 ? 8.234 21.859 -6.465 1 82.5 6 ALA B O 1
ATOM 2781 N N . PRO B 1 7 ? 6.742 23.391 -5.754 1 83.56 7 PRO B N 1
ATOM 2782 C CA . PRO B 1 7 ? 7.805 24.312 -5.324 1 83.56 7 PRO B CA 1
ATOM 2783 C C . PRO B 1 7 ? 8.367 23.953 -3.949 1 83.56 7 PRO B C 1
ATOM 2785 O O . PRO B 1 7 ? 8.414 24.797 -3.057 1 83.56 7 PRO B O 1
ATOM 2788 N N . HIS B 1 8 ? 8.758 22.75 -3.742 1 89 8 HIS B N 1
ATOM 2789 C CA . HIS B 1 8 ? 9.336 22.312 -2.477 1 89 8 HIS B CA 1
ATOM 2790 C C . HIS B 1 8 ? 10.852 22.188 -2.578 1 89 8 HIS B C 1
ATOM 2792 O O . HIS B 1 8 ? 11.383 21.875 -3.645 1 89 8 HIS B O 1
ATOM 2798 N N . LEU B 1 9 ? 11.469 22.5 -1.512 1 91.31 9 LEU B N 1
ATOM 2799 C CA . LEU B 1 9 ? 12.914 22.312 -1.472 1 91.31 9 LEU B CA 1
ATOM 2800 C C . LEU B 1 9 ? 13.273 20.844 -1.522 1 91.31 9 LEU B C 1
ATOM 2802 O O . LEU B 1 9 ? 12.602 20.016 -0.909 1 91.31 9 LEU B O 1
ATOM 2806 N N . ALA B 1 10 ? 14.328 20.625 -2.188 1 91.38 10 ALA B N 1
ATOM 2807 C CA . ALA B 1 10 ? 14.828 19.25 -2.23 1 91.38 10 ALA B CA 1
ATOM 2808 C C . ALA B 1 10 ? 15.289 18.797 -0.85 1 91.38 10 ALA B C 1
ATOM 2810 O O . ALA B 1 10 ? 15.883 19.562 -0.096 1 91.38 10 ALA B O 1
ATOM 2811 N N . VAL B 1 11 ? 15.031 17.578 -0.5 1 95.69 11 VAL B N 1
ATOM 2812 C CA . VAL B 1 11 ? 15.531 16.969 0.734 1 95.69 11 VAL B CA 1
ATOM 2813 C C . VAL B 1 11 ? 17.016 16.641 0.586 1 95.69 11 VAL B C 1
ATOM 2815 O O . VAL B 1 11 ? 17.406 15.945 -0.35 1 95.69 11 VAL B O 1
ATOM 2818 N N . ARG B 1 12 ? 17.859 17.203 1.423 1 95.81 12 ARG B N 1
ATOM 2819 C CA . ARG B 1 12 ? 19.297 16.938 1.462 1 95.81 12 ARG B CA 1
ATOM 2820 C C . ARG B 1 12 ? 19.672 16.141 2.703 1 95.81 12 ARG B C 1
ATOM 2822 O O . ARG B 1 12 ? 20.047 16.719 3.729 1 95.81 12 ARG B O 1
ATOM 2829 N N . ASN B 1 13 ? 19.656 14.805 2.596 1 96.12 13 ASN B N 1
ATOM 2830 C CA . ASN B 1 13 ? 19.828 13.922 3.742 1 96.12 13 ASN B CA 1
ATOM 2831 C C . ASN B 1 13 ? 21.188 14.109 4.395 1 96.12 13 ASN B C 1
ATOM 2833 O O . ASN B 1 13 ? 21.312 14.055 5.621 1 96.12 13 ASN B O 1
ATOM 2837 N N . GLU B 1 14 ? 22.188 14.305 3.584 1 96.81 14 GLU B N 1
ATOM 2838 C CA . GLU B 1 14 ? 23.516 14.5 4.137 1 96.81 14 GLU B CA 1
ATOM 2839 C C . GLU B 1 14 ? 23.609 15.805 4.926 1 96.81 14 GLU B C 1
ATOM 2841 O O . GLU B 1 14 ? 24.25 15.859 5.977 1 96.81 14 GLU B O 1
ATOM 2846 N N . TRP B 1 15 ? 22.984 16.875 4.379 1 97.88 15 TRP B N 1
ATOM 2847 C CA . TRP B 1 15 ? 22.922 18.141 5.078 1 97.88 15 TRP B CA 1
ATOM 2848 C C . TRP B 1 15 ? 22.141 18.016 6.387 1 97.88 15 TRP B C 1
ATOM 2850 O O . TRP B 1 15 ? 22.594 18.5 7.43 1 97.88 15 TRP B O 1
ATOM 2860 N N . LEU B 1 16 ? 21.047 17.312 6.375 1 98.12 16 LEU B N 1
ATOM 2861 C CA . LEU B 1 16 ? 20.219 17.125 7.566 1 98.12 16 LEU B CA 1
ATOM 2862 C C . LEU B 1 16 ? 21 16.344 8.633 1 98.12 16 LEU B C 1
ATOM 2864 O O . LEU B 1 16 ? 20.812 16.578 9.828 1 98.12 16 LEU B O 1
ATOM 2868 N N . ALA B 1 17 ? 21.891 15.461 8.195 1 96.88 17 ALA B N 1
ATOM 2869 C CA . ALA B 1 17 ? 22.625 14.57 9.086 1 96.88 17 ALA B CA 1
ATOM 2870 C C . ALA B 1 17 ? 23.719 15.32 9.836 1 96.88 17 ALA B C 1
ATOM 2872 O O . ALA B 1 17 ? 24.281 14.82 10.812 1 96.88 17 ALA B O 1
ATOM 2873 N N . LEU B 1 18 ? 24 16.516 9.406 1 97.81 18 LEU B N 1
ATOM 2874 C CA . LEU B 1 18 ? 25.062 17.312 10.031 1 97.81 18 LEU B CA 1
ATOM 2875 C C . LEU B 1 18 ? 24.656 17.719 11.445 1 97.81 18 LEU B C 1
ATOM 2877 O O . LEU B 1 18 ? 25.516 18.109 12.242 1 97.81 18 LEU B O 1
ATOM 2881 N N . HIS B 1 19 ? 23.375 17.672 11.766 1 97.5 19 HIS B N 1
ATOM 2882 C CA . HIS B 1 19 ? 22.922 18.016 13.109 1 97.5 19 HIS B CA 1
ATOM 2883 C C . HIS B 1 19 ? 21.891 17.016 13.609 1 97.5 19 HIS B C 1
ATOM 2885 O O . HIS B 1 19 ? 20.859 16.797 12.953 1 97.5 19 HIS B O 1
ATOM 2891 N N . ARG B 1 20 ? 22.094 16.469 14.734 1 96.19 20 ARG B N 1
ATOM 2892 C CA . ARG B 1 20 ? 21.172 15.555 15.414 1 96.19 20 ARG B CA 1
ATOM 2893 C C . ARG B 1 20 ? 21.031 15.93 16.891 1 96.19 20 ARG B C 1
ATOM 2895 O O . ARG B 1 20 ? 21.969 16.406 17.516 1 96.19 20 ARG B O 1
ATOM 2902 N N . GLU B 1 21 ? 19.828 15.766 17.359 1 97.88 21 GLU B N 1
ATOM 2903 C CA . GLU B 1 21 ? 19.516 16.031 18.766 1 97.88 21 GLU B CA 1
ATOM 2904 C C . GLU B 1 21 ? 18.844 14.82 19.422 1 97.88 21 GLU B C 1
ATOM 2906 O O . GLU B 1 21 ? 18.031 14.148 18.797 1 97.88 21 GLU B O 1
ATOM 2911 N N . PRO B 1 22 ? 19.297 14.547 20.703 1 98.31 22 PRO B N 1
ATOM 2912 C CA . PRO B 1 22 ? 18.438 13.594 21.438 1 98.31 22 PRO B CA 1
ATOM 2913 C C . PRO B 1 22 ? 17.016 14.094 21.594 1 98.31 22 PRO B C 1
ATOM 2915 O O . PRO B 1 22 ? 16.781 15.297 21.766 1 98.31 22 PRO B O 1
ATOM 2918 N N . PRO B 1 23 ? 16.078 13.18 21.578 1 98.75 23 PRO B N 1
ATOM 2919 C CA . PRO B 1 23 ? 14.688 13.625 21.703 1 98.75 23 PRO B CA 1
ATOM 2920 C C . PRO B 1 23 ? 14.375 14.211 23.078 1 98.75 23 PRO B C 1
ATOM 2922 O O . PRO B 1 23 ? 14.734 13.625 24.094 1 98.75 23 PRO B O 1
ATOM 2925 N N . LEU B 1 24 ? 13.734 15.32 23.047 1 98.56 24 LEU B N 1
ATOM 2926 C CA . LEU B 1 24 ? 13.148 15.867 24.281 1 98.56 24 LEU B CA 1
ATOM 2927 C C . LEU B 1 24 ? 11.852 15.141 24.625 1 98.56 24 LEU B C 1
ATOM 2929 O O . LEU B 1 24 ? 11.031 14.875 23.75 1 98.56 24 LEU B O 1
ATOM 2933 N N . GLN B 1 25 ? 11.688 14.703 25.922 1 97.69 25 GLN B N 1
ATOM 2934 C CA . GLN B 1 25 ? 10.484 14.031 26.391 1 97.69 25 GLN B CA 1
ATOM 2935 C C . GLN B 1 25 ? 10.117 12.852 25.484 1 97.69 25 GLN B C 1
ATOM 2937 O O . GLN B 1 25 ? 8.992 12.773 25 1 97.69 25 GLN B O 1
ATOM 2942 N N . PRO B 1 26 ? 11.039 11.914 25.312 1 97.31 26 PRO B N 1
ATOM 2943 C CA . PRO B 1 26 ? 10.852 10.82 24.344 1 97.31 26 PRO B CA 1
ATOM 2944 C C . PRO B 1 26 ? 9.625 9.969 24.672 1 97.31 26 PRO B C 1
ATOM 2946 O O . PRO B 1 26 ? 9.148 9.227 23.797 1 97.31 26 PRO B O 1
ATOM 2949 N N . GLU B 1 27 ? 9.031 10.102 25.859 1 95.25 27 GLU B N 1
ATOM 2950 C CA . GLU B 1 27 ? 7.898 9.266 26.25 1 95.25 27 GLU B CA 1
ATOM 2951 C C . GLU B 1 27 ? 6.574 9.922 25.875 1 95.25 27 GLU B C 1
ATOM 2953 O O . GLU B 1 27 ? 5.527 9.273 25.891 1 95.25 27 GLU B O 1
ATOM 2958 N N . LEU B 1 28 ? 6.57 11.25 25.578 1 96.62 28 LEU B N 1
ATOM 2959 C CA . LEU B 1 28 ? 5.355 11.961 25.203 1 96.62 28 LEU B CA 1
ATOM 2960 C C . LEU B 1 28 ? 4.809 11.453 23.875 1 96.62 28 LEU B C 1
ATOM 2962 O O . LEU B 1 28 ? 5.488 11.531 22.859 1 96.62 28 LEU B O 1
ATOM 2966 N N . PRO B 1 29 ? 3.574 10.836 23.875 1 96.94 29 PRO B N 1
ATOM 2967 C CA . PRO B 1 29 ? 3.027 10.336 22.609 1 96.94 29 PRO B CA 1
ATOM 2968 C C . PRO B 1 29 ? 2.725 11.453 21.609 1 96.94 29 PRO B C 1
ATOM 2970 O O . PRO B 1 29 ? 2.309 12.547 22.016 1 96.94 29 PRO B O 1
ATOM 2973 N N . ILE B 1 30 ? 2.904 11.141 20.375 1 98.19 30 ILE B N 1
ATOM 2974 C CA . ILE B 1 30 ? 2.684 12.109 19.297 1 98.19 30 ILE B CA 1
ATOM 2975 C C . ILE B 1 30 ? 1.786 11.492 18.234 1 98.19 30 ILE B C 1
ATOM 2977 O O . ILE B 1 30 ? 1.97 10.336 17.844 1 98.19 30 ILE B O 1
ATOM 2981 N N . ILE B 1 31 ? 0.745 12.148 17.844 1 98.5 31 ILE B N 1
ATOM 2982 C CA . ILE B 1 31 ? 0.102 11.922 16.562 1 98.5 31 ILE B CA 1
ATOM 2983 C C . ILE B 1 31 ? 0.574 12.977 15.555 1 98.5 31 ILE B C 1
ATOM 2985 O O . ILE B 1 31 ? 0.277 14.164 15.703 1 98.5 31 ILE B O 1
ATOM 2989 N N . ASP B 1 32 ? 1.41 12.586 14.617 1 98.81 32 ASP B N 1
ATOM 2990 C CA . ASP B 1 32 ? 1.734 13.5 13.531 1 98.81 32 ASP B CA 1
ATOM 2991 C C . ASP B 1 32 ? 0.509 13.781 12.664 1 98.81 32 ASP B C 1
ATOM 2993 O O . ASP B 1 32 ? 0.168 12.984 11.789 1 98.81 32 ASP B O 1
ATOM 2997 N N . ALA B 1 33 ? -0.043 14.938 12.789 1 98.88 33 ALA B N 1
ATOM 2998 C CA . ALA B 1 33 ? -1.383 15.203 12.266 1 98.88 33 ALA B CA 1
ATOM 2999 C C . ALA B 1 33 ? -1.341 15.539 10.781 1 98.88 33 ALA B C 1
ATOM 3001 O O . ALA B 1 33 ? -2.379 15.797 10.164 1 98.88 33 ALA B O 1
ATOM 3002 N N . HIS B 1 34 ? -0.111 15.547 10.188 1 98.94 34 HIS B N 1
ATOM 3003 C CA . HIS B 1 34 ? -0.021 15.914 8.781 1 98.94 34 HIS B CA 1
ATOM 3004 C C . HIS B 1 34 ? 1.299 15.453 8.172 1 98.94 34 HIS B C 1
ATOM 3006 O O . HIS B 1 34 ? 2.355 16.016 8.469 1 98.94 34 HIS B O 1
ATOM 3012 N N . HIS B 1 35 ? 1.209 14.508 7.324 1 98.75 35 HIS B N 1
ATOM 3013 C CA . HIS B 1 35 ? 2.338 14.141 6.477 1 98.75 35 HIS B CA 1
ATOM 3014 C C . HIS B 1 35 ? 1.868 13.656 5.109 1 98.75 35 HIS B C 1
ATOM 3016 O O . HIS B 1 35 ? 0.668 13.492 4.883 1 98.75 35 HIS B O 1
ATOM 3022 N N . HIS B 1 36 ? 2.799 13.57 4.215 1 98.06 36 HIS B N 1
ATOM 3023 C CA . HIS B 1 36 ? 2.539 13.078 2.867 1 98.06 36 HIS B CA 1
ATOM 3024 C C . HIS B 1 36 ? 3.424 11.875 2.543 1 98.06 36 HIS B C 1
ATOM 3026 O O . HIS B 1 36 ? 4.43 11.641 3.213 1 98.06 36 HIS B O 1
ATOM 3032 N N . LEU 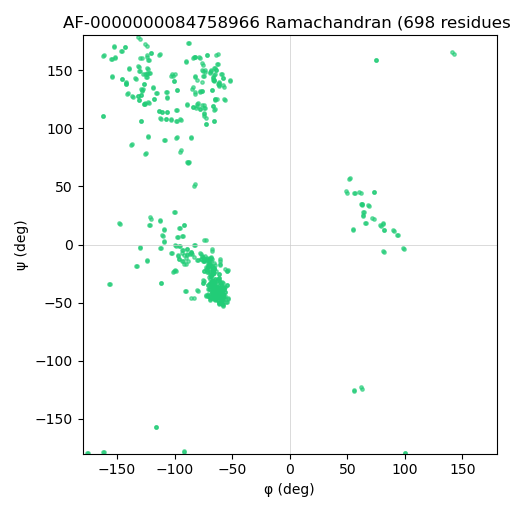B 1 37 ? 3.023 11.117 1.602 1 98.38 37 LEU B N 1
ATOM 3033 C CA . LEU B 1 37 ? 3.789 10.031 1.003 1 98.38 37 LEU B CA 1
ATOM 3034 C C . LEU B 1 37 ? 3.744 10.109 -0.52 1 98.38 37 LEU B C 1
ATOM 3036 O O . LEU B 1 37 ? 2.666 10.227 -1.107 1 98.38 37 LEU B O 1
ATOM 3040 N N . TRP B 1 38 ? 4.949 10.086 -1.156 1 97 38 TRP B N 1
ATOM 3041 C CA . TRP B 1 38 ? 4.961 10.156 -2.613 1 97 38 TRP B CA 1
ATOM 3042 C C . TRP B 1 38 ? 6.223 9.516 -3.18 1 97 38 TRP B C 1
ATOM 3044 O O . TRP B 1 38 ? 7.145 9.18 -2.434 1 97 38 TRP B O 1
ATOM 3054 N N . ASP B 1 39 ? 6.242 9.133 -4.367 1 96.25 39 ASP B N 1
ATOM 3055 C CA . ASP B 1 39 ? 7.355 8.711 -5.215 1 96.25 39 ASP B CA 1
ATOM 3056 C C . ASP B 1 39 ? 7.434 9.562 -6.48 1 96.25 39 ASP B C 1
ATOM 3058 O O . ASP B 1 39 ? 6.77 9.266 -7.477 1 96.25 39 ASP B O 1
ATOM 3062 N N . ARG B 1 40 ? 8.258 10.609 -6.348 1 94 40 ARG B N 1
ATOM 3063 C CA . ARG B 1 40 ? 8.289 11.625 -7.398 1 94 40 ARG B CA 1
ATOM 3064 C C . ARG B 1 40 ? 9.711 11.844 -7.902 1 94 40 ARG B C 1
ATOM 3066 O O . ARG B 1 40 ? 10.664 11.289 -7.352 1 94 40 ARG B O 1
ATOM 3073 N N . GLN B 1 41 ? 9.797 12.633 -8.969 1 88.25 41 GLN B N 1
ATOM 3074 C CA . GLN B 1 41 ? 11.102 12.938 -9.547 1 88.25 41 GLN B CA 1
ATOM 3075 C C . GLN B 1 41 ? 11.992 13.672 -8.547 1 88.25 41 GLN B C 1
ATOM 3077 O O . GLN B 1 41 ? 13.219 13.555 -8.602 1 88.25 41 GLN B O 1
ATOM 3082 N N . THR B 1 42 ? 11.383 14.367 -7.59 1 85.94 42 THR B N 1
ATOM 3083 C CA . THR B 1 42 ? 12.125 15.156 -6.617 1 85.94 42 THR B CA 1
ATOM 3084 C C . THR B 1 42 ? 12.57 14.281 -5.441 1 85.94 42 THR B C 1
ATOM 3086 O O . THR B 1 42 ? 13.32 14.742 -4.57 1 85.94 42 THR B O 1
ATOM 3089 N N . GLY B 1 43 ? 12.055 13.07 -5.484 1 91.19 43 GLY B N 1
ATOM 3090 C CA . GLY B 1 43 ? 12.461 12.141 -4.438 1 91.19 43 GLY B CA 1
ATOM 3091 C C . GLY B 1 43 ? 11.328 11.258 -3.951 1 91.19 43 GLY B C 1
ATOM 3092 O O . GLY B 1 43 ? 10.156 11.523 -4.234 1 91.19 43 GLY B O 1
ATOM 3093 N N . ARG B 1 44 ? 11.758 10.211 -3.223 1 94.94 44 ARG B N 1
ATOM 3094 C CA . ARG B 1 44 ? 10.805 9.242 -2.684 1 94.94 44 ARG B CA 1
ATOM 3095 C C . ARG B 1 44 ? 10.656 9.406 -1.175 1 94.94 44 ARG B C 1
ATOM 3097 O O . ARG B 1 44 ? 11.641 9.617 -0.465 1 94.94 44 ARG B O 1
ATOM 3104 N N . TYR B 1 45 ? 9.531 9.469 -0.654 1 97.75 45 TYR B N 1
ATOM 3105 C CA . TYR B 1 45 ? 9.172 9.43 0.758 1 97.75 45 TYR B CA 1
ATOM 3106 C C . TYR B 1 45 ? 7.949 8.547 0.984 1 97.75 45 TYR B C 1
ATOM 3108 O O . TYR B 1 45 ? 6.816 9.031 0.968 1 97.75 45 TYR B O 1
ATOM 3116 N N . LEU B 1 46 ? 8.234 7.281 1.148 1 98.12 46 LEU B N 1
ATOM 3117 C CA . LEU B 1 46 ? 7.195 6.27 1.325 1 98.12 46 LEU B CA 1
ATOM 3118 C C . LEU B 1 46 ? 7.293 5.629 2.705 1 98.12 46 LEU B C 1
ATOM 3120 O O . LEU B 1 46 ? 7.77 6.254 3.654 1 98.12 46 LEU B O 1
ATOM 3124 N N . THR B 1 47 ? 6.781 4.453 2.877 1 98.12 47 THR B N 1
ATOM 3125 C CA . THR B 1 47 ? 6.684 3.762 4.156 1 98.12 47 THR B CA 1
ATOM 3126 C C . THR B 1 47 ? 8.047 3.693 4.84 1 98.12 47 THR B C 1
ATOM 3128 O O . THR B 1 47 ? 8.172 4.016 6.023 1 98.12 47 THR B O 1
ATOM 3131 N N . HIS B 1 48 ? 9.07 3.336 4.113 1 96.88 48 HIS B N 1
ATOM 3132 C CA . HIS B 1 48 ? 10.383 3.105 4.703 1 96.88 48 HIS B CA 1
ATOM 3133 C C . HIS B 1 48 ? 11.023 4.418 5.148 1 96.88 48 HIS B C 1
ATOM 3135 O O . HIS B 1 48 ? 11.586 4.5 6.242 1 96.88 48 HIS B O 1
ATOM 3141 N N . GLU B 1 49 ? 10.914 5.43 4.25 1 97.69 49 GLU B N 1
ATOM 3142 C CA . GLU B 1 49 ? 11.508 6.723 4.582 1 97.69 49 GLU B CA 1
ATOM 3143 C C . GLU B 1 49 ? 10.836 7.34 5.805 1 97.69 49 GLU B C 1
ATOM 3145 O O . GLU B 1 49 ? 11.508 7.852 6.699 1 97.69 49 GLU B O 1
ATOM 3150 N N . PHE B 1 50 ? 9.516 7.293 5.828 1 98.75 50 PHE B N 1
ATOM 3151 C CA . PHE B 1 50 ? 8.766 7.848 6.949 1 98.75 50 PHE B CA 1
ATOM 3152 C C . PHE B 1 50 ? 9.055 7.074 8.227 1 98.75 50 PHE B C 1
ATOM 3154 O O . PHE B 1 50 ? 9.297 7.672 9.281 1 98.75 50 PHE B O 1
ATOM 3161 N N . SER B 1 51 ? 9.078 5.715 8.164 1 98.31 51 SER B N 1
ATOM 3162 C CA . SER B 1 51 ? 9.398 4.863 9.305 1 98.31 51 SER B CA 1
ATOM 3163 C C . SER B 1 51 ? 10.797 5.16 9.836 1 98.31 51 SER B C 1
ATOM 3165 O O . SER B 1 51 ? 11.008 5.223 11.055 1 98.31 51 SER B O 1
ATOM 3167 N N . ASP B 1 52 ? 11.719 5.316 8.922 1 97.88 52 ASP B N 1
ATOM 3168 C CA . ASP B 1 52 ? 13.094 5.613 9.312 1 97.88 52 ASP B CA 1
ATOM 3169 C C . ASP B 1 52 ? 13.18 6.941 10.062 1 97.88 52 ASP B C 1
ATOM 3171 O O . ASP B 1 52 ? 13.898 7.059 11.047 1 97.88 52 ASP B O 1
ATOM 3175 N N . ASP B 1 53 ? 12.461 7.957 9.539 1 98.56 53 ASP B N 1
ATOM 3176 C CA . ASP B 1 53 ? 12.445 9.25 10.211 1 98.56 53 ASP B CA 1
ATOM 3177 C C . ASP B 1 53 ? 11.906 9.125 11.633 1 98.56 53 ASP B C 1
ATOM 3179 O O . ASP B 1 53 ? 12.461 9.703 12.57 1 98.56 53 ASP B O 1
ATOM 3183 N N . ILE B 1 54 ? 10.828 8.398 11.789 1 98.56 54 ILE B N 1
ATOM 3184 C CA . ILE B 1 54 ? 10.234 8.195 13.109 1 98.56 54 ILE B CA 1
ATOM 3185 C C . ILE B 1 54 ? 11.234 7.492 14.023 1 98.56 54 ILE B C 1
ATOM 3187 O O . ILE B 1 54 ? 11.531 7.969 15.125 1 98.56 54 ILE B O 1
ATOM 3191 N N . GLN B 1 55 ? 11.797 6.41 13.539 1 97.06 55 GLN B N 1
ATOM 3192 C CA . GLN B 1 55 ? 12.664 5.566 14.352 1 97.06 55 GLN B CA 1
ATOM 3193 C C . GLN B 1 55 ? 13.93 6.316 14.766 1 97.06 55 GLN B C 1
ATOM 3195 O O . GLN B 1 55 ? 14.336 6.281 15.93 1 97.06 55 GLN B O 1
ATOM 3200 N N . THR B 1 56 ? 14.531 6.977 13.828 1 97.19 56 THR B N 1
ATOM 3201 C CA . THR B 1 56 ? 15.812 7.629 14.102 1 97.19 56 THR B CA 1
ATOM 3202 C C . THR B 1 56 ? 15.609 8.891 14.938 1 97.19 56 THR B C 1
ATOM 3204 O O . THR B 1 56 ? 16.547 9.375 15.578 1 97.19 56 THR B O 1
ATOM 3207 N N . SER B 1 57 ? 14.422 9.453 14.898 1 98 57 SER B N 1
ATOM 3208 C CA . SER B 1 57 ? 14.141 10.656 15.68 1 98 57 SER B CA 1
ATOM 3209 C C . SER B 1 57 ? 14.156 10.352 17.172 1 98 57 SER B C 1
ATOM 3211 O O . SER B 1 57 ? 14.43 11.234 17.984 1 98 57 SER B O 1
ATOM 3213 N N . GLY B 1 58 ? 13.75 9.133 17.531 1 97.69 58 GLY B N 1
ATOM 3214 C CA . GLY B 1 58 ? 13.672 8.727 18.922 1 97.69 58 GLY B CA 1
ATOM 3215 C C . GLY B 1 58 ? 12.398 9.188 19.609 1 97.69 58 GLY B C 1
ATOM 3216 O O . GLY B 1 58 ? 12.148 8.836 20.766 1 97.69 58 GLY B O 1
ATOM 3217 N N . HIS B 1 59 ? 11.602 9.984 18.922 1 98.38 59 HIS B N 1
ATOM 3218 C CA . HIS B 1 59 ? 10.336 10.43 19.5 1 98.38 59 HIS B CA 1
ATOM 3219 C C . HIS B 1 59 ? 9.289 9.328 19.453 1 98.38 59 HIS B C 1
ATOM 3221 O O . HIS B 1 59 ? 9.359 8.438 18.609 1 98.38 59 HIS B O 1
ATOM 3227 N N . ARG B 1 60 ? 8.312 9.391 20.328 1 97.25 60 ARG B N 1
ATOM 3228 C CA . ARG B 1 60 ? 7.242 8.398 20.391 1 97.25 60 ARG B CA 1
ATOM 3229 C C . ARG B 1 60 ? 6.082 8.789 19.484 1 97.25 60 ARG B C 1
ATOM 3231 O O . ARG B 1 60 ? 5.012 9.164 19.953 1 97.25 60 ARG B O 1
ATOM 3238 N N . VAL B 1 61 ? 6.305 8.695 18.234 1 97.75 61 VAL B N 1
ATOM 3239 C CA . VAL B 1 61 ? 5.211 8.883 17.281 1 97.75 61 VAL B CA 1
ATOM 3240 C C . VAL B 1 61 ? 4.309 7.648 17.297 1 97.75 61 VAL B C 1
ATOM 3242 O O . VAL B 1 61 ? 4.699 6.582 16.812 1 97.75 61 VAL B O 1
ATOM 3245 N N . PHE B 1 62 ? 3.158 7.855 17.75 1 94.94 62 PHE B N 1
ATOM 3246 C CA . PHE B 1 62 ? 2.213 6.77 17.984 1 94.94 62 PHE B CA 1
ATOM 3247 C C . PHE B 1 62 ? 1.35 6.52 16.75 1 94.94 62 PHE B C 1
ATOM 3249 O O . PHE B 1 62 ? 1.026 5.375 16.438 1 94.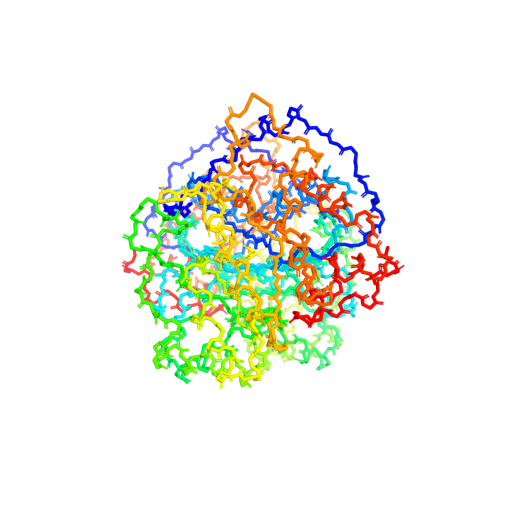94 62 PHE B O 1
ATOM 3256 N N . SER B 1 63 ? 0.958 7.5 16.125 1 97.25 63 SER B N 1
ATOM 3257 C CA . SER B 1 63 ? 0.053 7.473 14.977 1 97.25 63 SER B CA 1
ATOM 3258 C C . SER B 1 63 ? 0.287 8.664 14.062 1 97.25 63 SER B C 1
ATOM 3260 O O . SER B 1 63 ? 1.086 9.547 14.375 1 97.25 63 SER B O 1
ATOM 3262 N N . SER B 1 64 ? -0.343 8.609 12.906 1 98.62 64 SER B N 1
ATOM 3263 C CA . SER B 1 64 ? -0.196 9.742 12 1 98.62 64 SER B CA 1
ATOM 3264 C C . SER B 1 64 ? -1.416 9.891 11.094 1 98.62 64 SER B C 1
ATOM 3266 O O . SER B 1 64 ? -2.217 8.961 10.969 1 98.62 64 SER B O 1
ATOM 3268 N N . VAL B 1 65 ? -1.555 11.07 10.539 1 98.94 65 VAL B N 1
ATOM 3269 C CA . VAL B 1 65 ? -2.611 11.414 9.594 1 98.94 65 VAL B CA 1
ATOM 3270 C C . VAL B 1 65 ? -2.004 11.695 8.219 1 98.94 65 VAL B C 1
ATOM 3272 O O . VAL B 1 65 ? -1.192 12.609 8.062 1 98.94 65 VAL B O 1
ATOM 3275 N N . TYR B 1 66 ? -2.373 10.797 7.25 1 98.88 66 TYR B N 1
ATOM 3276 C CA . TYR B 1 66 ? -1.984 11.031 5.863 1 98.88 66 TYR B CA 1
ATOM 3277 C C . TYR B 1 66 ? -2.855 12.117 5.234 1 98.88 66 TYR B C 1
ATOM 3279 O O . TYR B 1 66 ? -4.082 12.078 5.355 1 98.88 66 TYR B O 1
ATOM 3287 N N . VAL B 1 67 ? -2.252 13.078 4.578 1 98.75 67 VAL B N 1
ATOM 3288 C CA . VAL B 1 67 ? -3.004 14.141 3.912 1 98.75 67 VAL B CA 1
ATOM 3289 C C . VAL B 1 67 ? -2.715 14.117 2.412 1 98.75 67 VAL B C 1
ATOM 3291 O O . VAL B 1 67 ? -1.555 14.047 1.999 1 98.75 67 VAL B O 1
ATOM 3294 N N . GLN B 1 68 ? -3.752 14.234 1.671 1 96.62 68 GLN B N 1
ATOM 3295 C CA . GLN B 1 68 ? -3.684 14.117 0.219 1 96.62 68 GLN B CA 1
ATOM 3296 C C . GLN B 1 68 ? -2.611 15.031 -0.36 1 96.62 68 GLN B C 1
ATOM 3298 O O . GLN B 1 68 ? -2.424 16.156 0.114 1 96.62 68 GLN B O 1
ATOM 3303 N N . CYS B 1 69 ? -1.931 14.562 -1.335 1 95.31 69 CYS B N 1
ATOM 3304 C CA . CYS B 1 69 ? -0.889 15.328 -2.014 1 95.31 69 CYS B CA 1
ATOM 3305 C C . CYS B 1 69 ? -0.798 14.93 -3.484 1 95.31 69 CYS B C 1
ATOM 3307 O O . CYS B 1 69 ? 0.254 15.086 -4.109 1 95.31 69 CYS B O 1
ATOM 3309 N N . ARG B 1 70 ? -1.865 14.273 -4.035 1 93.62 70 ARG B N 1
ATOM 3310 C CA . ARG B 1 70 ? -1.981 13.844 -5.426 1 93.62 70 ARG B CA 1
ATOM 3311 C C . ARG B 1 70 ? -0.996 12.719 -5.734 1 93.62 70 ARG B C 1
ATOM 3313 O O . ARG B 1 70 ? -0.398 12.695 -6.812 1 93.62 70 ARG B O 1
ATOM 3320 N N . SER B 1 71 ? -0.767 11.93 -4.77 1 95.38 71 SER B N 1
ATOM 3321 C CA . SER B 1 71 ? 0.041 10.734 -4.949 1 95.38 71 SER B CA 1
ATOM 3322 C C . SER B 1 71 ? -0.796 9.578 -5.492 1 95.38 71 SER B C 1
ATOM 3324 O O . SER B 1 71 ? -1.938 9.383 -5.074 1 95.38 71 SER B O 1
ATOM 3326 N N . MET B 1 72 ? -0.29 8.812 -6.516 1 97.56 72 MET B N 1
ATOM 3327 C CA . MET B 1 72 ? -0.818 7.535 -6.98 1 97.56 72 MET B CA 1
ATOM 3328 C C . MET B 1 72 ? -2.242 7.691 -7.5 1 97.56 72 MET B C 1
ATOM 3330 O O . MET B 1 72 ? -3.096 6.836 -7.254 1 97.56 72 MET B O 1
ATOM 3334 N N . LEU B 1 73 ? -2.543 8.836 -8.133 1 96.56 73 LEU B N 1
ATOM 3335 C CA . LEU B 1 73 ? -3.82 8.961 -8.82 1 96.56 73 LEU B CA 1
ATOM 3336 C C . LEU B 1 73 ? -3.971 7.879 -9.883 1 96.56 73 LEU B C 1
ATOM 3338 O O . LEU B 1 73 ? -3.002 7.527 -10.562 1 96.56 73 LEU B O 1
ATOM 3342 N N . ARG B 1 74 ? -5.211 7.375 -10.031 1 96.31 74 ARG B N 1
ATOM 3343 C CA . ARG B 1 74 ? -5.445 6.379 -11.07 1 96.31 74 ARG B CA 1
ATOM 3344 C C . ARG B 1 74 ? -5.145 6.949 -12.453 1 96.31 74 ARG B C 1
ATOM 3346 O O . ARG B 1 74 ? -5.539 8.07 -12.766 1 96.31 74 ARG B O 1
ATOM 3353 N N . ARG B 1 75 ? -4.5 6.188 -13.234 1 94.12 75 ARG B N 1
ATOM 3354 C CA . ARG B 1 75 ? -4.156 6.617 -14.586 1 94.12 75 ARG B CA 1
ATOM 3355 C C . ARG B 1 75 ? -5.375 6.57 -15.5 1 94.12 75 ARG B C 1
ATOM 3357 O O . ARG B 1 75 ? -5.516 7.402 -16.406 1 94.12 75 ARG B O 1
ATOM 3364 N N . HIS B 1 76 ? -6.258 5.594 -15.227 1 91.25 76 HIS B N 1
ATOM 3365 C CA . HIS B 1 76 ? -7.414 5.383 -16.094 1 91.25 76 HIS B CA 1
ATOM 3366 C C . HIS B 1 76 ? -8.719 5.547 -15.312 1 91.25 76 HIS B C 1
ATOM 3368 O O . HIS B 1 76 ? -8.711 5.621 -14.086 1 91.25 76 HIS B O 1
ATOM 3374 N N . GLY B 1 77 ? -9.805 5.68 -16.109 1 90.75 77 GLY B N 1
ATOM 3375 C CA . GLY B 1 77 ? -11.109 5.848 -15.508 1 90.75 77 GLY B CA 1
ATOM 3376 C C . GLY B 1 77 ? -11.578 7.289 -15.477 1 90.75 77 GLY B C 1
ATOM 3377 O O . GLY B 1 77 ? -10.883 8.18 -15.969 1 90.75 77 GLY B O 1
ATOM 3378 N N . PRO B 1 78 ? -12.781 7.5 -14.906 1 92.62 78 PRO B N 1
ATOM 3379 C CA . PRO B 1 78 ? -13.32 8.859 -14.828 1 92.62 78 PRO B CA 1
ATOM 3380 C C . PRO B 1 78 ? -12.445 9.797 -14 1 92.62 78 PRO B C 1
ATOM 3382 O O . PRO B 1 78 ? -11.93 9.398 -12.953 1 92.62 78 PRO B O 1
ATOM 3385 N N . GLU B 1 79 ? -12.289 11.023 -14.461 1 91.38 79 GLU B N 1
ATOM 3386 C CA . GLU B 1 79 ? -11.445 12.031 -13.82 1 91.38 79 GLU B CA 1
ATOM 3387 C C . GLU B 1 79 ? -11.836 12.219 -12.359 1 91.38 79 GLU B C 1
ATOM 3389 O O . GLU B 1 79 ? -10.969 12.367 -11.5 1 91.38 79 GLU B O 1
ATOM 3394 N N . THR B 1 80 ? -13.102 12.109 -12.07 1 90.75 80 THR B N 1
ATOM 3395 C CA . THR B 1 80 ? -13.633 12.414 -10.75 1 90.75 80 THR B CA 1
ATOM 3396 C C . THR B 1 80 ? -13.281 11.305 -9.766 1 90.75 80 THR B C 1
ATOM 3398 O O . THR B 1 80 ? -13.391 11.484 -8.547 1 90.75 80 THR B O 1
ATOM 3401 N N . LEU B 1 81 ? -12.805 10.133 -10.32 1 94.12 81 LEU B N 1
ATOM 3402 C CA . LEU B 1 81 ? -12.547 9 -9.438 1 94.12 81 LEU B CA 1
ATOM 3403 C C . LEU B 1 81 ? -11.055 8.703 -9.344 1 94.12 81 LEU B C 1
ATOM 3405 O O . LEU B 1 81 ? -10.633 7.855 -8.555 1 94.12 81 LEU B O 1
ATOM 3409 N N . LYS B 1 82 ? -10.242 9.438 -10.078 1 95.69 82 LYS B N 1
ATOM 3410 C CA . LYS B 1 82 ? -8.805 9.203 -10.109 1 95.69 82 LYS B CA 1
ATOM 3411 C C . LYS B 1 82 ? -8.188 9.375 -8.719 1 95.69 82 LYS B C 1
ATOM 3413 O O . LYS B 1 82 ? -7.297 8.617 -8.328 1 95.69 82 LYS B O 1
ATOM 3418 N N . PRO B 1 83 ? -8.781 10.305 -7.891 1 96.38 83 PRO B N 1
ATOM 3419 C CA . PRO B 1 83 ? -8.203 10.508 -6.562 1 96.38 83 PRO B CA 1
ATOM 3420 C C . PRO B 1 83 ? -8.43 9.32 -5.629 1 96.38 83 PRO B C 1
ATOM 3422 O O . PRO B 1 83 ? -7.789 9.227 -4.578 1 96.38 83 PRO B O 1
ATOM 3425 N N . LEU B 1 84 ? -9.336 8.383 -5.984 1 96.94 84 LEU B N 1
ATOM 3426 C CA . LEU B 1 84 ? -9.562 7.195 -5.168 1 96.94 84 LEU B CA 1
ATOM 3427 C C . LEU B 1 84 ? -8.289 6.355 -5.074 1 96.94 84 LEU B C 1
ATOM 3429 O O . LEU B 1 84 ? -8.055 5.688 -4.066 1 96.94 84 LEU B O 1
ATOM 3433 N N . GLY B 1 85 ? -7.43 6.441 -6.16 1 97.69 85 GLY B N 1
ATOM 3434 C CA . GLY B 1 85 ? -6.16 5.73 -6.145 1 97.69 85 GLY B CA 1
ATOM 3435 C C . GLY B 1 85 ? -5.273 6.125 -4.98 1 97.69 85 GLY B C 1
ATOM 3436 O O . GLY B 1 85 ? -4.617 5.27 -4.375 1 97.69 85 GLY B O 1
ATOM 3437 N N . GLU B 1 86 ? -5.309 7.375 -4.637 1 98.12 86 GLU B N 1
ATOM 3438 C CA . GLU B 1 86 ? -4.484 7.867 -3.533 1 98.12 86 GLU B CA 1
ATOM 3439 C C . GLU B 1 86 ? -4.984 7.336 -2.193 1 98.12 86 GLU B C 1
ATOM 3441 O O . GLU B 1 86 ? -4.188 7.023 -1.306 1 98.12 86 GLU B O 1
ATOM 3446 N N . ILE B 1 87 ? -6.281 7.254 -2.023 1 98.44 87 ILE B N 1
ATOM 3447 C CA . ILE B 1 87 ? -6.883 6.77 -0.784 1 98.44 87 ILE B CA 1
ATOM 3448 C C . ILE B 1 87 ? -6.57 5.285 -0.606 1 98.44 87 ILE B C 1
ATOM 3450 O O . ILE B 1 87 ? -6.199 4.852 0.486 1 98.44 87 ILE B O 1
ATOM 3454 N N . GLU B 1 88 ? -6.645 4.562 -1.682 1 97.81 88 GLU B N 1
ATOM 3455 C CA . GLU B 1 88 ? -6.312 3.141 -1.658 1 97.81 88 GLU B CA 1
ATOM 3456 C C . GLU B 1 88 ? -4.84 2.922 -1.329 1 97.81 88 GLU B C 1
ATOM 3458 O O . GLU B 1 88 ? -4.5 2.051 -0.524 1 97.81 88 GLU B O 1
ATOM 3463 N N . PHE B 1 89 ? -4.055 3.723 -1.944 1 98.56 89 PHE B N 1
ATOM 3464 C CA . PHE B 1 89 ? -2.617 3.697 -1.705 1 98.56 89 PHE B CA 1
ATOM 3465 C C . PHE B 1 89 ? -2.309 3.947 -0.234 1 98.56 89 PHE B C 1
ATOM 3467 O O . PHE B 1 89 ? -1.606 3.158 0.402 1 98.56 89 PHE B O 1
ATOM 3474 N N . ALA B 1 90 ? -2.844 4.977 0.313 1 98.75 90 ALA B N 1
ATOM 3475 C CA . ALA B 1 90 ? -2.6 5.332 1.708 1 98.75 90 ALA B CA 1
ATOM 3476 C C . ALA B 1 90 ? -3.096 4.238 2.648 1 98.75 90 ALA B C 1
ATOM 3478 O O . ALA B 1 90 ? -2.471 3.965 3.676 1 98.75 90 ALA B O 1
ATOM 3479 N N . SER B 1 91 ? -4.223 3.656 2.318 1 98.44 91 SER B N 1
ATOM 3480 C CA . SER B 1 91 ? -4.758 2.568 3.129 1 98.44 91 SER B CA 1
ATOM 3481 C C . SER B 1 91 ? -3.811 1.375 3.15 1 98.44 91 SER B C 1
ATOM 3483 O O . SER B 1 91 ? -3.67 0.706 4.176 1 98.44 91 SER B O 1
ATOM 3485 N N . GLY B 1 92 ? -3.221 1.091 2.008 1 98.5 92 GLY B N 1
ATOM 3486 C CA . GLY B 1 92 ? -2.229 0.028 1.956 1 98.5 92 GLY B CA 1
ATOM 3487 C C . GLY B 1 92 ? -1.02 0.297 2.832 1 98.5 92 GLY B C 1
ATOM 3488 O O . GLY B 1 92 ? -0.483 -0.62 3.457 1 98.5 92 GLY B O 1
ATOM 3489 N N . ILE B 1 93 ? -0.596 1.533 2.85 1 98.56 93 ILE B N 1
ATOM 3490 C CA . ILE B 1 93 ? 0.529 1.914 3.697 1 98.56 93 ILE B CA 1
ATOM 3491 C C . ILE B 1 93 ? 0.14 1.769 5.168 1 98.56 93 ILE B C 1
ATOM 3493 O O . ILE B 1 93 ? 0.949 1.332 5.988 1 98.56 93 ILE B O 1
ATOM 3497 N N . ALA B 1 94 ? -1.107 2.168 5.492 1 98.44 94 ALA B N 1
ATOM 3498 C CA . ALA B 1 94 ? -1.601 1.976 6.852 1 98.44 94 ALA B CA 1
ATOM 3499 C C . ALA B 1 94 ? -1.513 0.509 7.266 1 98.44 94 ALA B C 1
ATOM 3501 O O . ALA B 1 94 ? -1.144 0.199 8.398 1 98.44 94 ALA B O 1
ATOM 3502 N N . ALA B 1 95 ? -1.848 -0.387 6.355 1 97.81 95 ALA B N 1
ATOM 3503 C CA . ALA B 1 95 ? -1.767 -1.82 6.625 1 97.81 95 ALA B CA 1
ATOM 3504 C C . ALA B 1 95 ? -0.328 -2.244 6.906 1 97.81 95 ALA B C 1
ATOM 3506 O O . ALA B 1 95 ? -0.079 -3.076 7.781 1 97.81 95 ALA B O 1
ATOM 3507 N N . MET B 1 96 ? 0.579 -1.712 6.164 1 98.12 96 MET B N 1
ATOM 3508 C CA . MET B 1 96 ? 1.988 -2.004 6.41 1 98.12 96 MET B CA 1
ATOM 3509 C C . MET B 1 96 ? 2.385 -1.604 7.828 1 98.12 96 MET B C 1
ATOM 3511 O O . MET B 1 96 ? 2.969 -2.402 8.562 1 98.12 96 MET B O 1
ATOM 3515 N N . PHE B 1 97 ? 2.014 -0.411 8.242 1 97.62 97 PHE B N 1
ATOM 3516 C CA . PHE B 1 97 ? 2.338 0.053 9.586 1 97.62 97 PHE B CA 1
ATOM 3517 C C . PHE B 1 97 ? 1.635 -0.799 10.641 1 97.62 97 PHE B C 1
ATOM 3519 O O . PHE B 1 97 ? 2.209 -1.098 11.688 1 97.62 97 PHE B O 1
ATOM 3526 N N . ALA B 1 98 ? 0.419 -1.187 10.398 1 96.69 98 ALA B N 1
ATOM 3527 C CA . ALA B 1 98 ? -0.386 -1.955 11.344 1 96.69 98 ALA B CA 1
ATOM 3528 C C . ALA B 1 98 ? 0.21 -3.34 11.57 1 96.69 98 ALA B C 1
ATOM 3530 O O . ALA B 1 98 ? -0.151 -4.027 12.531 1 96.69 98 ALA B O 1
ATOM 3531 N N . SER B 1 99 ? 1.064 -3.807 10.633 1 96.31 99 SER B N 1
ATOM 3532 C CA . SER B 1 99 ? 1.733 -5.094 10.805 1 96.31 99 SER B CA 1
ATOM 3533 C C . SER B 1 99 ? 2.707 -5.059 11.977 1 96.31 99 SER B C 1
ATOM 3535 O O . SER B 1 99 ? 3.105 -6.105 12.492 1 96.31 99 SER B O 1
ATOM 3537 N N . GLY B 1 100 ? 3.195 -3.822 12.32 1 94.38 100 GLY B N 1
ATOM 3538 C CA . GLY B 1 100 ? 4.125 -3.656 13.43 1 94.38 100 GLY B CA 1
ATOM 3539 C C . GLY B 1 100 ? 5.578 -3.682 13 1 94.38 100 GLY B C 1
ATOM 3540 O O . GLY B 1 100 ? 6.48 -3.576 13.828 1 94.38 100 GLY B O 1
ATOM 3541 N N . HIS B 1 101 ? 5.82 -3.67 11.695 1 92 101 HIS B N 1
ATOM 3542 C CA . HIS B 1 101 ? 7.188 -3.854 11.219 1 92 101 HIS B CA 1
ATOM 3543 C C . HIS B 1 101 ? 7.828 -2.518 10.859 1 92 101 HIS B C 1
ATOM 3545 O O . HIS B 1 101 ? 9.016 -2.467 10.516 1 92 101 HIS B O 1
ATOM 3551 N N . TYR B 1 102 ? 7.023 -1.397 11.031 1 95.31 102 TYR B N 1
ATOM 3552 C CA . TYR B 1 102 ? 7.516 -0.082 10.641 1 95.31 102 TYR B CA 1
ATOM 3553 C C . TYR B 1 102 ? 7.344 0.924 11.773 1 95.31 102 TYR B C 1
ATOM 3555 O O . TYR B 1 102 ? 6.238 1.422 12.008 1 95.31 102 TYR B O 1
ATOM 3563 N N . ALA B 1 103 ? 8.484 1.353 12.508 1 92.56 103 ALA B N 1
ATOM 3564 C CA . ALA B 1 103 ? 8.656 2.35 13.562 1 92.56 103 ALA B CA 1
ATOM 3565 C C . ALA B 1 103 ? 7.715 2.08 14.734 1 92.56 103 ALA B C 1
ATOM 3567 O O . ALA B 1 103 ? 7.508 2.947 15.586 1 92.56 103 ALA B O 1
ATOM 3568 N N . ASN B 1 104 ? 7.078 0.876 14.781 1 89.44 104 ASN B N 1
ATOM 3569 C CA . ASN B 1 104 ? 6.07 0.615 15.797 1 89.44 104 ASN B CA 1
ATOM 3570 C C . ASN B 1 104 ? 5.039 1.739 15.867 1 89.44 104 ASN B C 1
ATOM 3572 O O . ASN B 1 104 ? 4.785 2.287 16.938 1 89.44 104 ASN B O 1
ATOM 3576 N N . ALA B 1 105 ? 4.527 2.264 14.938 1 94.94 105 ALA B N 1
ATOM 3577 C CA . ALA B 1 105 ? 3.549 3.34 14.781 1 94.94 105 ALA B CA 1
ATOM 3578 C C . ALA B 1 105 ? 2.361 2.889 13.938 1 94.94 105 ALA B C 1
ATOM 3580 O O . ALA B 1 105 ? 2.494 1.996 13.102 1 94.94 105 ALA B O 1
ATOM 3581 N N . LEU B 1 106 ? 1.237 3.402 14.242 1 96.31 106 LEU B N 1
ATOM 3582 C CA . LEU B 1 106 ? 0.087 3.242 13.359 1 96.31 106 LEU B CA 1
ATOM 3583 C C . LEU B 1 106 ? 0.044 4.355 12.312 1 96.31 106 LEU B C 1
ATOM 3585 O O . LEU B 1 106 ? -0.825 5.227 12.367 1 96.31 106 LEU B O 1
ATOM 3589 N N . GLY B 1 107 ? 1.033 4.25 11.391 1 97.5 107 GLY B N 1
ATOM 3590 C CA . GLY B 1 107 ? 1.101 5.246 10.328 1 97.5 107 GLY B CA 1
ATOM 3591 C C . GLY B 1 107 ? -0.132 5.262 9.445 1 97.5 107 GLY B C 1
ATOM 3592 O O . GLY B 1 107 ? -0.69 4.207 9.133 1 97.5 107 GLY B O 1
ATOM 3593 N N . CYS B 1 108 ? -0.611 6.492 9.094 1 98.44 108 CYS B N 1
ATOM 3594 C CA . CYS B 1 108 ? -1.77 6.688 8.227 1 98.44 108 CYS B CA 1
ATOM 3595 C C . CYS B 1 108 ? -3.027 6.109 8.867 1 98.44 108 CYS B C 1
ATOM 3597 O O . CYS B 1 108 ? -3.879 5.551 8.172 1 98.44 108 CYS B O 1
ATOM 3599 N N . GLU B 1 109 ? -3.092 6.203 10.18 1 97.69 109 GLU B N 1
ATOM 3600 C CA . GLU B 1 109 ? -4.281 5.707 10.867 1 97.69 109 GLU B CA 1
ATOM 3601 C C . GLU B 1 109 ? -5.527 6.477 10.438 1 97.69 109 GLU B C 1
ATOM 3603 O O . GLU B 1 109 ? -6.633 5.934 10.461 1 97.69 109 GLU B O 1
ATOM 3608 N N . ALA B 1 110 ? -5.312 7.73 10.086 1 98.75 110 ALA B N 1
ATOM 3609 C CA . ALA B 1 110 ? -6.352 8.539 9.461 1 98.75 110 ALA B CA 1
ATOM 3610 C C . ALA B 1 110 ? -5.895 9.055 8.094 1 98.75 110 ALA B C 1
ATOM 3612 O O . ALA B 1 110 ? -4.703 9.289 7.879 1 98.75 110 ALA B O 1
ATOM 3613 N N . ILE B 1 111 ? -6.898 9.172 7.207 1 98.81 111 ILE B N 1
ATOM 3614 C CA . ILE B 1 111 ? -6.598 9.586 5.84 1 98.81 111 ILE B CA 1
ATOM 3615 C C . ILE B 1 111 ? -7.453 10.789 5.465 1 98.81 111 ILE B C 1
ATOM 3617 O O . ILE B 1 111 ? -8.672 10.773 5.625 1 98.81 111 ILE B O 1
ATOM 3621 N N . ILE B 1 112 ? -6.801 11.852 5.133 1 98.88 112 ILE B N 1
ATOM 3622 C CA . ILE B 1 112 ? -7.438 12.984 4.457 1 98.88 112 ILE B CA 1
ATOM 3623 C C . ILE B 1 112 ? -7.254 12.852 2.947 1 98.88 112 ILE B C 1
ATOM 3625 O O . ILE B 1 112 ? -6.145 13 2.436 1 98.88 112 ILE B O 1
ATOM 3629 N N . GLY B 1 113 ? -8.336 12.516 2.27 1 98.12 113 GLY B N 1
ATOM 3630 C CA . GLY B 1 113 ? -8.273 12.289 0.835 1 98.12 113 GLY B CA 1
ATOM 3631 C C . GLY B 1 113 ? -8.57 13.531 0.016 1 98.12 113 GLY B C 1
ATOM 3632 O O . GLY B 1 113 ? -8.617 14.633 0.555 1 98.12 113 GLY B O 1
ATOM 3633 N N . GLY B 1 114 ? -8.562 13.297 -1.306 1 95.31 114 GLY B N 1
ATOM 3634 C CA . GLY B 1 114 ? -8.945 14.336 -2.244 1 95.31 114 GLY B CA 1
ATOM 3635 C C . GLY B 1 114 ? -10.039 13.906 -3.201 1 95.31 114 GLY B C 1
ATOM 3636 O O . GLY B 1 114 ? -9.984 12.812 -3.766 1 95.31 114 GLY B O 1
ATOM 3637 N N . LEU B 1 115 ? -11.172 14.586 -3.219 1 94.5 115 LEU B N 1
ATOM 3638 C CA . LEU B 1 115 ? -12.219 14.492 -4.23 1 94.5 115 LEU B CA 1
ATOM 3639 C C . LEU B 1 115 ? -12.594 15.867 -4.758 1 94.5 115 LEU B C 1
ATOM 3641 O O . LEU B 1 115 ? -12.258 16.891 -4.148 1 94.5 115 LEU B O 1
ATOM 3645 N N . ASN B 1 116 ? -13.211 15.898 -5.898 1 92.5 116 ASN B N 1
ATOM 3646 C CA . ASN B 1 116 ? -13.648 17.172 -6.473 1 92.5 116 ASN B CA 1
ATOM 3647 C C . ASN B 1 116 ? -14.852 17.734 -5.719 1 92.5 116 ASN B C 1
ATOM 3649 O O . ASN B 1 116 ? -15.992 17.344 -5.984 1 92.5 116 ASN B O 1
ATOM 3653 N N . LEU B 1 117 ? -14.586 18.703 -4.93 1 94.19 117 LEU B N 1
ATOM 3654 C CA . LEU B 1 117 ? -15.648 19.266 -4.098 1 94.19 117 LEU B CA 1
ATOM 3655 C C . LEU B 1 117 ? -16.609 20.094 -4.938 1 94.19 117 LEU B C 1
ATOM 3657 O O . LEU B 1 117 ? -17.703 20.453 -4.473 1 94.19 117 LEU B O 1
ATOM 3661 N N . LEU B 1 118 ? -16.266 20.359 -6.188 1 93.69 118 LEU B N 1
ATOM 3662 C CA . LEU B 1 118 ? -17.125 21.172 -7.035 1 93.69 118 LEU B CA 1
ATOM 3663 C C . LEU B 1 118 ? -18.312 20.344 -7.539 1 93.69 118 LEU B C 1
ATOM 3665 O O . LEU B 1 118 ? -19.281 20.906 -8.062 1 93.69 118 LEU B O 1
ATOM 3669 N N . ALA B 1 119 ? -18.234 19.062 -7.363 1 91.94 119 ALA B N 1
ATOM 3670 C CA . ALA B 1 119 ? -19.312 18.188 -7.816 1 91.94 119 ALA B CA 1
ATOM 3671 C C . ALA B 1 119 ? -20.484 18.219 -6.852 1 91.94 119 ALA B C 1
ATOM 3673 O O . ALA B 1 119 ? -21.578 17.734 -7.172 1 91.94 119 ALA B O 1
ATOM 3674 N N . GLY B 1 120 ? -20.328 18.859 -5.734 1 89.69 120 GLY B N 1
ATOM 3675 C CA . GLY B 1 120 ? -21.406 18.953 -4.754 1 89.69 120 GLY B CA 1
ATOM 3676 C C . GLY B 1 120 ? -21.938 17.594 -4.316 1 89.69 120 GLY B C 1
ATOM 3677 O O . GLY B 1 120 ? -21.156 16.703 -3.959 1 89.69 120 GLY B O 1
ATOM 3678 N N . ASP B 1 121 ? -23.156 17.422 -4.422 1 86.81 121 ASP B N 1
ATOM 3679 C CA . ASP B 1 121 ? -23.828 16.203 -3.979 1 86.81 121 ASP B CA 1
ATOM 3680 C C . ASP B 1 121 ? -23.516 15.031 -4.914 1 86.81 121 ASP B C 1
ATOM 3682 O O . ASP B 1 121 ? -23.641 13.867 -4.531 1 86.81 121 ASP B O 1
ATOM 3686 N N . ALA B 1 122 ? -23.125 15.414 -6.059 1 90.19 122 ALA B N 1
ATOM 3687 C CA . ALA B 1 122 ? -22.812 14.383 -7.047 1 90.19 122 ALA B CA 1
ATOM 3688 C C . ALA B 1 122 ? -21.578 13.586 -6.641 1 90.19 122 ALA B C 1
ATOM 3690 O O . ALA B 1 122 ? -21.312 12.523 -7.207 1 90.19 122 ALA B O 1
ATOM 3691 N N . MET B 1 123 ? -20.922 14.07 -5.5 1 93.56 123 MET B N 1
ATOM 3692 C CA . MET B 1 123 ? -19.703 13.383 -5.062 1 93.56 123 MET B CA 1
ATOM 3693 C C . MET B 1 123 ? -20.047 12.203 -4.16 1 93.56 123 MET B C 1
ATOM 3695 O O . MET B 1 123 ? -19.172 11.414 -3.797 1 93.56 123 MET B O 1
ATOM 3699 N N . GLN B 1 124 ? -21.375 11.992 -3.762 1 95.25 124 GLN B N 1
ATOM 3700 C CA . GLN B 1 124 ? -21.766 11.031 -2.74 1 95.25 124 GLN B CA 1
ATOM 3701 C C . GLN B 1 124 ? -21.281 9.625 -3.082 1 95.25 124 GLN B C 1
ATOM 3703 O O . GLN B 1 124 ? -20.688 8.945 -2.24 1 95.25 124 GLN B O 1
ATOM 3708 N N . PRO B 1 125 ? -21.453 9.227 -4.375 1 94.44 125 PRO B N 1
ATOM 3709 C CA . PRO B 1 125 ? -20.969 7.879 -4.707 1 94.44 125 PRO B CA 1
ATOM 3710 C C . PRO B 1 125 ? -19.469 7.738 -4.535 1 94.44 125 PRO B C 1
ATOM 3712 O O . PRO B 1 125 ? -18.984 6.691 -4.094 1 94.44 125 PRO B O 1
ATOM 3715 N N . ALA B 1 126 ? -18.734 8.75 -4.883 1 95.12 126 ALA B N 1
ATOM 3716 C CA . ALA B 1 126 ? -17.281 8.727 -4.73 1 95.12 126 ALA B CA 1
ATOM 3717 C C . ALA B 1 126 ? -16.875 8.68 -3.258 1 95.12 126 ALA B C 1
ATOM 3719 O O . ALA B 1 126 ? -15.906 8.016 -2.893 1 95.12 126 ALA B O 1
ATOM 3720 N N . ILE B 1 127 ? -17.641 9.359 -2.375 1 96.56 127 ILE B N 1
ATOM 3721 C CA . ILE B 1 127 ? -17.391 9.352 -0.939 1 96.56 127 ILE B CA 1
ATOM 3722 C C . ILE B 1 127 ? -17.594 7.941 -0.388 1 96.56 127 ILE B C 1
ATOM 3724 O O . ILE B 1 127 ? -16.781 7.445 0.393 1 96.56 127 ILE B O 1
ATOM 3728 N N . GLU B 1 128 ? -18.641 7.316 -0.826 1 95.12 128 GLU B N 1
ATOM 3729 C CA . GLU B 1 128 ? -18.938 5.953 -0.379 1 95.12 128 GLU B CA 1
ATOM 3730 C C . GLU B 1 128 ? -17.812 4.996 -0.788 1 95.12 128 GLU B C 1
ATOM 3732 O O . GLU B 1 128 ? -17.375 4.168 0.014 1 95.12 128 GLU B O 1
ATOM 3737 N N . SER B 1 129 ? -17.391 5.141 -2.027 1 94.19 129 SER B N 1
ATOM 3738 C CA . SER B 1 129 ? -16.281 4.328 -2.504 1 94.19 129 SER B CA 1
ATOM 3739 C C . SER B 1 129 ? -15.008 4.602 -1.7 1 94.19 129 SER B C 1
ATOM 3741 O O . SER B 1 129 ? -14.281 3.67 -1.341 1 94.19 129 SER B O 1
ATOM 3743 N N . ALA B 1 130 ? -14.766 5.816 -1.405 1 96.75 130 ALA B N 1
ATOM 3744 C CA . ALA B 1 130 ? -13.57 6.215 -0.66 1 96.75 130 ALA B CA 1
ATOM 3745 C C . ALA B 1 130 ? -13.594 5.641 0.754 1 96.75 130 ALA B C 1
ATOM 3747 O O . ALA B 1 130 ? -12.562 5.18 1.258 1 96.75 130 ALA B O 1
ATOM 3748 N N . LEU B 1 131 ? -14.75 5.656 1.389 1 96.19 131 LEU B N 1
ATOM 3749 C CA . LEU B 1 131 ? -14.898 5.113 2.734 1 96.19 131 LEU B CA 1
ATOM 3750 C C . LEU B 1 131 ? -14.609 3.615 2.75 1 96.19 131 LEU B C 1
ATOM 3752 O O . LEU B 1 131 ? -13.891 3.127 3.623 1 96.19 131 LEU B O 1
ATOM 3756 N N . ALA B 1 132 ? -15.062 2.969 1.781 1 93.75 132 ALA B N 1
ATOM 3757 C CA . ALA B 1 132 ? -14.844 1.529 1.688 1 93.75 132 ALA B CA 1
ATOM 3758 C C . ALA B 1 132 ? -13.375 1.217 1.414 1 93.75 132 ALA B C 1
ATOM 3760 O O . ALA B 1 132 ? -12.773 0.371 2.084 1 93.75 132 ALA B O 1
ATOM 3761 N N . LEU B 1 133 ? -12.75 1.906 0.513 1 94.75 133 LEU B N 1
ATOM 3762 C CA . LEU B 1 133 ? -11.383 1.66 0.065 1 94.75 133 LEU B CA 1
ATOM 3763 C C . LEU B 1 133 ? -10.383 2.008 1.16 1 94.75 133 LEU B C 1
ATOM 3765 O O . LEU B 1 133 ? -9.273 1.466 1.188 1 94.75 133 LEU B O 1
ATOM 3769 N N . SER B 1 134 ? -10.781 2.885 2.096 1 96.62 134 SER B N 1
ATOM 3770 C CA . SER B 1 134 ? -9.859 3.332 3.137 1 96.62 134 SER B CA 1
ATOM 3771 C C . SER B 1 134 ? -9.914 2.408 4.348 1 96.62 134 SER B C 1
ATOM 3773 O O . SER B 1 134 ? -9.148 2.586 5.301 1 96.62 134 SER B O 1
ATOM 3775 N N . GLY B 1 135 ? -10.836 1.378 4.348 1 91.38 135 GLY B N 1
ATOM 3776 C CA . GLY B 1 135 ? -11.016 0.527 5.512 1 91.38 135 GLY B CA 1
ATOM 3777 C C . GLY B 1 135 ? -11.523 1.281 6.73 1 91.38 135 GLY B C 1
ATOM 3778 O O . GLY B 1 135 ? -11.172 0.944 7.863 1 91.38 135 GLY B O 1
ATOM 3779 N N . GLY B 1 136 ? -12.188 2.375 6.469 1 90.94 136 GLY B N 1
ATOM 3780 C CA . GLY B 1 136 ? -12.727 3.166 7.559 1 90.94 136 GLY B CA 1
ATOM 3781 C C . GLY B 1 136 ? -11.773 4.223 8.07 1 90.94 136 GLY B C 1
ATOM 3782 O O . GLY B 1 136 ? -12.016 4.844 9.102 1 90.94 136 GLY B O 1
ATOM 3783 N N . ARG B 1 137 ? -10.703 4.484 7.352 1 97.31 137 ARG B N 1
ATOM 3784 C CA . ARG B 1 137 ? -9.68 5.41 7.824 1 97.31 137 ARG B CA 1
ATOM 3785 C C . ARG B 1 137 ? -9.93 6.816 7.289 1 97.31 137 ARG B C 1
ATOM 3787 O O . ARG B 1 137 ? -9.32 7.781 7.758 1 97.31 137 ARG B O 1
ATOM 3794 N N . LEU B 1 138 ? -10.82 6.973 6.277 1 98.25 138 LEU B N 1
ATOM 3795 C CA . LEU B 1 138 ? -11.086 8.289 5.703 1 98.25 138 LEU B CA 1
ATOM 3796 C C . LEU B 1 138 ? -11.742 9.211 6.727 1 98.25 138 LEU B C 1
ATOM 3798 O O . LEU B 1 138 ? -12.766 8.859 7.316 1 98.25 138 LEU B O 1
ATOM 3802 N N . ARG B 1 139 ? -11.102 10.375 6.926 1 98.75 139 ARG B N 1
ATOM 3803 C CA . ARG B 1 139 ? -11.617 11.273 7.957 1 98.75 139 ARG B CA 1
ATOM 3804 C C . ARG B 1 139 ? -11.922 12.648 7.383 1 98.75 139 ARG B C 1
ATOM 3806 O O . ARG B 1 139 ? -12.602 13.453 8.023 1 98.75 139 ARG B O 1
ATOM 3813 N N . GLY B 1 140 ? -11.516 12.961 6.273 1 98.62 140 GLY B N 1
ATOM 3814 C CA . GLY B 1 140 ? -11.734 14.273 5.68 1 98.62 140 GLY B CA 1
ATOM 3815 C C . GLY B 1 140 ? -11.211 14.375 4.258 1 98.62 140 GLY B C 1
ATOM 3816 O O . GLY B 1 140 ? -10.789 13.375 3.67 1 98.62 140 GLY B O 1
ATOM 3817 N N . MET B 1 141 ? -11.383 15.562 3.695 1 98.19 141 MET B N 1
ATOM 3818 C CA . MET B 1 141 ? -10.906 15.883 2.352 1 98.19 141 MET B CA 1
ATOM 3819 C C . MET B 1 141 ? -10.125 17.188 2.35 1 98.19 141 MET B C 1
ATOM 3821 O O . MET B 1 141 ? -10.32 18.031 3.219 1 98.19 141 MET B O 1
ATOM 3825 N N . ARG B 1 142 ? -9.234 17.219 1.494 1 96.5 142 ARG B N 1
ATOM 3826 C CA . ARG B 1 142 ? -8.523 18.453 1.199 1 96.5 142 ARG B CA 1
ATOM 3827 C C . ARG B 1 142 ? -8.547 18.75 -0.296 1 96.5 142 ARG B C 1
ATOM 3829 O O . ARG B 1 142 ? -8.391 17.844 -1.118 1 96.5 142 ARG B O 1
ATOM 3836 N N . ASN B 1 143 ? -8.852 19.984 -0.665 1 91.62 143 ASN B N 1
ATOM 3837 C CA . ASN B 1 143 ? -8.852 20.484 -2.039 1 91.62 143 ASN B CA 1
ATOM 3838 C C . ASN B 1 143 ? -7.953 21.703 -2.195 1 91.62 143 ASN B C 1
ATOM 3840 O O . ASN B 1 143 ? -7.754 22.469 -1.241 1 91.62 143 ASN B O 1
ATOM 3844 N N . PRO B 1 144 ? -7.438 21.875 -3.383 1 90.25 144 PRO B N 1
ATOM 3845 C CA . PRO B 1 144 ? -6.613 23.062 -3.611 1 90.25 144 PRO B CA 1
ATOM 3846 C C . PRO B 1 144 ? -7.406 24.359 -3.488 1 90.25 144 PRO B C 1
ATOM 3848 O O . PRO B 1 144 ? -8.422 24.531 -4.164 1 90.25 144 PRO B O 1
ATOM 3851 N N . LEU B 1 145 ? -6.922 25.219 -2.621 1 95.75 145 LEU B N 1
ATOM 3852 C CA . LEU B 1 145 ? -7.609 26.5 -2.41 1 95.75 145 LEU B CA 1
ATOM 3853 C C . LEU B 1 145 ? -6.621 27.656 -2.426 1 95.75 145 LEU B C 1
ATOM 3855 O O . LEU B 1 145 ? -7.02 28.812 -2.578 1 95.75 145 LEU B O 1
ATOM 3859 N N . ALA B 1 146 ? -5.332 27.406 -2.236 1 96.44 146 ALA B N 1
ATOM 3860 C CA . ALA B 1 146 ? -4.344 28.469 -2.055 1 96.44 146 ALA B CA 1
ATOM 3861 C C . ALA B 1 146 ? -4.188 29.297 -3.328 1 96.44 146 ALA B C 1
ATOM 3863 O O . ALA B 1 146 ? -3.799 28.766 -4.375 1 96.44 146 ALA B O 1
ATOM 3864 N N . TRP B 1 147 ? -4.465 30.547 -3.246 1 96.5 147 TRP B N 1
ATOM 3865 C CA . TRP B 1 147 ? -4.398 31.453 -4.379 1 96.5 147 TRP B CA 1
ATOM 3866 C C . TRP B 1 147 ? -3.871 32.812 -3.951 1 96.5 147 TRP B C 1
ATOM 3868 O O . TRP B 1 147 ? -4.203 33.312 -2.869 1 96.5 147 TRP B O 1
ATOM 3878 N N . HIS B 1 148 ? -3.068 33.375 -4.68 1 96.62 148 HIS B N 1
ATOM 3879 C CA . HIS B 1 148 ? -2.562 34.75 -4.52 1 96.62 148 HIS B CA 1
ATOM 3880 C C . HIS B 1 148 ? -2.316 35.406 -5.871 1 96.62 148 HIS B C 1
ATOM 3882 O O . HIS B 1 148 ? -1.877 34.75 -6.816 1 96.62 148 HIS B O 1
ATOM 3888 N N . PRO B 1 149 ? -2.615 36.719 -5.984 1 95.5 149 PRO B N 1
ATOM 3889 C CA . PRO B 1 149 ? -2.436 37.375 -7.285 1 95.5 149 PRO B CA 1
ATOM 3890 C C . PRO B 1 149 ? -0.968 37.5 -7.676 1 95.5 149 PRO B C 1
ATOM 3892 O O . PRO B 1 149 ? -0.647 37.594 -8.867 1 95.5 149 PRO B O 1
ATOM 3895 N N . ASP B 1 150 ? -0.025 37.562 -6.73 1 95.62 150 ASP B N 1
ATOM 3896 C CA . ASP B 1 150 ? 1.403 37.656 -7.016 1 95.62 150 ASP B CA 1
ATOM 3897 C C . ASP B 1 150 ? 1.985 36.281 -7.371 1 95.62 150 ASP B C 1
ATOM 3899 O O . ASP B 1 150 ? 1.961 35.375 -6.555 1 95.62 150 ASP B O 1
ATOM 3903 N N . PRO B 1 151 ? 2.547 36.125 -8.484 1 91.94 151 PRO B N 1
ATOM 3904 C CA . PRO B 1 151 ? 3.045 34.812 -8.93 1 91.94 151 PRO B CA 1
ATOM 3905 C C . PRO B 1 151 ? 4.215 34.312 -8.086 1 91.94 151 PRO B C 1
ATOM 3907 O O . PRO B 1 151 ? 4.539 33.125 -8.125 1 91.94 151 PRO B O 1
ATOM 3910 N N . ARG B 1 152 ? 4.844 35.312 -7.438 1 92.88 152 ARG B N 1
ATOM 3911 C CA . ARG B 1 152 ? 5.949 34.938 -6.566 1 92.88 152 ARG B CA 1
ATOM 3912 C C . ARG B 1 152 ? 5.445 34.156 -5.34 1 92.88 152 ARG B C 1
ATOM 3914 O O . ARG B 1 152 ? 6.227 33.531 -4.625 1 92.88 152 ARG B O 1
ATOM 3921 N N . VAL B 1 153 ? 4.148 34.156 -5.039 1 95.44 153 VAL B N 1
ATOM 3922 C CA . VAL B 1 153 ? 3.51 33.406 -3.955 1 95.44 153 VAL B CA 1
ATOM 3923 C C . VAL B 1 153 ? 2.904 32.125 -4.5 1 95.44 153 VAL B C 1
ATOM 3925 O O . VAL B 1 153 ? 1.761 32.094 -4.961 1 95.44 153 VAL B O 1
ATOM 3928 N N . THR B 1 154 ? 3.697 31.047 -4.438 1 91.88 154 THR B N 1
ATOM 3929 C CA . THR B 1 154 ? 3.277 29.75 -4.977 1 91.88 154 THR B CA 1
ATOM 3930 C C . THR B 1 154 ? 3.736 28.609 -4.07 1 91.88 154 THR B C 1
ATOM 3932 O O . THR B 1 154 ? 4.875 28.609 -3.602 1 91.88 154 THR B O 1
ATOM 3935 N N . SER B 1 155 ? 2.844 27.781 -3.748 1 90.88 155 SER B N 1
ATOM 3936 C CA . SER B 1 155 ? 3.184 26.656 -2.869 1 90.88 155 SER B CA 1
ATOM 3937 C C . SER B 1 155 ? 2.693 25.328 -3.441 1 90.88 155 SER B C 1
ATOM 3939 O O . SER B 1 155 ? 2.9 24.281 -2.84 1 90.88 155 SER B O 1
ATOM 3941 N N . SER B 1 156 ? 2.025 25.281 -4.535 1 86.75 156 SER B N 1
ATOM 3942 C CA . SER B 1 156 ? 1.467 24.078 -5.16 1 86.75 156 SER B CA 1
ATOM 3943 C C . SER B 1 156 ? 1.646 24.109 -6.676 1 86.75 156 SER B C 1
ATOM 3945 O O . SER B 1 156 ? 1.782 25.188 -7.266 1 86.75 156 SER B O 1
ATOM 3947 N N . PRO B 1 157 ? 1.741 22.922 -7.285 1 79.81 157 PRO B N 1
ATOM 3948 C CA . PRO B 1 157 ? 1.855 22.891 -8.742 1 79.81 157 PRO B CA 1
ATOM 3949 C C . PRO B 1 157 ? 0.586 23.375 -9.445 1 79.81 157 PRO B C 1
ATOM 3951 O O . PRO B 1 157 ? 0.634 23.766 -10.609 1 79.81 157 PRO B O 1
ATOM 3954 N N . VAL B 1 158 ? -0.464 23.312 -8.781 1 78.94 158 VAL B N 1
ATOM 3955 C CA . VAL B 1 158 ? -1.749 23.734 -9.336 1 78.94 158 VAL B CA 1
ATOM 3956 C C . VAL B 1 158 ? -2.275 24.938 -8.578 1 78.94 158 VAL B C 1
ATOM 3958 O O . VAL B 1 158 ? -2.256 24.969 -7.344 1 78.94 158 VAL B O 1
ATOM 3961 N N . THR B 1 159 ? -2.684 26.016 -9.344 1 87.75 159 THR B N 1
ATOM 3962 C CA . THR B 1 159 ? -3.279 27.203 -8.734 1 87.75 159 THR B CA 1
ATOM 3963 C C . THR B 1 159 ? -4.781 27.25 -9 1 87.75 159 THR B C 1
ATOM 3965 O O . THR B 1 159 ? -5.211 27.391 -10.148 1 87.75 159 THR B O 1
ATOM 3968 N N . PRO B 1 160 ? -5.496 27.125 -7.961 1 92.5 160 PRO B N 1
ATOM 3969 C CA . PRO B 1 160 ? -6.949 27.203 -8.125 1 92.5 160 PRO B CA 1
ATOM 3970 C C . PRO B 1 160 ? -7.426 28.625 -8.43 1 92.5 160 PRO B C 1
ATOM 3972 O O . PRO B 1 160 ? -6.66 29.578 -8.273 1 92.5 160 PRO B O 1
ATOM 3975 N N . PRO B 1 161 ? -8.664 28.781 -8.938 1 92.69 161 PRO B N 1
ATOM 3976 C CA . PRO B 1 161 ? -9.211 30.125 -9.125 1 92.69 161 PRO B CA 1
ATOM 3977 C C . PRO B 1 161 ? -9.391 30.875 -7.809 1 92.69 161 PRO B C 1
ATOM 3979 O O . PRO B 1 161 ? -9.547 30.25 -6.754 1 92.69 161 PRO B O 1
ATOM 3982 N N . ALA B 1 162 ? -9.273 32.188 -7.922 1 94.81 162 ALA B N 1
ATOM 3983 C CA . ALA B 1 162 ? -9.531 33.062 -6.766 1 94.81 162 ALA B CA 1
ATOM 3984 C C . ALA B 1 162 ? -10.945 32.844 -6.227 1 94.81 162 ALA B C 1
ATOM 3986 O O . ALA B 1 162 ? -11.891 32.688 -7 1 94.81 162 ALA B O 1
ATOM 3987 N N . GLY B 1 163 ? -11.078 32.75 -4.922 1 95 163 GLY B N 1
ATOM 3988 C CA . GLY B 1 163 ? -12.383 32.75 -4.281 1 95 163 GLY B CA 1
ATOM 3989 C C . GLY B 1 163 ? -13.094 31.422 -4.367 1 95 163 GLY B C 1
ATOM 3990 O O . GLY B 1 163 ? -14.305 31.344 -4.18 1 95 163 GLY B O 1
ATOM 3991 N N . LEU B 1 164 ? -12.398 30.375 -4.672 1 94.44 164 LEU B N 1
ATOM 3992 C CA . LEU B 1 164 ? -12.992 29.062 -4.898 1 94.44 164 LEU B CA 1
ATOM 3993 C C . LEU B 1 164 ? -13.789 28.609 -3.678 1 94.44 164 LEU B C 1
ATOM 3995 O O . LEU B 1 164 ? -14.867 28.031 -3.818 1 94.44 164 LEU B O 1
ATOM 3999 N N . ALA B 1 165 ? -13.344 28.859 -2.477 1 94.06 165 ALA B N 1
ATOM 4000 C CA . ALA B 1 165 ? -13.984 28.406 -1.248 1 94.06 165 ALA B CA 1
ATOM 4001 C C . ALA B 1 165 ? -15.359 29.031 -1.075 1 94.06 165 ALA B C 1
ATOM 4003 O O . ALA B 1 165 ? -16.219 28.484 -0.372 1 94.06 165 ALA B O 1
ATOM 4004 N N . LEU B 1 166 ? -15.578 30.156 -1.724 1 91.75 166 LEU B N 1
ATOM 4005 C CA . LEU B 1 166 ? -16.844 30.875 -1.583 1 91.75 166 LEU B CA 1
ATOM 4006 C C . LEU B 1 166 ? -17.797 30.531 -2.719 1 91.75 166 LEU B C 1
ATOM 4008 O O . LEU B 1 166 ? -18.953 30.938 -2.709 1 91.75 166 LEU B O 1
ATOM 4012 N N . SER B 1 167 ? -17.312 29.828 -3.697 1 94.94 167 SER B N 1
ATOM 4013 C CA . SER B 1 167 ? -18.188 29.453 -4.809 1 94.94 167 SER B CA 1
ATOM 4014 C C . SER B 1 167 ? -19.281 28.5 -4.355 1 94.94 167 SER B C 1
ATOM 4016 O O . SER B 1 167 ? -19.094 27.719 -3.414 1 94.94 167 SER B O 1
ATOM 4018 N N . GLU B 1 168 ? -20.391 28.547 -5.035 1 95.62 168 GLU B N 1
ATOM 4019 C CA . GLU B 1 168 ? -21.547 27.75 -4.664 1 95.62 168 GLU B CA 1
ATOM 4020 C C . GLU B 1 168 ? -21.266 26.25 -4.805 1 95.62 168 GLU B C 1
ATOM 4022 O O . GLU B 1 168 ? -21.578 25.469 -3.912 1 95.62 168 GLU B O 1
ATOM 4027 N N . PRO B 1 169 ? -20.641 25.875 -5.902 1 95.12 169 PRO B N 1
ATOM 4028 C CA . PRO B 1 169 ? -20.344 24.453 -6.016 1 95.12 169 PRO B CA 1
ATOM 4029 C C . PRO B 1 169 ? -19.422 23.938 -4.898 1 95.12 169 PRO B C 1
ATOM 4031 O O . PRO B 1 169 ? -19.656 22.859 -4.363 1 95.12 169 PRO B O 1
ATOM 4034 N N . PHE B 1 170 ? -18.5 24.703 -4.516 1 96.38 170 PHE B N 1
ATOM 4035 C CA . PHE B 1 170 ? -17.578 24.297 -3.455 1 96.38 170 PHE B CA 1
ATOM 4036 C C . PHE B 1 170 ? -18.312 24.188 -2.121 1 96.38 170 PHE B C 1
ATOM 4038 O O . PHE B 1 170 ? -18.109 23.234 -1.37 1 96.38 170 PHE B O 1
ATOM 4045 N N . ARG B 1 171 ? -19.188 25.156 -1.877 1 96.56 171 ARG B N 1
ATOM 4046 C CA . ARG B 1 171 ? -19.953 25.172 -0.634 1 96.56 171 ARG B CA 1
ATOM 4047 C C . ARG B 1 171 ? -20.875 23.953 -0.549 1 96.56 171 ARG B C 1
ATOM 4049 O O . ARG B 1 171 ? -21.047 23.375 0.522 1 96.56 171 ARG B O 1
ATOM 4056 N N . ARG B 1 172 ? -21.422 23.594 -1.654 1 96.56 172 ARG B N 1
ATOM 4057 C CA . ARG B 1 172 ? -22.266 22.406 -1.688 1 96.56 172 ARG B CA 1
ATOM 4058 C C . ARG B 1 172 ? -21.453 21.141 -1.408 1 96.56 172 ARG B C 1
ATOM 4060 O O . ARG B 1 172 ? -21.906 20.234 -0.702 1 96.56 172 ARG B O 1
ATOM 4067 N N . GLY B 1 173 ? -20.266 21.094 -2.037 1 96.81 173 GLY B N 1
ATOM 4068 C CA . GLY B 1 173 ? -19.359 19.984 -1.751 1 96.81 173 GLY B CA 1
ATOM 4069 C C . GLY B 1 173 ? -18.953 19.906 -0.293 1 96.81 173 GLY B C 1
ATOM 4070 O O . GLY B 1 173 ? -18.938 18.828 0.296 1 96.81 173 GLY B O 1
ATOM 4071 N N . ALA B 1 174 ? -18.703 21.062 0.301 1 97.69 174 ALA B N 1
ATOM 4072 C CA . ALA B 1 174 ? -18.328 21.125 1.713 1 97.69 174 ALA B CA 1
ATOM 4073 C C . ALA B 1 174 ? -19.484 20.672 2.602 1 97.69 174 ALA B C 1
ATOM 4075 O O . ALA B 1 174 ? -19.266 19.984 3.6 1 97.69 174 ALA B O 1
ATOM 4076 N N . ALA B 1 175 ? -20.641 21.047 2.225 1 97.25 175 ALA B N 1
ATOM 4077 C CA . ALA B 1 175 ? -21.812 20.609 2.965 1 97.25 175 ALA B CA 1
ATOM 4078 C C . ALA B 1 175 ? -21.984 19.094 2.891 1 97.25 175 ALA B C 1
ATOM 4080 O O . ALA B 1 175 ? -22.391 18.469 3.869 1 97.25 175 ALA B O 1
ATOM 4081 N N . CYS B 1 176 ? -21.719 18.609 1.719 1 97.19 176 CYS B N 1
ATOM 4082 C CA . CYS B 1 176 ? -21.781 17.156 1.543 1 97.19 176 CYS B CA 1
ATOM 4083 C C . CYS B 1 176 ? -20.781 16.453 2.457 1 97.19 176 CYS B C 1
ATOM 4085 O O . CYS B 1 176 ? -21.078 15.406 3.023 1 97.19 176 CYS B O 1
ATOM 4087 N N . LEU B 1 177 ? -19.562 16.984 2.66 1 97.81 177 LEU B N 1
ATOM 4088 C CA . LEU B 1 177 ? -18.594 16.453 3.605 1 97.81 177 LEU B CA 1
ATOM 4089 C C . LEU B 1 177 ? -19.172 16.406 5.016 1 97.81 177 LEU B C 1
ATOM 4091 O O . LEU B 1 177 ? -19.094 15.383 5.699 1 97.81 177 LEU B O 1
ATOM 4095 N N . ALA B 1 178 ? -19.797 17.531 5.406 1 98 178 ALA B N 1
ATOM 4096 C CA . ALA B 1 178 ? -20.375 17.641 6.742 1 98 178 ALA B CA 1
ATOM 4097 C C . ALA B 1 178 ? -21.453 16.578 6.973 1 98 178 ALA B C 1
ATOM 4099 O O . ALA B 1 178 ? -21.516 15.969 8.047 1 98 178 ALA B O 1
ATOM 4100 N N . GLN B 1 179 ? -22.203 16.312 5.973 1 97.38 179 GLN B N 1
ATOM 4101 C CA . GLN B 1 179 ? -23.297 15.336 6.059 1 97.38 179 GLN B CA 1
ATOM 4102 C C . GLN B 1 179 ? -22.75 13.922 6.219 1 97.38 179 GLN B C 1
ATOM 4104 O O . GLN B 1 179 ? -23.422 13.047 6.773 1 97.38 179 GLN B O 1
ATOM 4109 N N . ASN B 1 180 ? -21.562 13.695 5.719 1 97.12 180 ASN B N 1
ATOM 4110 C CA . ASN B 1 180 ? -20.938 12.375 5.801 1 97.12 180 ASN B CA 1
ATOM 4111 C C . ASN B 1 180 ? -19.969 12.281 6.98 1 97.12 180 ASN B C 1
ATOM 4113 O O . ASN B 1 180 ? -19.219 11.312 7.098 1 97.12 180 ASN B O 1
ATOM 4117 N N . GLY B 1 181 ? -19.922 13.328 7.832 1 97.44 181 GLY B N 1
ATOM 4118 C CA . GLY B 1 181 ? -19.062 13.328 9 1 97.44 181 GLY B CA 1
ATOM 4119 C C . GLY B 1 181 ? -17.578 13.469 8.664 1 97.44 181 GLY B C 1
ATOM 4120 O O . GLY B 1 181 ? -16.719 13.023 9.414 1 97.44 181 GLY B O 1
ATOM 4121 N N . LEU B 1 182 ? -17.281 14.023 7.512 1 98.44 182 LEU B N 1
ATOM 4122 C CA . LEU B 1 182 ? -15.898 14.227 7.062 1 98.44 182 LEU B CA 1
ATOM 4123 C C . LEU B 1 182 ? -15.461 15.664 7.285 1 98.44 182 LEU B C 1
ATOM 4125 O O . LEU B 1 182 ? -16.25 16.594 7.105 1 98.44 182 LEU B O 1
ATOM 4129 N N . SER B 1 183 ? -14.234 15.867 7.695 1 98.69 183 SER B N 1
ATOM 4130 C CA . SER B 1 183 ? -13.672 17.203 7.879 1 98.69 183 SER B CA 1
ATOM 4131 C C . SER B 1 183 ? -13.172 17.781 6.555 1 98.69 183 SER B C 1
ATOM 4133 O O . SER B 1 183 ? -13.062 17.047 5.562 1 98.69 183 SER B O 1
ATOM 4135 N N . LEU B 1 184 ? -13.016 19.062 6.555 1 98.56 184 LEU B N 1
ATOM 4136 C CA . LEU B 1 184 ? -12.344 19.766 5.465 1 98.56 184 LEU B CA 1
ATOM 4137 C C . LEU B 1 184 ? -11.023 20.359 5.934 1 98.56 184 LEU B C 1
ATOM 4139 O O . LEU B 1 184 ? -11 21.281 6.762 1 98.56 184 LEU B O 1
ATOM 4143 N N . ASP B 1 185 ? -9.914 19.797 5.48 1 98.75 185 ASP B N 1
ATOM 4144 C CA . ASP B 1 185 ? -8.602 20.391 5.711 1 98.75 185 ASP B CA 1
ATOM 4145 C C . ASP B 1 185 ? -8.312 21.484 4.688 1 98.75 185 ASP B C 1
ATOM 4147 O O . ASP B 1 185 ? -8.469 21.281 3.484 1 98.75 185 ASP B O 1
ATOM 4151 N N . VAL B 1 186 ? -7.906 22.625 5.172 1 98.19 186 VAL B N 1
ATOM 4152 C CA . VAL B 1 186 ? -7.809 23.781 4.293 1 98.19 186 VAL B CA 1
ATOM 4153 C C . VAL B 1 186 ? -6.379 24.328 4.312 1 98.19 186 VAL B C 1
ATOM 4155 O O . VAL B 1 186 ? -5.84 24.625 5.379 1 98.19 186 VAL B O 1
ATOM 4158 N N . TRP B 1 187 ? -5.801 24.375 3.18 1 97.31 187 TRP B N 1
ATOM 4159 C CA . TRP B 1 187 ? -4.547 25.094 2.967 1 97.31 187 TRP B CA 1
ATOM 4160 C C . TRP B 1 187 ? -4.766 26.328 2.102 1 97.31 187 TRP B C 1
ATOM 4162 O O . TRP B 1 187 ? -5.188 26.219 0.948 1 97.31 187 TRP B O 1
ATOM 4172 N N . VAL B 1 188 ? -4.562 27.469 2.691 1 97.5 188 VAL B N 1
ATOM 4173 C CA . VAL B 1 188 ? -4.723 28.766 2.041 1 97.5 188 VAL B CA 1
ATOM 4174 C C . VAL B 1 188 ? -3.646 29.734 2.537 1 97.5 188 VAL B C 1
ATOM 4176 O O . VAL B 1 188 ? -2.896 29.422 3.463 1 97.5 188 VAL B O 1
ATOM 4179 N N . TYR B 1 189 ? -3.561 30.891 1.856 1 97.75 189 TYR B N 1
ATOM 4180 C CA . TYR B 1 189 ? -2.699 31.969 2.338 1 97.75 189 TYR B CA 1
ATOM 4181 C C . TYR B 1 189 ? -3.453 32.906 3.285 1 97.75 189 TYR B C 1
ATOM 4183 O O . TYR B 1 189 ? -4.688 32.938 3.268 1 97.75 189 TYR B O 1
ATOM 4191 N N . HIS B 1 190 ? -2.658 33.625 4.125 1 97.94 190 HIS B N 1
ATOM 4192 C CA . HIS B 1 190 ? -3.266 34.438 5.156 1 97.94 190 HIS B CA 1
ATOM 4193 C C . HIS B 1 190 ? -4.25 35.438 4.555 1 97.94 190 HIS B C 1
ATOM 4195 O O . HIS B 1 190 ? -5.203 35.875 5.219 1 97.94 190 HIS B O 1
ATOM 4201 N N . THR B 1 191 ? -4.129 35.75 3.248 1 97.31 191 THR B N 1
ATOM 4202 C CA . THR B 1 191 ? -4.984 36.719 2.568 1 97.31 191 THR B CA 1
ATOM 4203 C C . THR B 1 191 ? -6.367 36.125 2.305 1 97.31 191 THR B C 1
ATOM 4205 O O . THR B 1 191 ? -7.293 36.844 1.932 1 97.31 191 THR B O 1
ATOM 4208 N N . GLN B 1 192 ? -6.527 34.812 2.512 1 98.25 192 GLN B N 1
ATOM 4209 C CA . GLN B 1 192 ? -7.781 34.125 2.189 1 98.25 192 GLN B CA 1
ATOM 4210 C C . GLN B 1 192 ? -8.531 33.719 3.455 1 98.25 192 GLN B C 1
ATOM 4212 O O . GLN B 1 192 ? -9.586 33.094 3.383 1 98.25 192 GLN B O 1
ATOM 4217 N N . LEU B 1 193 ? -8.047 34.062 4.66 1 98.56 193 LEU B N 1
ATOM 4218 C CA . LEU B 1 193 ? -8.562 33.531 5.918 1 98.56 193 LEU B CA 1
ATOM 4219 C C . LEU B 1 193 ? -9.992 34 6.16 1 98.56 193 LEU B C 1
ATOM 4221 O O . LEU B 1 193 ? -10.805 33.281 6.742 1 98.56 193 LEU B O 1
ATOM 4225 N N . ASP B 1 194 ? -10.336 35.188 5.738 1 97.06 194 ASP B N 1
ATOM 4226 C CA . ASP B 1 194 ? -11.703 35.656 5.914 1 97.06 194 ASP B CA 1
ATOM 4227 C C . ASP B 1 194 ? -12.695 34.844 5.105 1 97.06 194 ASP B C 1
ATOM 4229 O O . ASP B 1 194 ? -13.836 34.656 5.527 1 97.06 194 ASP B O 1
ATOM 4233 N N . GLU B 1 195 ? -12.25 34.406 3.926 1 96.88 195 GLU B N 1
ATOM 4234 C CA . GLU B 1 195 ? -13.086 33.531 3.123 1 96.88 195 GLU B CA 1
ATOM 4235 C C . GLU B 1 195 ? -13.352 32.219 3.855 1 96.88 195 GLU B C 1
ATOM 4237 O O . GLU B 1 195 ? -14.461 31.672 3.783 1 96.88 195 GLU B O 1
ATOM 4242 N N . ILE B 1 196 ? -12.391 31.688 4.527 1 98.19 196 ILE B N 1
ATOM 4243 C CA . ILE B 1 196 ? -12.531 30.438 5.266 1 98.19 196 ILE B CA 1
ATOM 4244 C C . ILE B 1 196 ? -13.445 30.641 6.469 1 98.19 196 ILE B C 1
ATOM 4246 O O . ILE B 1 196 ? -14.25 29.766 6.801 1 98.19 196 ILE B O 1
ATOM 4250 N N . ALA B 1 197 ? -13.305 31.828 7.117 1 98.38 197 ALA B N 1
ATOM 4251 C CA . ALA B 1 197 ? -14.195 32.156 8.227 1 98.38 197 ALA B CA 1
ATOM 4252 C C . ALA B 1 197 ? -15.656 32.156 7.773 1 98.38 197 ALA B C 1
ATOM 4254 O O . ALA B 1 197 ? -16.531 31.688 8.484 1 98.38 197 ALA B O 1
ATOM 4255 N N . GLU B 1 198 ? -15.875 32.719 6.609 1 97.81 198 GLU B N 1
ATOM 4256 C CA . GLU B 1 198 ? -17.234 32.781 6.066 1 97.81 198 GLU B CA 1
ATOM 4257 C C . GLU B 1 198 ? -17.766 31.359 5.809 1 97.81 198 GLU B C 1
ATOM 4259 O O . GLU B 1 198 ? -18.906 31.062 6.137 1 97.81 198 GLU B O 1
ATOM 4264 N N . LEU B 1 199 ? -16.938 30.531 5.219 1 97.62 199 LEU B N 1
ATOM 4265 C CA . LEU B 1 199 ? -17.312 29.156 4.977 1 97.62 199 LEU B CA 1
ATOM 4266 C C . LEU B 1 199 ? -17.656 28.438 6.281 1 97.62 199 LEU B C 1
ATOM 4268 O O . LEU B 1 199 ? -18.672 27.75 6.359 1 97.62 199 LEU B O 1
ATOM 4272 N N . ALA B 1 200 ? -16.859 28.625 7.297 1 98.31 200 ALA B N 1
ATOM 4273 C CA . ALA B 1 200 ? -17.047 28 8.602 1 98.31 200 ALA B CA 1
ATOM 4274 C C . ALA B 1 200 ? -18.359 28.453 9.242 1 98.31 200 ALA B C 1
ATOM 4276 O O . ALA B 1 200 ? -19.062 27.656 9.867 1 98.31 200 ALA B O 1
ATOM 4277 N N . ARG B 1 201 ? -18.656 29.719 9.109 1 97.81 201 ARG B N 1
ATOM 4278 C CA . ARG B 1 201 ? -19.891 30.281 9.656 1 97.81 201 ARG B CA 1
ATOM 4279 C C . ARG B 1 201 ? -21.109 29.719 8.953 1 97.81 201 ARG B C 1
ATOM 4281 O O . ARG B 1 201 ? -22.156 29.5 9.586 1 97.81 201 ARG B O 1
ATOM 4288 N N . GLN B 1 202 ? -21 29.5 7.703 1 97.06 202 GLN B N 1
ATOM 4289 C CA . GLN B 1 202 ? -22.125 29.078 6.887 1 97.06 202 GLN B CA 1
ATOM 4290 C C . GLN B 1 202 ? -22.469 27.609 7.121 1 97.06 202 GLN B C 1
ATOM 4292 O O . GLN B 1 202 ? -23.609 27.203 6.969 1 97.06 202 GLN B O 1
ATOM 4297 N N . ILE B 1 203 ? -21.484 26.828 7.441 1 97.88 203 ILE B N 1
ATOM 4298 C CA . ILE B 1 203 ? -21.703 25.391 7.68 1 97.88 203 ILE B CA 1
ATOM 4299 C C . ILE B 1 203 ? -21.156 25.016 9.055 1 97.88 203 ILE B C 1
ATOM 4301 O O . ILE B 1 203 ? -20.141 24.328 9.164 1 97.88 203 ILE B O 1
ATOM 4305 N N . PRO B 1 204 ? -21.859 25.312 10.078 1 97.88 204 PRO B N 1
ATOM 4306 C CA . PRO B 1 204 ? -21.344 25.125 11.438 1 97.88 204 PRO B CA 1
ATOM 4307 C C . PRO B 1 204 ? -21.109 23.656 11.797 1 97.88 204 PRO B C 1
ATOM 4309 O O . PRO B 1 204 ? -20.375 23.359 12.742 1 97.88 204 PRO B O 1
ATOM 4312 N N . THR B 1 205 ? -21.688 22.75 11.008 1 98.06 205 THR B N 1
ATOM 4313 C CA . THR B 1 205 ? -21.547 21.328 11.297 1 98.06 205 THR B CA 1
ATOM 4314 C C . THR B 1 205 ? -20.297 20.75 10.617 1 98.06 205 THR B C 1
ATOM 4316 O O . THR B 1 205 ? -19.922 19.609 10.859 1 98.06 205 THR B O 1
ATOM 4319 N N . LEU B 1 206 ? -19.656 21.516 9.766 1 98.19 206 LEU B N 1
ATOM 4320 C CA . LEU B 1 206 ? -18.438 21.109 9.102 1 98.19 206 LEU B CA 1
ATOM 4321 C C . LEU B 1 206 ? -17.219 21.359 9.984 1 98.19 206 LEU B C 1
ATOM 4323 O O . LEU B 1 206 ? -16.969 22.5 10.398 1 98.19 206 LEU B O 1
ATOM 4327 N N . GLN B 1 207 ? -16.547 20.344 10.32 1 98.56 207 GLN B N 1
ATOM 4328 C CA . GLN B 1 207 ? -15.258 20.531 10.977 1 98.56 207 GLN B CA 1
ATOM 4329 C C . GLN B 1 207 ? -14.195 21 9.984 1 98.56 207 GLN B C 1
ATOM 4331 O O . GLN B 1 207 ? -13.906 20.297 9 1 98.56 207 GLN B O 1
ATOM 4336 N N . ILE B 1 208 ? -13.68 22.141 10.18 1 98.75 208 ILE B N 1
ATOM 4337 C CA . ILE B 1 208 ? -12.633 22.688 9.328 1 98.75 208 ILE B CA 1
ATOM 4338 C C . ILE B 1 208 ? -11.297 22.641 10.07 1 98.75 208 ILE B C 1
ATOM 4340 O O . ILE B 1 208 ? -11.203 23.078 11.219 1 98.75 208 ILE B O 1
ATOM 4344 N N . VAL B 1 209 ? -10.305 22.078 9.492 1 98.88 209 VAL B N 1
ATOM 4345 C CA . VAL B 1 209 ? -8.938 22.078 10.016 1 98.88 209 VAL B CA 1
ATOM 4346 C C . VAL B 1 209 ? -8.062 23 9.18 1 98.88 209 VAL B C 1
ATOM 4348 O O . VAL B 1 209 ? -7.77 22.703 8.016 1 98.88 209 VAL B O 1
ATOM 4351 N N . LEU B 1 210 ? -7.723 24.078 9.742 1 98.81 210 LEU B N 1
ATOM 4352 C CA . LEU B 1 210 ? -6.859 25.047 9.07 1 98.81 210 LEU B CA 1
ATOM 4353 C C . LEU B 1 210 ? -5.402 24.609 9.109 1 98.81 210 LEU B C 1
ATOM 4355 O O . LEU B 1 210 ? -4.809 24.5 10.18 1 98.81 210 LEU B O 1
ATOM 4359 N N . ASP B 1 211 ? -4.848 24.359 7.922 1 98.69 211 ASP B N 1
ATOM 4360 C CA . ASP B 1 211 ? -3.488 23.828 7.828 1 98.69 211 ASP B CA 1
ATOM 4361 C C . ASP B 1 211 ? -2.461 24.953 7.941 1 98.69 211 ASP B C 1
ATOM 4363 O O . ASP B 1 211 ? -2.719 26.094 7.516 1 98.69 211 ASP B O 1
ATOM 4367 N N . HIS B 1 212 ? -1.321 24.656 8.594 1 98.5 212 HIS B N 1
ATOM 4368 C CA . HIS B 1 212 ? -0.074 25.406 8.5 1 98.5 212 HIS B CA 1
ATOM 4369 C C . HIS B 1 212 ? -0.253 26.844 8.992 1 98.5 212 HIS B C 1
ATOM 4371 O O . HIS B 1 212 ? 0.105 27.797 8.297 1 98.5 212 HIS B O 1
ATOM 4377 N N . CYS B 1 213 ? -0.928 26.969 10.109 1 98.38 213 CYS B N 1
ATOM 4378 C CA . CYS B 1 213 ? -1.057 28.219 10.836 1 98.38 213 CYS B CA 1
ATOM 4379 C C . CYS B 1 213 ? -1.85 29.234 10.031 1 98.38 213 CYS B C 1
ATOM 4381 O O . CYS B 1 213 ? -1.696 30.453 10.219 1 98.38 213 CYS B O 1
ATOM 4383 N N . GLY B 1 214 ? -2.604 28.781 9.039 1 98 214 GLY B N 1
ATOM 4384 C CA . GLY B 1 214 ? -3.385 29.703 8.227 1 98 214 GLY B CA 1
ATOM 4385 C C . GLY B 1 214 ? -2.574 30.375 7.137 1 98 214 GLY B C 1
ATOM 4386 O O . GLY B 1 214 ? -2.99 31.391 6.586 1 98 214 GLY B O 1
ATOM 4387 N N . GLY B 1 215 ? -1.434 29.922 6.875 1 97.69 215 GLY B N 1
ATOM 4388 C CA . GLY B 1 215 ? -0.656 30.234 5.688 1 97.69 215 GLY B CA 1
ATOM 4389 C C . GLY B 1 215 ? -0.077 31.641 5.715 1 97.69 215 GLY B C 1
ATOM 4390 O O . GLY B 1 215 ? -0.215 32.406 4.746 1 97.69 215 GLY B O 1
ATOM 4391 N N . PRO B 1 216 ? 0.521 32.094 6.871 1 97.69 216 PRO B N 1
ATOM 4392 C CA . PRO B 1 216 ? 1.271 33.344 6.789 1 97.69 216 PRO B CA 1
ATOM 4393 C C . PRO B 1 216 ? 2.367 33.312 5.727 1 97.69 216 PRO B C 1
ATOM 4395 O O . PRO B 1 216 ? 3.238 32.438 5.762 1 97.69 216 PRO B O 1
ATOM 4398 N N . VAL B 1 217 ? 2.336 34.25 4.805 1 97.06 217 VAL B N 1
ATOM 4399 C CA . VAL B 1 217 ? 3.23 34.281 3.65 1 97.06 217 VAL B CA 1
ATOM 4400 C C . VAL B 1 217 ? 4.406 35.219 3.92 1 97.06 217 VAL B C 1
ATOM 4402 O O . VAL B 1 217 ? 4.223 36.312 4.438 1 97.06 217 VAL B O 1
ATOM 4405 N N . GLY B 1 218 ? 5.598 34.719 3.609 1 96.06 218 GLY B N 1
ATOM 4406 C CA . GLY B 1 218 ? 6.789 35.5 3.85 1 96.06 218 GLY B CA 1
ATOM 4407 C C . GLY B 1 218 ? 7.602 35.75 2.594 1 96.06 218 GLY B C 1
ATOM 4408 O O . GLY B 1 218 ? 8.812 35.969 2.664 1 96.06 218 GLY B O 1
ATOM 4409 N N . VAL B 1 219 ? 6.965 35.688 1.422 1 95.94 219 VAL B N 1
ATOM 4410 C CA . VAL B 1 219 ? 7.645 35.906 0.148 1 95.94 219 VAL B CA 1
ATOM 4411 C C . VAL B 1 219 ? 6.852 36.875 -0.705 1 95.94 219 VAL B C 1
ATOM 4413 O O . VAL B 1 219 ? 5.773 37.312 -0.31 1 95.94 219 VAL B O 1
ATOM 4416 N N . GLY B 1 220 ? 7.41 37.156 -1.852 1 95.19 220 GLY B N 1
ATOM 4417 C CA . GLY B 1 220 ? 6.727 38.125 -2.717 1 95.19 220 GLY B CA 1
ATOM 4418 C C . GLY B 1 220 ? 6.586 39.5 -2.102 1 95.19 220 GLY B C 1
ATOM 4419 O O . GLY B 1 220 ? 7.578 40.094 -1.675 1 95.19 220 GLY B O 1
ATOM 4420 N N . PRO B 1 221 ? 5.309 39.938 -2.016 1 95.44 221 PRO B N 1
ATOM 4421 C CA . PRO B 1 221 ? 5.113 41.281 -1.434 1 95.44 221 PRO B CA 1
ATOM 4422 C C . PRO B 1 221 ? 5.309 41.281 0.08 1 95.44 221 PRO B C 1
ATOM 4424 O O . PRO B 1 221 ? 5.203 42.344 0.709 1 95.44 221 PRO B O 1
ATOM 4427 N N . TYR B 1 222 ? 5.691 40.125 0.599 1 95.25 222 TYR B N 1
ATOM 4428 C CA . TYR B 1 222 ? 5.824 39.969 2.045 1 95.25 222 TYR B CA 1
ATOM 4429 C C . TYR B 1 222 ? 7.219 39.5 2.426 1 95.25 222 TYR B C 1
ATOM 4431 O O . TYR B 1 222 ? 8.008 39.125 1.559 1 95.25 222 TYR B O 1
ATOM 4439 N N . SER B 1 223 ? 7.453 39.719 3.639 1 91.81 223 SER B N 1
ATOM 4440 C CA . SER B 1 223 ? 8.617 39.125 4.27 1 91.81 223 SER B CA 1
ATOM 4441 C C . SER B 1 223 ? 8.25 38.438 5.586 1 91.81 223 SER B C 1
ATOM 4443 O O . SER B 1 223 ? 7.25 38.812 6.211 1 91.81 223 SER B O 1
ATOM 4445 N N . GLU B 1 224 ? 8.992 37.469 5.969 1 83.69 224 GLU B N 1
ATOM 4446 C CA . GLU B 1 224 ? 8.703 36.75 7.195 1 83.69 224 GLU B CA 1
ATOM 4447 C C . GLU B 1 224 ? 8.742 37.656 8.414 1 83.69 224 GLU B C 1
ATOM 4449 O O . GLU B 1 224 ? 8.156 37.344 9.453 1 83.69 224 GLU B O 1
ATOM 4454 N N . ARG B 1 225 ? 9.359 38.844 8.227 1 87.06 225 ARG B N 1
ATOM 4455 C CA . ARG B 1 225 ? 9.492 39.781 9.32 1 87.06 225 ARG B CA 1
ATOM 4456 C C . ARG B 1 225 ? 8.586 41 9.109 1 87.06 225 ARG B C 1
ATOM 4458 O O . ARG B 1 225 ? 8.695 42 9.828 1 87.06 225 ARG B O 1
ATOM 4465 N N . ASP B 1 226 ? 7.727 40.812 8.188 1 91.06 226 ASP B N 1
ATOM 4466 C CA . ASP B 1 226 ? 6.84 41.938 7.859 1 91.06 226 ASP B CA 1
ATOM 4467 C C . ASP B 1 226 ? 5.789 42.125 8.945 1 91.06 226 ASP B C 1
ATOM 4469 O O . ASP B 1 226 ? 4.852 41.344 9.07 1 91.06 226 ASP B O 1
ATOM 4473 N N . PRO B 1 227 ? 5.852 43.188 9.719 1 93.5 227 PRO B N 1
ATOM 4474 C CA . PRO B 1 227 ? 4.902 43.406 10.812 1 93.5 227 PRO B CA 1
ATOM 4475 C C . PRO B 1 227 ? 3.471 43.625 10.328 1 93.5 227 PRO B C 1
ATOM 4477 O O . PRO B 1 227 ? 2.52 43.219 11.016 1 93.5 227 PRO B O 1
ATOM 4480 N N . ASP B 1 228 ? 3.32 44.188 9.195 1 94.81 228 ASP B N 1
ATOM 4481 C CA . ASP B 1 228 ? 1.982 44.406 8.656 1 94.81 228 ASP B CA 1
ATOM 4482 C C . ASP B 1 228 ? 1.313 43.094 8.289 1 94.81 228 ASP B C 1
ATOM 4484 O O . ASP B 1 228 ? 0.126 42.906 8.555 1 94.81 228 ASP B O 1
ATOM 4488 N N . MET B 1 229 ? 2.084 42.312 7.625 1 95.12 229 MET B N 1
ATOM 4489 C CA . MET B 1 229 ? 1.573 41 7.289 1 95.12 229 MET B CA 1
ATOM 4490 C C . MET B 1 229 ? 1.198 40.219 8.547 1 95.12 229 MET B C 1
ATOM 4492 O O . MET B 1 229 ? 0.141 39.594 8.602 1 95.12 229 MET B O 1
ATOM 4496 N N . PHE B 1 230 ? 2.008 40.25 9.625 1 97.5 230 PHE B N 1
ATOM 4497 C CA . PHE B 1 230 ? 1.743 39.562 10.891 1 97.5 230 PHE B CA 1
ATOM 4498 C C . PHE B 1 230 ? 0.443 40.062 11.508 1 97.5 230 PHE B C 1
ATOM 4500 O O . PHE B 1 230 ? -0.366 39.25 11.984 1 97.5 230 PHE B O 1
ATOM 4507 N N . GLN B 1 231 ? 0.302 41.312 11.5 1 97.5 231 GLN B N 1
ATOM 4508 C CA . GLN B 1 231 ? -0.9 41.906 12.078 1 97.5 231 GLN B CA 1
ATOM 4509 C C . GLN B 1 231 ? -2.146 41.5 11.297 1 97.5 231 GLN B C 1
ATOM 4511 O O . GLN B 1 231 ? -3.197 41.25 11.883 1 97.5 231 GLN B O 1
ATOM 4516 N N . GLN B 1 232 ? -2.01 41.562 10.008 1 97 232 GLN B N 1
ATOM 4517 C CA . GLN B 1 232 ? -3.121 41.125 9.18 1 97 232 GLN B CA 1
ATOM 4518 C C . GLN B 1 232 ? -3.48 39.656 9.469 1 97 232 GLN B C 1
ATOM 4520 O O . GLN B 1 232 ? -4.656 39.312 9.641 1 97 232 GLN B O 1
ATOM 4525 N N . TRP B 1 233 ? -2.5 38.844 9.453 1 98.19 233 TRP B N 1
ATOM 4526 C CA . TRP B 1 233 ? -2.668 37.438 9.781 1 98.19 233 TRP B CA 1
ATOM 4527 C C . TRP B 1 233 ? -3.316 37.25 11.156 1 98.19 233 TRP B C 1
ATOM 4529 O O . TRP B 1 233 ? -4.316 36.562 11.289 1 98.19 233 TRP B O 1
ATOM 4539 N N . ARG B 1 234 ? -2.811 37.906 12.148 1 98.38 234 ARG B N 1
ATOM 4540 C CA . ARG B 1 234 ? -3.314 37.812 13.516 1 98.38 234 ARG B CA 1
ATOM 4541 C C . ARG B 1 234 ? -4.777 38.25 13.586 1 98.38 234 ARG B C 1
ATOM 4543 O O . ARG B 1 234 ? -5.578 37.594 14.273 1 98.38 234 ARG B O 1
ATOM 4550 N N . SER B 1 235 ? -5.09 39.281 12.922 1 98.12 235 SER B N 1
ATOM 4551 C CA . SER B 1 235 ? -6.461 39.781 12.914 1 98.12 235 SER B CA 1
ATOM 4552 C C . SER B 1 235 ? -7.414 38.75 12.297 1 98.12 235 SER B C 1
ATOM 4554 O O . SER B 1 235 ? -8.484 38.469 12.844 1 98.12 235 SER B O 1
ATOM 4556 N N . SER B 1 236 ? -7.035 38.219 11.18 1 98.38 236 SER B N 1
ATOM 4557 C CA . SER B 1 236 ? -7.867 37.219 10.516 1 98.38 236 SER B CA 1
ATOM 4558 C C . SER B 1 236 ? -7.977 35.969 11.352 1 98.38 236 SER B C 1
ATOM 4560 O O . SER B 1 236 ? -9.047 35.344 11.414 1 98.38 236 SER B O 1
ATOM 4562 N N . MET B 1 237 ? -6.91 35.562 12 1 98.75 237 MET B N 1
ATOM 4563 C CA . MET B 1 237 ? -6.914 34.406 12.875 1 98.75 237 MET B CA 1
ATOM 4564 C C . MET B 1 237 ? -7.859 34.594 14.055 1 98.75 237 MET B C 1
ATOM 4566 O O . MET B 1 237 ? -8.484 33.656 14.516 1 98.75 237 MET B O 1
ATOM 4570 N N . ARG B 1 238 ? -7.906 35.781 14.547 1 98.31 238 ARG B N 1
ATOM 4571 C CA . ARG B 1 238 ? -8.82 36.094 15.633 1 98.31 238 ARG B CA 1
ATOM 4572 C C . ARG B 1 238 ? -10.266 35.812 15.234 1 98.31 238 ARG B C 1
ATOM 4574 O O . ARG B 1 238 ? -11.039 35.25 16.016 1 98.31 238 ARG B O 1
ATOM 4581 N N . HIS B 1 239 ? -10.633 36.188 14.023 1 97.81 239 HIS B N 1
ATOM 4582 C CA . HIS B 1 239 ? -11.969 35.906 13.516 1 97.81 239 HIS B CA 1
ATOM 4583 C C . HIS B 1 239 ? -12.234 34.406 13.445 1 97.81 239 HIS B C 1
ATOM 4585 O O . HIS B 1 239 ? -13.312 33.938 13.812 1 97.81 239 HIS B O 1
ATOM 4591 N N . LEU B 1 240 ? -11.281 33.688 12.945 1 98.69 240 LEU B N 1
ATOM 4592 C CA . LEU B 1 240 ? -11.414 32.219 12.844 1 98.69 240 LEU B CA 1
ATOM 4593 C C . LEU B 1 240 ? -11.539 31.594 14.219 1 98.69 240 LEU B C 1
ATOM 4595 O O . LEU B 1 240 ? -12.281 30.625 14.398 1 98.69 240 LEU B O 1
ATOM 4599 N N . ALA B 1 241 ? -10.828 32.156 15.195 1 98.62 241 ALA B N 1
ATOM 4600 C CA . ALA B 1 241 ? -10.789 31.594 16.547 1 98.62 241 ALA B CA 1
ATOM 4601 C C . ALA B 1 241 ? -12.156 31.703 17.219 1 98.62 241 ALA B C 1
ATOM 4603 O O . ALA B 1 241 ? -12.445 30.969 18.172 1 98.62 241 ALA B O 1
ATOM 4604 N N . GLU B 1 242 ? -13.016 32.594 16.781 1 98.19 242 GLU B N 1
ATOM 4605 C CA . GLU B 1 242 ? -14.359 32.781 17.328 1 98.19 242 GLU B CA 1
ATOM 4606 C C . GLU B 1 242 ? -15.289 31.656 16.875 1 98.19 242 GLU B C 1
ATOM 4608 O O . GLU B 1 242 ? -16.375 31.469 17.438 1 98.19 242 GLU B O 1
ATOM 4613 N N . LEU B 1 243 ? -14.938 30.875 15.914 1 98.62 243 LEU B N 1
ATOM 4614 C CA . LEU B 1 243 ? -15.75 29.828 15.328 1 98.62 243 LEU B CA 1
ATOM 4615 C C . LEU B 1 243 ? -15.383 28.469 15.906 1 98.62 243 LEU B C 1
ATOM 4617 O O . LEU B 1 243 ? -14.32 27.922 15.594 1 98.62 243 LEU B O 1
ATOM 4621 N N . PRO B 1 244 ? -16.25 27.797 16.594 1 98.12 244 PRO B N 1
ATOM 4622 C CA . PRO B 1 244 ? -15.898 26.594 17.359 1 98.12 244 PRO B CA 1
ATOM 4623 C C . PRO B 1 244 ? -15.586 25.406 16.453 1 98.12 244 PRO B C 1
ATOM 4625 O O . PRO B 1 244 ? -15 24.422 16.906 1 98.12 244 PRO B O 1
ATOM 4628 N N . ASN B 1 245 ? -15.977 25.422 15.188 1 98.5 245 ASN B N 1
ATOM 4629 C CA . ASN B 1 245 ? -15.773 24.297 14.289 1 98.5 245 ASN B CA 1
ATOM 4630 C C . ASN B 1 245 ? -14.461 24.422 13.523 1 98.5 245 ASN B C 1
ATOM 4632 O O . ASN B 1 245 ? -14.266 23.75 12.5 1 98.5 245 ASN B O 1
ATOM 4636 N N . VAL B 1 246 ? -13.539 25.281 13.984 1 98.81 246 VAL B N 1
ATOM 4637 C CA . VAL B 1 246 ? -12.242 25.453 13.32 1 98.81 246 VAL B CA 1
ATOM 4638 C C . VAL B 1 246 ? -11.125 25.047 14.273 1 98.81 246 VAL B C 1
ATOM 4640 O O . VAL B 1 246 ? -11.078 25.5 15.422 1 98.81 246 VAL B O 1
ATOM 4643 N N . CYS B 1 247 ? -10.273 24.141 13.852 1 98.69 247 CYS B N 1
ATOM 4644 C CA . CYS B 1 247 ? -9.016 23.797 14.492 1 98.69 247 CYS B CA 1
ATOM 4645 C C . CYS B 1 247 ? -7.824 24.188 13.617 1 98.69 247 CYS B C 1
ATOM 4647 O O . CYS B 1 247 ? -7.988 24.453 12.43 1 98.69 247 CYS B O 1
ATOM 4649 N N . VAL B 1 248 ? -6.648 24.234 14.25 1 98.81 248 VAL B N 1
ATOM 4650 C CA . VAL B 1 248 ? -5.484 24.719 13.516 1 98.81 248 VAL B CA 1
ATOM 4651 C C . VAL B 1 248 ? -4.34 23.719 13.648 1 98.81 248 VAL B C 1
ATOM 4653 O O . VAL B 1 248 ? -4.094 23.188 14.734 1 98.81 248 VAL B O 1
ATOM 4656 N N . LYS B 1 249 ? -3.709 23.406 12.539 1 98.88 249 LYS B N 1
ATOM 4657 C CA . LYS B 1 249 ? -2.432 22.703 12.555 1 98.88 249 LYS B CA 1
ATOM 4658 C C . LYS B 1 249 ? -1.263 23.688 12.617 1 98.88 249 LYS B C 1
ATOM 4660 O O . LYS B 1 249 ? -1.153 24.578 11.789 1 98.88 249 LYS B O 1
ATOM 4665 N N . ILE B 1 250 ? -0.503 23.547 13.641 1 98.75 250 ILE B N 1
ATOM 4666 C CA . ILE B 1 250 ? 0.736 24.297 13.758 1 98.75 250 ILE B CA 1
ATOM 4667 C C . ILE B 1 250 ? 1.864 23.562 13.047 1 98.75 250 ILE B C 1
ATOM 4669 O O . ILE B 1 250 ? 2.502 22.688 13.625 1 98.75 250 ILE B O 1
ATOM 4673 N N . SER B 1 251 ? 2.055 23.875 11.805 1 98.31 251 SER B N 1
ATOM 4674 C CA . SER B 1 251 ? 2.945 23.188 10.875 1 98.31 251 SER B CA 1
ATOM 4675 C C . SER B 1 251 ? 3.266 24.062 9.664 1 98.31 251 SER B C 1
ATOM 4677 O O . SER B 1 251 ? 2.8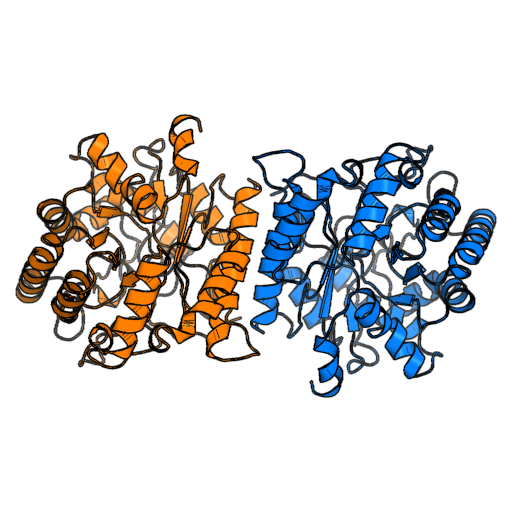75 25.234 9.617 1 98.31 251 SER B O 1
ATOM 4679 N N . GLY B 1 252 ? 4.027 23.562 8.75 1 97.75 252 GLY B N 1
ATOM 4680 C CA . GLY B 1 252 ? 4.27 24.188 7.465 1 97.75 252 GLY B CA 1
ATOM 4681 C C . GLY B 1 252 ? 5.32 25.281 7.523 1 97.75 252 GLY B C 1
ATOM 4682 O O . GLY B 1 252 ? 5.422 26.109 6.609 1 97.75 252 GLY B O 1
ATOM 4683 N N . PHE B 1 253 ? 6.125 25.281 8.594 1 96.31 253 PHE B N 1
ATOM 4684 C CA . PHE B 1 253 ? 7.109 26.328 8.789 1 96.31 253 PHE B CA 1
ATOM 4685 C C . PHE B 1 253 ? 8.297 26.156 7.848 1 96.31 253 PHE B C 1
ATOM 4687 O O . PHE B 1 253 ? 9.102 27.062 7.672 1 96.31 253 PHE B O 1
ATOM 4694 N N . GLY B 1 254 ? 8.383 24.984 7.246 1 96.44 254 GLY B N 1
ATOM 4695 C CA . GLY B 1 254 ? 9.5 24.703 6.363 1 96.44 254 GLY B CA 1
ATOM 4696 C C . GLY B 1 254 ? 9.188 24.953 4.902 1 96.44 254 GLY B C 1
ATOM 4697 O O . GLY B 1 254 ? 10.055 24.797 4.039 1 96.44 254 GLY B O 1
ATOM 4698 N N . MET B 1 255 ? 7.949 25.375 4.559 1 96.5 255 MET B N 1
ATOM 4699 C CA . MET B 1 255 ? 7.594 25.688 3.174 1 96.5 255 MET B CA 1
ATOM 4700 C C . MET B 1 255 ? 8.305 26.953 2.701 1 96.5 255 MET B C 1
ATOM 4702 O O . MET B 1 255 ? 8.453 27.906 3.463 1 96.5 255 MET B O 1
ATOM 4706 N N . THR B 1 256 ? 8.617 27 1.435 1 94.81 256 THR B N 1
ATOM 4707 C CA . THR B 1 256 ? 9.336 28.141 0.883 1 94.81 256 THR B CA 1
ATOM 4708 C C . THR B 1 256 ? 8.492 29.406 0.974 1 94.81 256 THR B C 1
ATOM 4710 O O . THR B 1 256 ? 9.023 30.5 1.159 1 94.81 256 THR B O 1
ATOM 4713 N N . VAL B 1 257 ? 7.23 29.234 0.923 1 95.75 257 VAL B N 1
ATOM 4714 C CA . VAL B 1 257 ? 6.328 30.375 0.908 1 95.75 257 VAL B CA 1
ATOM 4715 C C . VAL B 1 257 ? 6.32 31.047 2.279 1 95.75 257 VAL B C 1
ATOM 4717 O O . VAL B 1 257 ? 5.969 32.219 2.398 1 95.75 257 VAL B O 1
ATOM 4720 N N . ARG B 1 258 ? 6.75 30.359 3.316 1 95.56 258 ARG B N 1
ATOM 4721 C CA . ARG B 1 258 ? 6.859 30.938 4.652 1 95.56 258 ARG B CA 1
ATOM 4722 C C . ARG B 1 258 ? 8.008 31.938 4.723 1 95.56 258 ARG B C 1
ATOM 4724 O O . ARG B 1 258 ? 7.973 32.875 5.516 1 95.56 258 ARG B O 1
ATOM 4731 N N . GLY B 1 259 ? 9.086 31.672 3.994 1 94.94 259 GLY B N 1
ATOM 4732 C CA . GLY B 1 259 ? 10.133 32.656 3.787 1 94.94 259 GLY B CA 1
ATOM 4733 C C . GLY B 1 259 ? 11.32 32.469 4.711 1 94.94 259 GLY B C 1
ATOM 4734 O O . GLY B 1 259 ? 12.32 33.188 4.602 1 94.94 259 GLY B O 1
ATOM 4735 N N . PHE B 1 260 ? 11.258 31.453 5.676 1 96.06 260 PHE B N 1
ATOM 4736 C CA . PHE B 1 260 ? 12.406 31.234 6.547 1 96.06 260 PHE B CA 1
ATOM 4737 C C . PHE B 1 260 ? 13.602 30.734 5.742 1 96.06 260 PHE B C 1
ATOM 4739 O O . PHE B 1 260 ? 13.453 29.922 4.832 1 96.06 260 PHE B O 1
ATOM 4746 N N . PRO B 1 261 ? 14.789 31.156 6.039 1 95.31 261 PRO B N 1
ATOM 4747 C CA . PRO B 1 261 ? 15.953 30.844 5.215 1 95.31 261 PRO B CA 1
ATOM 4748 C C . PRO B 1 261 ? 16.797 29.703 5.789 1 95.31 261 PRO B C 1
ATOM 4750 O O . PRO B 1 261 ? 18.016 29.719 5.652 1 95.31 261 PRO B O 1
ATOM 4753 N N . PHE B 1 262 ? 16.266 28.781 6.516 1 96.69 262 PHE B N 1
ATOM 4754 C CA . PHE B 1 262 ? 17.031 27.766 7.238 1 96.69 262 PHE B CA 1
ATOM 4755 C C . PHE B 1 262 ? 17.859 26.938 6.277 1 96.69 262 PHE B C 1
ATOM 4757 O O . PHE B 1 262 ? 19 26.562 6.598 1 96.69 262 PHE B O 1
ATOM 4764 N N . ALA B 1 263 ? 17.359 26.703 5.086 1 96.56 263 ALA B N 1
ATOM 4765 C CA . ALA B 1 263 ? 17.984 25.797 4.117 1 96.56 263 ALA B CA 1
ATOM 4766 C C . ALA B 1 263 ? 19.25 26.422 3.531 1 96.56 263 ALA B C 1
ATOM 4768 O O . ALA B 1 263 ? 20.094 25.719 2.967 1 96.56 263 ALA B O 1
ATOM 4769 N N . ALA B 1 264 ? 19.344 27.734 3.662 1 96.31 264 ALA B N 1
ATOM 4770 C CA . ALA B 1 264 ? 20.469 28.453 3.053 1 96.31 264 ALA B CA 1
ATOM 4771 C C . ALA B 1 264 ? 21.719 28.344 3.914 1 96.31 264 ALA B C 1
ATOM 4773 O O . ALA B 1 264 ? 22.828 28.641 3.451 1 96.31 264 ALA B O 1
ATOM 4774 N N . ALA B 1 265 ? 21.562 27.906 5.113 1 97.12 265 ALA B N 1
ATOM 4775 C CA . ALA B 1 265 ? 22.688 27.844 6.051 1 97.12 265 ALA B CA 1
ATOM 4776 C C . ALA B 1 265 ? 23.578 26.641 5.754 1 97.12 265 ALA B C 1
ATOM 4778 O O . ALA B 1 265 ? 23.156 25.688 5.082 1 97.12 265 ALA B O 1
ATOM 4779 N N . GLU B 1 266 ? 24.781 26.672 6.23 1 97.12 266 GLU B N 1
ATOM 4780 C CA . GLU B 1 266 ? 25.75 25.578 6.043 1 97.12 266 GLU B CA 1
ATOM 4781 C C . GLU B 1 266 ? 25.328 24.328 6.797 1 97.12 266 GLU B C 1
ATOM 4783 O O . GLU B 1 266 ? 25.578 23.203 6.344 1 97.12 266 GLU B O 1
ATOM 4788 N N . THR B 1 267 ? 24.719 24.578 7.898 1 97.88 267 THR B N 1
ATOM 4789 C CA . THR B 1 267 ? 24.219 23.5 8.727 1 97.88 267 THR B CA 1
ATOM 4790 C C . THR B 1 267 ? 22.734 23.656 8.992 1 97.88 267 THR B C 1
ATOM 4792 O O . THR B 1 267 ? 22.219 24.781 9 1 97.88 267 THR B O 1
ATOM 4795 N N . PRO B 1 268 ? 22.031 22.531 9.102 1 98.44 268 PRO B N 1
ATOM 4796 C CA . PRO B 1 268 ? 20.609 22.656 9.422 1 98.44 268 PRO B CA 1
ATOM 4797 C C . PRO B 1 268 ? 20.359 23.312 10.781 1 98.44 268 PRO B C 1
ATOM 4799 O O . PRO B 1 268 ? 21.234 23.281 11.648 1 98.44 268 PRO B O 1
ATOM 4802 N N . PRO B 1 269 ? 19.25 23.891 10.945 1 98.62 269 PRO B N 1
ATOM 4803 C CA . PRO B 1 269 ? 18.953 24.547 12.219 1 98.62 269 PRO B CA 1
ATOM 4804 C C . PRO B 1 269 ? 18.781 23.547 13.367 1 98.62 269 PRO B C 1
ATOM 4806 O O . PRO B 1 269 ? 18.422 22.391 13.148 1 98.62 269 PRO B O 1
ATOM 4809 N N . ASP B 1 270 ? 19.109 24 14.523 1 98.62 270 ASP B N 1
ATOM 4810 C CA . ASP B 1 270 ? 18.766 23.219 15.711 1 98.62 270 ASP B CA 1
ATOM 4811 C C . ASP B 1 270 ? 17.375 23.578 16.219 1 98.62 270 ASP B C 1
ATOM 4813 O O . ASP B 1 270 ? 16.734 24.484 15.68 1 98.62 270 ASP B O 1
ATOM 4817 N N . SER B 1 271 ? 16.922 22.828 17.203 1 98.81 271 SER B N 1
ATOM 4818 C CA . SER B 1 271 ? 15.539 22.984 17.656 1 98.81 271 SER B CA 1
ATOM 4819 C C . SER B 1 271 ? 15.336 24.312 18.391 1 98.81 271 SER B C 1
ATOM 4821 O O . SER B 1 271 ? 14.234 24.859 18.391 1 98.81 271 SER B O 1
ATOM 4823 N N . GLN B 1 272 ? 16.375 24.844 19.016 1 98.69 272 GLN B N 1
ATOM 4824 C CA . GLN B 1 272 ? 16.266 26.125 19.672 1 98.69 272 GLN B CA 1
ATOM 4825 C C . GLN B 1 272 ? 16.031 27.25 18.672 1 98.69 272 GLN B C 1
ATOM 4827 O O . GLN B 1 272 ? 15.188 28.125 18.875 1 98.69 272 GLN B O 1
ATOM 4832 N N . MET B 1 273 ? 16.812 27.188 17.578 1 98.56 273 MET B N 1
ATOM 4833 C CA . MET B 1 273 ? 16.656 28.156 16.516 1 98.56 273 MET B CA 1
ATOM 4834 C C . MET B 1 273 ? 15.258 28.125 15.914 1 98.56 273 MET B C 1
ATOM 4836 O O . MET B 1 273 ? 14.641 29.156 15.688 1 98.56 273 MET B O 1
ATOM 4840 N N . LEU B 1 274 ? 14.773 26.938 15.688 1 98.81 274 LEU B N 1
ATOM 4841 C CA . LEU B 1 274 ? 13.438 26.781 15.109 1 98.81 274 LEU B CA 1
ATOM 4842 C C . LEU B 1 274 ? 12.367 27.281 16.078 1 98.81 274 LEU B C 1
ATOM 4844 O O . LEU B 1 274 ? 11.469 28.031 15.672 1 98.81 274 LEU B O 1
ATOM 4848 N N . ALA B 1 275 ? 12.453 26.891 17.328 1 98.81 275 ALA B N 1
ATOM 4849 C CA . ALA B 1 275 ? 11.477 27.297 18.328 1 98.81 275 ALA B CA 1
ATOM 4850 C C . ALA B 1 275 ? 11.414 28.812 18.453 1 98.81 275 ALA B C 1
ATOM 4852 O O . ALA B 1 275 ? 10.336 29.391 18.562 1 98.81 275 ALA B O 1
ATOM 4853 N N . GLN B 1 276 ? 12.57 29.422 18.438 1 98.38 276 GLN B N 1
ATOM 4854 C CA . GLN B 1 276 ? 12.633 30.875 18.547 1 98.38 276 GLN B CA 1
ATOM 4855 C C . GLN B 1 276 ? 11.977 31.547 17.344 1 98.38 276 GLN B C 1
ATOM 4857 O O . GLN B 1 276 ? 11.234 32.531 17.5 1 98.38 276 GLN B O 1
ATOM 4862 N N . ALA B 1 277 ? 12.219 31.016 16.188 1 97.81 277 ALA B N 1
ATOM 4863 C CA . ALA B 1 277 ? 11.664 31.578 14.953 1 97.81 277 ALA B CA 1
ATOM 4864 C C . ALA B 1 277 ? 10.148 31.406 14.906 1 97.81 277 ALA B C 1
ATOM 4866 O O . ALA B 1 277 ? 9.438 32.25 14.367 1 97.81 277 ALA B O 1
ATOM 4867 N N . TRP B 1 278 ? 9.633 30.359 15.508 1 98.25 278 TRP B N 1
ATOM 4868 C CA . TRP B 1 278 ? 8.234 30 15.367 1 98.25 278 TRP B CA 1
ATOM 4869 C C . TRP B 1 278 ? 7.406 30.547 16.531 1 98.25 278 TRP B C 1
ATOM 4871 O O . TRP B 1 278 ? 6.176 30.578 16.453 1 98.25 278 TRP B O 1
ATOM 4881 N N . GLN B 1 279 ? 8.023 31 17.547 1 98.12 279 GLN B N 1
ATOM 4882 C CA . GLN B 1 279 ? 7.414 31.328 18.844 1 98.12 279 GLN B CA 1
ATOM 4883 C C . GLN B 1 279 ? 6.309 32.375 18.672 1 98.12 279 GLN B C 1
ATOM 4885 O O . GLN B 1 279 ? 5.223 32.219 19.234 1 98.12 279 GLN B O 1
ATOM 4890 N N . PRO B 1 280 ? 6.473 33.469 17.859 1 97.38 280 PRO B N 1
ATOM 4891 C CA . PRO B 1 280 ? 5.41 34.469 17.75 1 97.38 280 PRO B CA 1
ATOM 4892 C C . PRO B 1 280 ? 4.117 33.875 17.172 1 97.38 280 PRO B C 1
ATOM 4894 O O . PRO B 1 280 ? 3.025 34.25 17.609 1 97.38 280 PRO B O 1
ATOM 4897 N N . TRP B 1 281 ? 4.262 33.031 16.234 1 97.75 281 TRP B N 1
ATOM 4898 C CA . TRP B 1 281 ? 3.102 32.438 15.594 1 97.75 281 TRP B CA 1
ATOM 4899 C C . TRP B 1 281 ? 2.412 31.453 16.547 1 97.75 281 TRP B C 1
ATOM 4901 O O . TRP B 1 281 ? 1.188 31.484 16.688 1 97.75 281 TRP B O 1
ATOM 4911 N N . PHE B 1 282 ? 3.223 30.656 17.234 1 98.44 282 PHE B N 1
ATOM 4912 C CA . PHE B 1 282 ? 2.717 29.672 18.172 1 98.44 282 PHE B CA 1
ATOM 4913 C C . PHE B 1 282 ? 1.949 30.344 19.312 1 98.44 282 PHE B C 1
ATOM 4915 O O . PHE B 1 282 ? 0.805 29.984 19.594 1 98.44 282 PHE B O 1
ATOM 4922 N N . GLU B 1 283 ? 2.564 31.312 19.891 1 98.31 283 GLU B N 1
ATOM 4923 C CA . GLU B 1 283 ? 1.957 31.984 21.031 1 98.31 283 GLU B CA 1
ATOM 4924 C C . GLU B 1 283 ? 0.65 32.656 20.641 1 98.31 283 GLU B C 1
ATOM 4926 O O . GLU B 1 283 ? -0.323 32.625 21.391 1 98.31 283 GLU B O 1
ATOM 4931 N N . THR B 1 284 ? 0.663 33.25 19.469 1 98.5 284 THR B N 1
ATOM 4932 C CA . THR B 1 284 ? -0.541 33.938 19 1 98.5 284 THR B CA 1
ATOM 4933 C C . THR B 1 284 ? -1.677 32.938 18.797 1 98.5 284 THR B C 1
ATOM 4935 O O . THR B 1 284 ? -2.801 33.156 19.25 1 98.5 284 THR B O 1
ATOM 4938 N N . ILE B 1 285 ? -1.402 31.812 18.156 1 98.81 285 ILE B N 1
ATOM 4939 C CA . ILE B 1 285 ? -2.416 30.812 17.844 1 98.81 285 ILE B CA 1
ATOM 4940 C C . ILE B 1 285 ? -2.969 30.219 19.141 1 98.81 285 ILE B C 1
ATOM 4942 O O . ILE B 1 285 ? -4.184 30.078 19.297 1 98.81 285 ILE B O 1
ATOM 4946 N N . ILE B 1 286 ? -2.072 29.938 20.109 1 98.69 286 ILE B N 1
ATOM 4947 C CA . ILE B 1 286 ? -2.498 29.328 21.375 1 98.69 286 ILE B CA 1
ATOM 4948 C C . ILE B 1 286 ? -3.365 30.312 22.141 1 98.69 286 ILE B C 1
ATOM 4950 O O . ILE B 1 286 ? -4.371 29.938 22.75 1 98.69 286 ILE B O 1
ATOM 4954 N N . ALA B 1 287 ? -2.934 31.531 22.125 1 98.5 287 ALA B N 1
ATOM 4955 C CA . ALA B 1 287 ? -3.699 32.562 22.828 1 98.5 287 ALA B CA 1
ATOM 4956 C C . ALA B 1 287 ? -5.102 32.688 22.25 1 98.5 287 ALA B C 1
ATOM 4958 O O . ALA B 1 287 ? -6.062 32.969 22.969 1 98.5 287 ALA B O 1
ATOM 4959 N N . LEU B 1 288 ? -5.246 32.562 20.984 1 98.69 288 LEU B N 1
ATOM 4960 C CA . LEU B 1 288 ? -6.508 32.781 20.281 1 98.69 288 LEU B CA 1
ATOM 4961 C C . LEU B 1 288 ? -7.395 31.547 20.328 1 98.69 288 LEU B C 1
ATOM 4963 O O . LEU B 1 288 ? -8.594 31.641 20.594 1 98.69 288 LEU B O 1
ATOM 4967 N N . PHE B 1 289 ? -6.879 30.344 20.062 1 98.75 289 PHE B N 1
ATOM 4968 C CA . PHE B 1 289 ? -7.668 29.141 19.828 1 98.75 289 PHE B CA 1
ATOM 4969 C C . PHE B 1 289 ? -7.691 28.266 21.078 1 98.75 289 PHE B C 1
ATOM 4971 O O . PHE B 1 289 ? -8.617 27.469 21.281 1 98.75 289 PHE B O 1
ATOM 4978 N N . GLY B 1 290 ? -6.633 28.438 21.969 1 98.25 290 GLY B N 1
ATOM 4979 C CA . GLY B 1 290 ? -6.422 27.453 23.016 1 98.25 290 GLY B CA 1
ATOM 4980 C C . GLY B 1 290 ? -5.809 26.172 22.5 1 98.25 290 GLY B C 1
ATOM 4981 O O . GLY B 1 290 ? -5.945 25.828 21.312 1 98.25 290 GLY B O 1
ATOM 4982 N N . ALA B 1 291 ? -5.191 25.422 23.422 1 98.19 291 ALA B N 1
ATOM 4983 C CA . ALA B 1 291 ? -4.5 24.188 23.047 1 98.19 291 ALA B CA 1
ATOM 4984 C C . ALA B 1 291 ? -5.484 23.125 22.562 1 98.19 291 ALA B C 1
ATOM 4986 O O . ALA B 1 291 ? -5.133 22.281 21.75 1 98.19 291 ALA B O 1
ATOM 4987 N N . GLU B 1 292 ? -6.77 23.156 22.953 1 98.06 292 GLU B N 1
ATOM 4988 C CA . GLU B 1 292 ? -7.773 22.141 22.656 1 98.06 292 GLU B CA 1
ATOM 4989 C C . GLU B 1 292 ? -8.188 22.172 21.188 1 98.06 292 GLU B C 1
ATOM 4991 O O . GLU B 1 292 ? -8.812 21.25 20.688 1 98.06 292 GLU B O 1
ATOM 4996 N N . ARG B 1 293 ? -7.824 23.219 20.484 1 98.75 293 ARG B N 1
ATOM 4997 C CA . ARG B 1 293 ? -8.172 23.328 19.078 1 98.75 293 ARG B CA 1
ATOM 4998 C C . ARG B 1 293 ? -6.922 23.469 18.219 1 98.75 293 ARG B C 1
ATOM 5000 O O . ARG B 1 293 ? -6.992 23.953 17.078 1 98.75 293 ARG B O 1
ATOM 5007 N N . CYS B 1 294 ? -5.746 23.125 18.797 1 98.81 294 CYS B N 1
ATOM 5008 C CA . CYS B 1 294 ? -4.477 23.203 18.078 1 98.81 294 CYS B CA 1
ATOM 5009 C C . CYS B 1 294 ? -3.758 21.859 18.078 1 98.81 294 CYS B C 1
ATOM 5011 O O . CYS B 1 294 ? -3.859 21.109 19.047 1 98.81 294 CYS B O 1
ATOM 5013 N N . MET B 1 295 ? -3.111 21.562 17.031 1 98.88 295 MET B N 1
ATOM 5014 C CA . MET B 1 295 ? -2.32 20.328 16.953 1 98.88 295 MET B CA 1
ATOM 5015 C C . MET B 1 295 ? -1.029 20.578 16.172 1 98.88 295 MET B C 1
ATOM 5017 O O . MET B 1 295 ? -1.019 21.312 15.188 1 98.88 295 MET B O 1
ATOM 5021 N N . PHE B 1 296 ? 0.08 20.016 16.641 1 98.94 296 PHE B N 1
ATOM 5022 C CA . PHE B 1 296 ? 1.327 20.016 15.891 1 98.94 296 PHE B CA 1
ATOM 5023 C C . PHE B 1 296 ? 1.266 19 14.742 1 98.94 296 PHE B C 1
ATOM 5025 O O . PHE B 1 296 ? 0.533 18.016 14.82 1 98.94 296 PHE B O 1
ATOM 5032 N N . ALA B 1 297 ? 1.938 19.266 13.695 1 98.88 297 ALA B N 1
ATOM 5033 C CA . ALA B 1 297 ? 2.027 18.375 12.539 1 98.88 297 ALA B CA 1
ATOM 5034 C C . ALA B 1 297 ? 3.324 18.609 11.766 1 98.88 297 ALA B C 1
ATOM 5036 O O . ALA B 1 297 ? 3.793 19.75 11.656 1 98.88 297 ALA B O 1
ATOM 5037 N N . SER B 1 298 ? 3.895 17.625 11.234 1 98.81 298 SER B N 1
ATOM 5038 C CA . SER B 1 298 ? 5.23 17.75 10.656 1 98.81 298 SER B CA 1
ATOM 5039 C C . SER B 1 298 ? 5.176 18.375 9.258 1 98.81 298 SER B C 1
ATOM 5041 O O . SER B 1 298 ? 6.047 19.156 8.891 1 98.81 298 SER B O 1
ATOM 5043 N N . ASN B 1 299 ? 4.148 17.953 8.477 1 98.56 299 ASN B N 1
ATOM 5044 C CA . ASN B 1 299 ? 4.047 18.297 7.059 1 98.56 299 ASN B CA 1
ATOM 5045 C C . ASN B 1 299 ? 5.191 17.688 6.254 1 98.56 299 ASN B C 1
ATOM 5047 O O . ASN B 1 299 ? 5.59 18.234 5.219 1 98.56 299 ASN B O 1
ATOM 5051 N N . PHE B 1 300 ? 5.695 16.609 6.723 1 98.31 300 PHE B N 1
ATOM 5052 C CA . PHE B 1 300 ? 6.773 15.922 6.023 1 98.31 300 PHE B CA 1
ATOM 5053 C C . PHE B 1 300 ? 6.246 15.188 4.797 1 98.31 300 PHE B C 1
ATOM 5055 O O . PHE B 1 300 ? 5.117 14.688 4.805 1 98.31 300 PHE B O 1
ATOM 5062 N N . PRO B 1 301 ? 7.074 15.125 3.67 1 97.5 301 PRO B N 1
ATOM 5063 C CA . PRO B 1 301 ? 8.453 15.617 3.596 1 97.5 301 PRO B CA 1
ATOM 5064 C C . PRO B 1 301 ? 8.555 17.031 3.016 1 97.5 301 PRO B C 1
ATOM 5066 O O . PRO B 1 301 ? 9.648 17.484 2.676 1 97.5 301 PRO B O 1
ATOM 5069 N N . VAL B 1 302 ? 7.465 17.734 2.93 1 96.94 302 VAL B N 1
ATOM 5070 C CA . VAL B 1 302 ? 7.477 19.078 2.365 1 96.94 302 VAL B CA 1
ATOM 5071 C C . VAL B 1 302 ? 8.445 19.953 3.152 1 96.94 302 VAL B C 1
ATOM 5073 O O . VAL B 1 302 ? 9.242 20.688 2.564 1 96.94 302 VAL B O 1
ATOM 5076 N N . ASP B 1 303 ? 8.438 19.859 4.484 1 97.88 303 ASP B N 1
ATOM 5077 C CA . ASP B 1 303 ? 9.234 20.703 5.355 1 97.88 303 ASP B CA 1
ATOM 5078 C C . ASP B 1 303 ? 10.641 20.141 5.547 1 97.88 303 ASP B C 1
ATOM 5080 O O . ASP B 1 303 ? 11.523 20.812 6.086 1 97.88 303 ASP B O 1
ATOM 5084 N N . LYS B 1 304 ? 10.867 18.953 5.043 1 97.81 304 LYS B N 1
ATOM 5085 C CA . LYS B 1 304 ? 12.102 18.219 5.32 1 97.81 304 LYS B CA 1
ATOM 5086 C C . LYS B 1 304 ? 13.297 18.875 4.629 1 97.81 304 LYS B C 1
ATOM 5088 O O . LYS B 1 304 ? 14.445 18.609 4.996 1 97.81 304 LYS B O 1
ATOM 5093 N N . GLY B 1 305 ? 13.055 19.734 3.668 1 96.62 305 GLY B N 1
ATOM 5094 C CA . GLY B 1 305 ? 14.133 20.5 3.064 1 96.62 305 GLY B CA 1
ATOM 5095 C C . GLY B 1 305 ? 14.742 21.531 4.004 1 96.62 305 GLY B C 1
ATOM 5096 O O . GLY B 1 305 ? 15.828 22.047 3.748 1 96.62 305 GLY B O 1
ATOM 5097 N N . MET B 1 306 ? 14.133 21.797 5.141 1 97.94 306 MET B N 1
ATOM 5098 C CA . MET B 1 306 ? 14.531 22.891 6.031 1 97.94 306 MET B CA 1
ATOM 5099 C C . MET B 1 306 ? 15.109 22.328 7.332 1 97.94 306 MET B C 1
ATOM 5101 O O . MET B 1 306 ? 15.984 22.953 7.938 1 97.94 306 MET B O 1
ATOM 5105 N N . PHE B 1 307 ? 14.641 21.234 7.789 1 98.56 307 PHE B N 1
ATOM 5106 C CA . PHE B 1 307 ? 15.055 20.672 9.062 1 98.56 307 PHE B CA 1
ATOM 5107 C C . PHE B 1 307 ? 14.695 19.188 9.133 1 98.56 307 PHE B C 1
ATOM 5109 O O . PHE B 1 307 ? 13.891 18.703 8.336 1 98.56 307 PHE B O 1
ATOM 5116 N N . SER B 1 308 ? 15.305 18.422 10.086 1 98.56 308 SER B N 1
ATOM 5117 C CA . SER B 1 308 ? 15.039 17 10.234 1 98.56 308 SER B CA 1
ATOM 5118 C C . SER B 1 308 ? 13.797 16.75 11.086 1 98.56 308 SER B C 1
ATOM 5120 O O . SER B 1 308 ? 13.344 17.641 11.805 1 98.56 308 SER B O 1
ATOM 5122 N N . TYR B 1 309 ? 13.234 15.578 10.984 1 98.75 309 TYR B N 1
ATOM 5123 C CA . TYR B 1 309 ? 12.016 15.164 11.68 1 98.75 309 TYR B CA 1
ATOM 5124 C C . TYR B 1 309 ? 12.203 15.25 13.188 1 98.75 309 TYR B C 1
ATOM 5126 O O . TYR B 1 309 ? 11.328 15.758 13.898 1 98.75 309 TYR B O 1
ATOM 5134 N N . GLY B 1 310 ? 13.336 14.742 13.672 1 98.81 310 GLY B N 1
ATOM 5135 C CA . GLY B 1 310 ? 13.617 14.781 15.102 1 98.81 310 GLY B CA 1
ATOM 5136 C C . GLY B 1 310 ? 13.742 16.188 15.648 1 98.81 310 GLY B C 1
ATOM 5137 O O . GLY B 1 310 ? 13.18 16.5 16.703 1 98.81 310 GLY B O 1
ATOM 5138 N N . VAL B 1 311 ? 14.445 17.031 14.883 1 98.81 311 VAL B N 1
ATOM 5139 C CA . VAL B 1 311 ? 14.664 18.406 15.32 1 98.81 311 VAL B CA 1
ATOM 5140 C C . VAL B 1 311 ? 13.344 19.172 15.312 1 98.81 311 VAL B C 1
ATOM 5142 O O . VAL B 1 311 ? 13.109 20.031 16.172 1 98.81 311 VAL B O 1
ATOM 5145 N N . PHE B 1 312 ? 12.484 18.875 14.383 1 98.88 312 PHE B N 1
ATOM 5146 C CA . PHE B 1 312 ? 11.156 19.484 14.32 1 98.88 312 PHE B CA 1
ATOM 5147 C C . PHE B 1 312 ? 10.391 19.219 15.617 1 98.88 312 PHE B C 1
ATOM 5149 O O . PHE B 1 312 ? 9.875 20.156 16.234 1 98.88 312 PHE B O 1
ATOM 5156 N N . TRP B 1 313 ? 10.312 17.969 16.016 1 98.94 313 TRP B N 1
ATOM 5157 C CA . TRP B 1 313 ? 9.531 17.625 17.203 1 98.94 313 TRP B CA 1
ATOM 5158 C C . TRP B 1 313 ? 10.164 18.219 18.453 1 98.94 313 TRP B C 1
ATOM 5160 O O . TRP B 1 313 ? 9.461 18.609 19.391 1 98.94 313 TRP B O 1
ATOM 5170 N N . ASN B 1 314 ? 11.523 18.234 18.5 1 98.94 314 ASN B N 1
ATOM 5171 C CA . ASN B 1 314 ? 12.172 18.938 19.594 1 98.94 314 ASN B CA 1
ATOM 5172 C C . ASN B 1 314 ? 11.766 20.406 19.641 1 98.94 314 ASN B C 1
ATOM 5174 O O . ASN B 1 314 ? 11.523 20.953 20.719 1 98.94 314 ASN B O 1
ATOM 5178 N N . ALA B 1 315 ? 11.703 21.031 18.484 1 98.94 315 ALA B N 1
ATOM 5179 C CA . ALA B 1 315 ? 11.281 22.438 18.438 1 98.94 315 ALA B CA 1
ATOM 5180 C C . ALA B 1 315 ? 9.859 22.609 18.953 1 98.94 315 ALA B C 1
ATOM 5182 O O . ALA B 1 315 ? 9.578 23.547 19.703 1 98.94 315 ALA B O 1
ATOM 5183 N N . CYS B 1 316 ? 8.992 21.703 18.562 1 98.94 316 CYS B N 1
ATOM 5184 C CA . CYS B 1 316 ? 7.617 21.734 19.047 1 98.94 316 CYS B CA 1
ATOM 5185 C C . CYS B 1 316 ? 7.57 21.609 20.578 1 98.94 316 CYS B C 1
ATOM 5187 O O . CYS B 1 316 ? 6.809 22.312 21.234 1 98.94 316 CYS B O 1
ATOM 5189 N N . LYS B 1 317 ? 8.391 20.719 21.078 1 98.88 317 LYS B N 1
ATOM 5190 C CA . LYS B 1 317 ? 8.414 20.484 22.516 1 98.88 317 LYS B CA 1
ATOM 5191 C C . LYS B 1 317 ? 8.992 21.688 23.266 1 98.88 317 LYS B C 1
ATOM 5193 O O . LYS B 1 317 ? 8.57 22 24.375 1 98.88 317 LYS B O 1
ATOM 5198 N N . ARG B 1 318 ? 9.945 22.391 22.656 1 98.88 318 ARG B N 1
ATOM 5199 C CA . ARG B 1 318 ? 10.445 23.641 23.234 1 98.88 318 ARG B CA 1
ATOM 5200 C C . ARG B 1 318 ? 9.359 24.703 23.25 1 98.88 318 ARG B C 1
ATOM 5202 O O . ARG B 1 318 ? 9.227 25.438 24.234 1 98.88 318 ARG B O 1
ATOM 5209 N N . LEU B 1 319 ? 8.602 24.812 22.188 1 98.81 319 LEU B N 1
ATOM 5210 C CA . LEU B 1 319 ? 7.5 25.766 22.125 1 98.81 319 LEU B CA 1
ATOM 5211 C C . LEU B 1 319 ? 6.48 25.516 23.219 1 98.81 319 LEU B C 1
ATOM 5213 O O . LEU B 1 319 ? 5.949 26.453 23.812 1 98.81 319 LEU B O 1
ATOM 5217 N N . ALA B 1 320 ? 6.25 24.203 23.5 1 98.62 320 ALA B N 1
ATOM 5218 C CA . ALA B 1 320 ? 5.191 23.812 24.422 1 98.62 320 ALA B CA 1
ATOM 5219 C C . ALA B 1 320 ? 5.738 23.656 25.844 1 98.62 320 ALA B C 1
ATOM 5221 O O . ALA B 1 320 ? 5.027 23.172 26.734 1 98.62 320 ALA B O 1
ATOM 5222 N N . GLN B 1 321 ? 6.957 24.016 26.062 1 97.12 321 GLN B N 1
ATOM 5223 C CA . GLN B 1 321 ? 7.66 23.703 27.297 1 97.12 321 GLN B CA 1
ATOM 5224 C C . GLN B 1 321 ? 6.93 24.266 28.516 1 97.12 321 GLN B C 1
ATOM 5226 O O . GLN B 1 321 ? 6.918 23.672 29.594 1 97.12 321 GLN B O 1
ATOM 5231 N N . GLN B 1 322 ? 6.277 25.406 28.359 1 96.25 322 GLN B N 1
ATOM 5232 C CA . GLN B 1 322 ? 5.633 26.078 29.484 1 96.25 322 GLN B CA 1
ATOM 5233 C C . GLN B 1 322 ? 4.168 25.656 29.609 1 96.25 322 GLN B C 1
ATOM 5235 O O . GLN B 1 322 ? 3.482 26.047 30.562 1 96.25 322 GLN B O 1
ATOM 5240 N N . ALA B 1 323 ? 3.701 24.875 28.672 1 97.56 323 ALA B N 1
ATOM 5241 C CA . ALA B 1 323 ? 2.32 24.391 28.703 1 97.56 323 ALA B CA 1
ATOM 5242 C C . ALA B 1 323 ? 2.139 23.312 29.766 1 97.56 323 ALA B C 1
ATOM 5244 O O . ALA B 1 323 ? 3.088 22.609 30.109 1 97.56 323 ALA B O 1
ATOM 5245 N N . SER B 1 324 ? 0.943 23.219 30.375 1 97.56 324 SER B N 1
ATOM 5246 C CA . SER B 1 324 ? 0.617 22.141 31.297 1 97.56 324 SER B CA 1
ATOM 5247 C C . SER B 1 324 ? 0.652 20.781 30.594 1 97.56 324 SER B C 1
ATOM 5249 O O . SER B 1 324 ? 0.624 20.719 29.375 1 97.56 324 SER B O 1
ATOM 5251 N N . PRO B 1 325 ? 0.703 19.703 31.406 1 96.19 325 PRO B N 1
ATOM 5252 C CA . PRO B 1 325 ? 0.672 18.359 30.797 1 96.19 325 PRO B CA 1
ATOM 5253 C C . PRO B 1 325 ? -0.561 18.141 29.938 1 96.19 325 PRO B C 1
ATOM 5255 O O . PRO B 1 325 ? -0.465 17.516 28.875 1 96.19 325 PRO B O 1
ATOM 5258 N N . ASP B 1 326 ? -1.636 18.672 30.391 1 97.12 326 ASP B N 1
ATOM 5259 C CA . ASP B 1 326 ? -2.869 18.531 29.625 1 97.12 326 ASP B CA 1
ATOM 5260 C C . ASP B 1 326 ? -2.785 19.297 28.297 1 97.12 326 ASP B C 1
ATOM 5262 O O . ASP B 1 326 ? -3.238 18.797 27.266 1 97.12 326 ASP B O 1
ATOM 5266 N N . GLU B 1 327 ? -2.244 20.484 28.391 1 98.19 327 GLU B N 1
ATOM 5267 C CA . GLU B 1 327 ? -2.084 21.266 27.172 1 98.19 327 GLU B CA 1
ATOM 5268 C C . GLU B 1 327 ? -1.106 20.609 26.203 1 98.19 327 GLU B C 1
ATOM 5270 O O . GLU B 1 327 ? -1.327 20.609 25 1 98.19 327 GLU B O 1
ATOM 5275 N N . GLN B 1 328 ? -0.069 20.062 26.734 1 98.12 328 GLN B N 1
ATOM 5276 C CA . GLN B 1 328 ? 0.871 19.328 25.891 1 98.12 328 GLN B CA 1
ATOM 5277 C C . GLN B 1 328 ? 0.191 18.141 25.203 1 98.12 328 GLN B C 1
ATOM 5279 O O . GLN B 1 328 ? 0.395 17.906 24.016 1 98.12 328 GLN B O 1
ATOM 5284 N N . ALA B 1 329 ? -0.618 17.453 25.984 1 97.25 329 ALA B N 1
ATOM 5285 C CA . ALA B 1 329 ? -1.343 16.328 25.406 1 97.25 329 ALA B CA 1
ATOM 5286 C C . ALA B 1 329 ? -2.238 16.766 24.266 1 97.25 329 ALA B C 1
ATOM 5288 O O . ALA B 1 329 ? -2.332 16.094 23.234 1 97.25 329 ALA B O 1
ATOM 5289 N N . GLN B 1 330 ? -2.914 17.875 24.453 1 98.25 330 GLN B N 1
ATOM 5290 C CA . GLN B 1 330 ? -3.754 18.422 23.391 1 98.25 330 GLN B CA 1
ATOM 5291 C C . GLN B 1 330 ? -2.936 18.703 22.125 1 98.25 330 GLN B C 1
ATOM 5293 O O . GLN B 1 330 ? -3.266 18.219 21.047 1 98.25 330 GLN B O 1
ATOM 5298 N N . LEU B 1 331 ? -1.81 19.359 22.297 1 98.81 331 LEU B N 1
ATOM 5299 C CA . LEU B 1 331 ? -0.996 19.844 21.188 1 98.81 331 LEU B CA 1
ATOM 5300 C C . LEU B 1 331 ? -0.363 18.672 20.438 1 98.81 331 LEU B C 1
ATOM 5302 O O . LEU B 1 331 ? -0.236 18.719 19.219 1 98.81 331 LEU B O 1
ATOM 5306 N N . PHE B 1 332 ? -0.026 17.625 21.172 1 98.56 332 PHE B N 1
ATOM 5307 C CA . PHE B 1 332 ? 0.817 16.594 20.578 1 98.56 332 PHE B CA 1
ATOM 5308 C C . PHE B 1 332 ? -0.021 15.414 20.125 1 98.56 332 PHE B C 1
ATOM 5310 O O . PHE B 1 332 ? 0.424 14.617 19.297 1 98.56 332 PHE B O 1
ATOM 5317 N N . TRP B 1 333 ? -1.28 15.211 20.703 1 97.88 333 TRP B N 1
ATOM 5318 C CA . TRP B 1 333 ? -1.953 14.016 20.203 1 97.88 333 TRP B CA 1
ATOM 5319 C C . TRP B 1 333 ? -3.463 14.125 20.391 1 97.88 333 TRP B C 1
ATOM 5321 O O . TRP B 1 333 ? -4.23 13.648 19.547 1 97.88 333 TRP B O 1
ATOM 5331 N N . ARG B 1 334 ? -3.988 14.758 21.453 1 97.62 334 ARG B N 1
ATOM 5332 C CA . ARG B 1 334 ? -5.398 14.648 21.812 1 97.62 334 ARG B CA 1
ATOM 5333 C C . ARG B 1 334 ? -6.277 15.422 20.828 1 97.62 334 ARG B C 1
ATOM 5335 O O . ARG B 1 334 ? -7.34 14.945 20.438 1 97.62 334 ARG B O 1
ATOM 5342 N N . THR B 1 335 ? -5.871 16.609 20.484 1 98.44 335 THR B N 1
ATOM 5343 C CA . THR B 1 335 ? -6.652 17.391 19.531 1 98.44 335 THR B CA 1
ATOM 5344 C C . THR B 1 335 ? -6.727 16.688 18.188 1 98.44 335 THR B C 1
ATOM 5346 O O . THR B 1 335 ? -7.797 16.609 17.578 1 98.44 335 THR B O 1
ATOM 5349 N N . ALA B 1 336 ? -5.605 16.156 17.703 1 98.62 336 ALA B N 1
ATOM 5350 C CA . ALA B 1 336 ? -5.598 15.398 16.453 1 98.62 336 ALA B CA 1
ATOM 5351 C C . ALA B 1 336 ? -6.516 14.188 16.562 1 98.62 336 ALA B C 1
ATOM 5353 O O . ALA B 1 336 ? -7.281 13.906 15.633 1 98.62 336 ALA B O 1
ATOM 5354 N N . ALA B 1 337 ? -6.441 13.461 17.688 1 98 337 ALA B N 1
ATOM 5355 C CA . ALA B 1 337 ? -7.27 12.281 17.891 1 98 337 ALA B CA 1
ATOM 5356 C C . ALA B 1 337 ? -8.758 12.625 17.828 1 98 337 ALA B C 1
ATOM 5358 O O . ALA B 1 337 ? -9.547 11.906 17.219 1 98 337 ALA B O 1
ATOM 5359 N N . THR B 1 338 ? -9.102 13.703 18.453 1 97.06 338 THR B N 1
ATOM 5360 C CA . THR B 1 338 ? -10.5 14.125 18.484 1 97.06 338 THR B CA 1
ATOM 5361 C C . THR B 1 338 ? -10.961 14.586 17.109 1 97.06 338 THR B C 1
ATOM 5363 O O . THR B 1 338 ? -12 14.141 16.625 1 97.06 338 THR B O 1
ATOM 5366 N N . CYS B 1 339 ? -10.18 15.414 16.469 1 97.75 339 CYS B N 1
ATOM 5367 C CA . CYS B 1 339 ? -10.531 15.992 15.172 1 97.75 339 CYS B CA 1
ATOM 5368 C C . CYS B 1 339 ? -10.672 14.906 14.109 1 97.75 339 CYS B C 1
ATOM 5370 O O . CYS B 1 339 ? -11.578 14.953 13.273 1 97.75 339 CYS B O 1
ATOM 5372 N N . TYR B 1 340 ? -9.82 13.883 14.188 1 98.31 340 TYR B N 1
ATOM 5373 C CA . TYR B 1 340 ? -9.773 12.875 13.141 1 98.31 340 TYR B CA 1
ATOM 5374 C C . TYR B 1 340 ? -10.312 11.539 13.641 1 98.31 340 TYR B C 1
ATOM 5376 O O . TYR B 1 340 ? -10.18 10.516 12.969 1 98.31 340 TYR B O 1
ATOM 5384 N N . ARG B 1 341 ? -10.891 11.523 14.875 1 97.12 341 ARG B N 1
ATOM 5385 C CA . ARG B 1 341 ? -11.578 10.367 15.438 1 97.12 341 ARG B CA 1
ATOM 5386 C C . ARG B 1 341 ? -10.672 9.141 15.453 1 97.12 341 ARG B C 1
ATOM 5388 O O . ARG B 1 341 ? -11.055 8.07 14.984 1 97.12 341 ARG B O 1
ATOM 5395 N N . ILE B 1 342 ? -9.477 9.336 15.852 1 95.75 342 ILE B N 1
ATOM 5396 C CA . ILE B 1 342 ? -8.516 8.258 16.047 1 95.75 342 ILE B CA 1
ATOM 5397 C C . ILE B 1 342 ? -8.758 7.582 17.391 1 95.75 342 ILE B C 1
ATOM 5399 O O . ILE B 1 342 ? -8.617 8.211 18.438 1 95.75 342 ILE B O 1
ATOM 5403 N N . THR B 1 343 ? -9.078 6.289 17.391 1 85.88 343 THR B N 1
ATOM 5404 C CA . THR B 1 343 ? -9.547 5.648 18.609 1 85.88 343 THR B CA 1
ATOM 5405 C C . THR B 1 343 ? -8.445 4.801 19.234 1 85.88 343 THR B C 1
ATOM 5407 O O . THR B 1 343 ? -8.57 4.34 20.375 1 85.88 343 THR B O 1
ATOM 5410 N N . SER B 1 344 ? -7.355 4.652 18.547 1 85.81 344 SER B N 1
ATOM 5411 C CA . SER B 1 344 ? -6.273 3.834 19.094 1 85.81 344 SER B CA 1
ATOM 5412 C C . SER B 1 344 ? -5.641 4.492 20.312 1 85.81 344 SER B C 1
ATOM 5414 O O . SER B 1 344 ? -4.887 3.85 21.047 1 85.81 344 SER B O 1
ATOM 5416 N N . VAL B 1 345 ? -5.953 5.715 20.547 1 83.69 345 VAL B N 1
ATOM 5417 C CA . VAL B 1 345 ? -5.379 6.477 21.656 1 83.69 345 VAL B CA 1
ATOM 5418 C C . VAL B 1 345 ? -5.902 5.934 22.984 1 83.69 345 VAL B C 1
ATOM 5420 O O . VAL B 1 345 ? -5.352 6.238 24.047 1 83.69 345 VAL B O 1
ATOM 5423 N N . GLU B 1 346 ? -6.941 5.207 22.953 1 78.06 346 GLU B N 1
ATOM 5424 C CA . GLU B 1 346 ? -7.441 4.594 24.172 1 78.06 346 GLU B CA 1
ATOM 5425 C C . GLU B 1 346 ? -6.355 3.771 24.859 1 78.06 346 GLU B C 1
ATOM 5427 O O . GLU B 1 346 ? -6.367 3.623 26.094 1 78.06 346 GLU B O 1
ATOM 5432 N N . ASN B 1 347 ? -5.371 3.35 24.125 1 69.38 347 ASN B N 1
ATOM 5433 C CA . ASN B 1 347 ? -4.281 2.527 24.641 1 69.38 347 ASN B CA 1
ATOM 5434 C C . ASN B 1 347 ? -2.959 3.285 24.641 1 69.38 347 ASN B C 1
ATOM 5436 O O . ASN B 1 347 ? -1.889 2.674 24.609 1 69.38 347 ASN B O 1
ATOM 5440 N N . ILE B 1 348 ? -3.068 4.625 24.609 1 77.69 348 ILE B N 1
ATOM 5441 C CA . ILE B 1 348 ? -1.883 5.43 24.344 1 77.69 348 ILE B CA 1
ATOM 5442 C C . ILE B 1 348 ? -0.957 5.398 25.562 1 77.69 348 ILE B C 1
ATOM 5444 O O . ILE B 1 348 ? 0.264 5.508 25.422 1 77.69 348 ILE B O 1
ATOM 5448 N N . ASN B 1 349 ? -1.526 5.125 26.719 1 69.62 349 ASN B N 1
ATOM 5449 C CA . ASN B 1 349 ? -0.698 5.047 27.922 1 69.62 349 ASN B CA 1
ATOM 5450 C C . ASN B 1 349 ? -0.215 3.623 28.172 1 69.62 349 ASN B C 1
ATOM 5452 O O . ASN B 1 349 ? 0.595 3.391 29.078 1 69.62 349 ASN B O 1
ATOM 5456 N N . ASP B 1 350 ? -0.75 2.574 27.375 1 58.81 350 ASP B N 1
ATOM 5457 C CA . ASP B 1 350 ? -0.37 1.179 27.578 1 58.81 350 ASP B CA 1
ATOM 5458 C C . ASP B 1 350 ? 0.866 0.826 26.75 1 58.81 350 ASP B C 1
ATOM 5460 O O . ASP B 1 350 ? 1.475 -0.227 26.953 1 58.81 350 ASP B O 1
ATOM 5464 N N . GLN B 1 351 ? 1.198 1.593 25.875 1 53.03 351 GLN B N 1
ATOM 5465 C CA . GLN B 1 351 ? 2.312 1.229 25 1 53.03 351 GLN B CA 1
ATOM 5466 C C . GLN B 1 351 ? 3.592 1.951 25.422 1 53.03 351 GLN B C 1
ATOM 5468 O O . GLN B 1 351 ? 3.545 3.094 25.875 1 53.03 351 GLN B O 1
#

Sequence (702 aa):
MEIVTAPHLAVRNEWLALHREPPLQPELPIIDAHHHLWDRQTGRYLTHEFSDDIQTSGHRVFSSVYVQCRSMLRRHGPETLKPLGEIEFASGIAAMFASGHYANALGCEAIIGGLNLLAGDAMQPAIESALALSGGRLRGMRNPLAWHPDPRVTSSPVTPPAGLALSEPFRRGAACLAQNGLSLDVWVYHTQLDEIAELARQIPTLQIVLDHCGGPVGVGPYSERDPDMFQQWRSSMRHLAELPNVCVKISGFGMTVRGFPFAAAETPPDSQMLAQAWQPWFETIIALFGAERCMFASNFPVDKGMFSYGVFWNACKRLAQQASPDEQAQLFWRTAATCYRITSVENINDQMEIVTAPHLAVRNEWLALHREPPLQPELPIIDAHHHLWDRQTGRYLTHEFSDDIQTSGHRVFSSVYVQCRSMLRRHGPETLKPLGEIEFASGIAAMFASGHYANALGCEAIIGGLNLLAGDAMQPAIESALALSGGRLRGMRNPLAWHPDPRVTSSPVTPPAGLALSEPFRRGAACLAQNGLSLDVWVYHTQLDEIAELARQIPTLQIVLDHCGGPVGVGPYSERDPDMFQQWRSSMRHLAELPNVCVKISGFGMTVRGFPFAAAETPPDSQMLAQAWQPWFETIIALFGAERCMFASNFPVDKGMFSYGVFWNACKRLAQQASPDEQAQLFWRTAATCYRITSVENINDQ

Radius of gyration: 27.8 Å; Cα contacts (8 Å, |Δi|>4): 1549; chains: 2; bounding box: 52×88×63 Å